Protein AF-0000000074210980 (afdb_homodimer)

Organism: Dermatophagoides pteronyssinus (NCBI:txid6956)

Radius of gyration: 33.31 Å; Cα contacts (8 Å, |Δi|>4): 1062; chains: 2; bounding box: 100×97×108 Å

Sequence (610 aa):
MELNNQKTDAPNNLNNNNNNNNNNSTSTNEFDSGFFLNLCNISKIEENKLQPKQSIQISTKRDDLYYNMENKYNGRCIILNYETFDSEELSRRRGTEQDVKKLSQTFRQLNFNVEMFNDLTHHKTFEIFKRESMMDHTNYNCFVVCILTHGSNGILHTKDKKFDTNKMFEFFTGTHCPTLVGKPKLFFIQACQGEMFDSGVLVHDSPLSSPNYFMVPNYADFLIFYSTFPGHYSWRNVEHGSWFIQTLCDVLDEFSQKFDLMTLLTIVCQKVAINYQSKVPNNYSMDRKKQMPCIMSTLTRLIAFMELNNQKTDAPNNLNNNNNNNNNNSTSTNEFDSGFFLNLCNISKIEENKLQPKQSIQISTKRDDLYYNMENKYNGRCIILNYETFDSEELSRRRGTEQDVKKLSQTFRQLNFNVEMFNDLTHHKTFEIFKRESMMDHTNYNCFVVCILTHGSNGILHTKDKKFDTNKMFEFFTGTHCPTLVGKPKLFFIQACQGEMFDSGVLVHDSPLSSPNYFMVPNYADFLIFYSTFPGHYSWRNVEHGSWFIQTLCDVLDEFSQKFDLMTLLTIVCQKVAINYQSKVPNNYSMDRKKQMPCIMSTLTRLIAF

Foldseek 3Di:
DDPDDDPDDPDDDPPPPVVPPPPPPPPPPPPPPPPPPDPPCPDPPDPPPPPPDPPPPLVDDPQDQEADCPFPAQAEEEEEEEQAAPDPQFHGDFLQVLLVVLVVVLRVVNRYDYDYDYQDDPVVVVVVLLVVLPDQGLRHQEYEYEYHAADFQQWGDGRYGIDGVVVSVVCNACVNRVNCVSGAYEYEYEHEHTPSPDDPDCPDDDLCPPDTHHDADPGARYKYWYWYAYDDPCVDDSNNHHLLSVLLSVLSVPPLQPDWPVVSVVVSQVVLLVVQCPPPPPDPVVNSRRTGTDMHHNYPHTYHD/DCPDDDDDDPDDPDDDPPVPPPDPPVPPPPPPPPPPPDPPCPDPPPPPPPPPDPPPPLVDDPQDQEADCPFPAQAEEEEEEEQAAPDPQFHGDFLQVLLVVLVVVLRVVNRYDYDYDYQDDPVVVVVVLLVVLPDQGLRHQEYEYEYHAADFQQWGDGRYGIDGVVVSVVCNACVNRVNCVSHAYEYEYEHEHTPSPDDPDCPDDDLPPPDTHHDADPGARYKYWYWYAYDDPCVDDSNNGHLLSVLLSVLSVPPLQPDWPVVSSVVSQVVLLVVQCPVPPPPPVVNSRRTGTDMHHNYPHTYHD

Nearest PDB structures (foldseek):
  2nn3-assembly1_C  TM=8.996E-01  e=1.936E-26  Spodoptera frugiperda
  7xn5-assembly1_A  TM=9.364E-01  e=7.771E-25  Homo sapiens
  4nbk-assembly1_A  TM=8.613E-01  e=1.096E-23  Homo sapiens
  4nbn-assembly1_A  TM=8.592E-01  e=2.293E-23  Homo sapiens
  4iyr-assembly1_A  TM=8.468E-01  e=1.976E-22  Homo sapiens

pLDDT: mean 71.86, std 30.06, range [16.08, 98.94]

InterPro domains:
  IPR001309 Peptidase C14, p20 domain [PS50208] (73-196)
  IPR002138 Peptidase C14, caspase non-catalytic subunit p10 [PS50207] (212-305)
  IPR011600 Peptidase C14, caspase domain [PF00656] (75-301)
  IPR015917 Peptidase C14A, caspase catalytic domain [PR00376] (73-86)
  IPR015917 Peptidase C14A, caspase catalytic domain [PR00376] (93-111)
  IPR015917 Peptidase C14A, caspase catalytic domain [PR00376] (111-129)
  IPR015917 Peptidase C14A, caspase catalytic domain [PR00376] (143-151)
  IPR015917 Peptidase C14A, caspase catalytic domain [PR00376] (177-195)
  IPR015917 Peptidase C14A, caspase catalytic domain [PR00376] (234-245)
  IPR015917 Peptidase C14A, caspase catalytic domain [PR00376] (297-305)
  IPR015917 Peptidase C14A, caspase catalytic domain [SM00115] (66-305)
  IPR015917 Peptidase C14A, caspase catalytic domain [cd00032] (66-301)
  IPR016129 Peptidase family C14A, His active site [PS01121] (137-151)
  IPR029030 Caspase-like domain superfamily [SSF52129] (62-305)
  IPR033139 Peptidase family C14A, cysteine active site [PS01122] (183-194)

Secondary structure (DSSP, 8-state):
---------------------------------GGGGGGG-------------------S-TT-SB----SSEEEEEEEEE----SSTTS---TTHHHHHHHHHHHHHHTTEEEEEEES--HHHHHHHHHHHHHS--TTEEEEEEEEEEEEETTEEE-SS-EEEHHHHHHTTSTTT-GGGTTS-EEEEEEEE-------S-----S-----EEEEEP-STTEEEEEEEE-SS---EETTTEEHHHHHHHHHHHHHTTTS-HHHHHHHHHHHHHHHHHHH-SS-HHHHTT----EEEE--SSB---/---------------------------------GGGGGGG-------------------S-TT-SB----SSEEEEEEEEE----SSTTS---TTHHHHHHHHHHHHHHTTEEEEEEES--HHHHHHHHHHHHHS--TTEEEEEEEEEEEEETTEEE-SS-EEEHHHHHHTTSTTT-GGGTTS-EEEEEEEE-------S-------S---EEEEEP-STTEEEEEEEE-SS---EETTTEEHHHHHHHHHHHHHTTTS-HHHHHHHHHHHHHHHHHHH-SS-HHHHTT----EEEE--SSB---

Structure (mmCIF, N/CA/C/O backbone):
data_AF-0000000074210980-model_v1
#
loop_
_entity.id
_entity.type
_entity.pdbx_description
1 polymer 'Caspase-1-like isoform X2'
#
loop_
_atom_site.group_PDB
_atom_site.id
_atom_site.type_symbol
_atom_site.label_atom_id
_atom_site.label_alt_id
_atom_site.label_comp_id
_atom_site.label_asym_id
_atom_site.label_entity_id
_atom_site.label_seq_id
_atom_site.pdbx_PDB_ins_code
_atom_site.Cartn_x
_atom_site.Cartn_y
_atom_site.Cartn_z
_atom_site.occupancy
_atom_site.B_iso_or_equiv
_atom_site.auth_seq_id
_atom_site.auth_comp_id
_atom_site.auth_asym_id
_atom_site.auth_atom_id
_atom_site.pdbx_PDB_model_num
ATOM 1 N N . MET A 1 1 ? -58.531 64.625 -38.219 1 20.84 1 MET A N 1
ATOM 2 C CA . MET A 1 1 ? -58.312 65.25 -39.5 1 20.84 1 MET A CA 1
ATOM 3 C C . MET A 1 1 ? -56.812 65.375 -39.812 1 20.84 1 MET A C 1
ATOM 5 O O . MET A 1 1 ? -55.969 65.125 -38.938 1 20.84 1 MET A O 1
ATOM 9 N N . GLU A 1 2 ? -56.281 66.375 -40.688 1 20.14 2 GLU A N 1
ATOM 10 C CA . GLU A 1 2 ? -55.469 66.562 -41.875 1 20.14 2 GLU A CA 1
ATOM 11 C C . GLU A 1 2 ? -54.031 66.875 -41.531 1 20.14 2 GLU A C 1
ATOM 13 O O . GLU A 1 2 ? -53.281 67.375 -42.375 1 20.14 2 GLU A O 1
ATOM 18 N N . LEU A 1 3 ? -53.562 66.75 -40.188 1 22.61 3 LEU A N 1
ATOM 19 C CA . LEU A 1 3 ? -52.562 67.688 -39.719 1 22.61 3 LEU A CA 1
ATOM 20 C C . LEU A 1 3 ? -51.25 67.562 -40.5 1 22.61 3 LEU A C 1
ATOM 22 O O . LEU A 1 3 ? -50.688 66.438 -40.531 1 22.61 3 LEU A O 1
ATOM 26 N N . ASN A 1 4 ? -50.875 68.312 -41.375 1 19.06 4 ASN A N 1
ATOM 27 C CA . ASN A 1 4 ? -50.156 68.562 -42.625 1 19.06 4 ASN A CA 1
ATOM 28 C C . ASN A 1 4 ? -48.656 68.375 -42.438 1 19.06 4 ASN A C 1
ATOM 30 O O . ASN A 1 4 ? -48 67.688 -43.188 1 19.06 4 ASN A O 1
ATOM 34 N N . ASN A 1 5 ? -47.906 69.375 -41.719 1 21.2 5 ASN A N 1
ATOM 35 C CA . ASN A 1 5 ? -46.906 70.062 -42.5 1 21.2 5 ASN A CA 1
ATOM 36 C C . ASN A 1 5 ? -45.594 69.312 -42.562 1 21.2 5 ASN A C 1
ATOM 38 O O . ASN A 1 5 ? -45.344 68.438 -41.75 1 21.2 5 ASN A O 1
ATOM 42 N N . GLN A 1 6 ? -44.375 69.875 -43.25 1 20.91 6 GLN A N 1
ATOM 43 C CA . GLN A 1 6 ? -43.375 69.688 -44.312 1 20.91 6 GLN A CA 1
ATOM 44 C C . GLN A 1 6 ? -42.031 69.312 -43.688 1 20.91 6 GLN A C 1
ATOM 46 O O . GLN A 1 6 ? -41.406 70.125 -43 1 20.91 6 GLN A O 1
ATOM 51 N N . LYS A 1 7 ? -41.562 68.062 -43.219 1 21.36 7 LYS A N 1
ATOM 52 C CA . LYS A 1 7 ? -40.625 67.375 -42.281 1 21.36 7 LYS A CA 1
ATOM 53 C C . LYS A 1 7 ? -39.188 67.438 -42.812 1 21.36 7 LYS A C 1
ATOM 55 O O . LYS A 1 7 ? -38.781 66.562 -43.594 1 21.36 7 LYS A O 1
ATOM 60 N N . THR A 1 8 ? -38.656 68.688 -43.125 1 19.94 8 THR A N 1
ATOM 61 C CA . THR A 1 8 ? -37.656 68.938 -44.188 1 19.94 8 THR A CA 1
ATOM 62 C C . THR A 1 8 ? -36.375 68.188 -43.906 1 19.94 8 THR A C 1
ATOM 64 O O . THR A 1 8 ? -36.188 67.688 -42.781 1 19.94 8 THR A O 1
ATOM 67 N N . ASP A 1 9 ? -34.969 68.75 -44.219 1 19.83 9 ASP A N 1
ATOM 68 C CA . ASP A 1 9 ? -33.875 68.562 -45.156 1 19.83 9 ASP A CA 1
ATOM 69 C C . ASP A 1 9 ? -32.625 68.062 -44.438 1 19.83 9 ASP A C 1
ATOM 71 O O . ASP A 1 9 ? -32.031 68.75 -43.594 1 19.83 9 ASP A O 1
ATOM 75 N N . ALA A 1 10 ? -32.344 66.812 -43.938 1 20.97 10 ALA A N 1
ATOM 76 C CA . ALA A 1 10 ? -31.547 6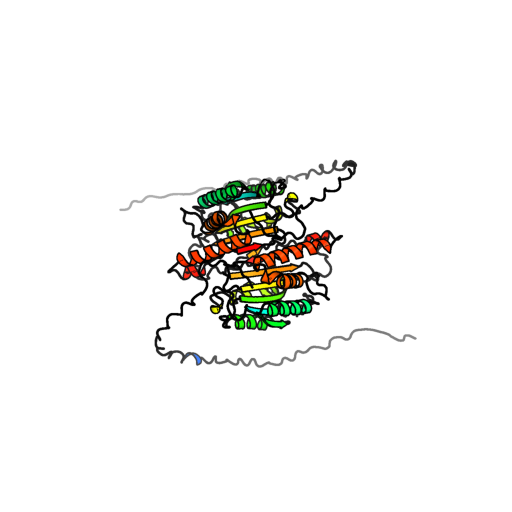6.125 -42.938 1 20.97 10 ALA A CA 1
ATOM 77 C C . ALA A 1 10 ? -30.078 66.062 -43.344 1 20.97 10 ALA A C 1
ATOM 79 O O . ALA A 1 10 ? -29.297 65.312 -42.812 1 20.97 10 ALA A O 1
ATOM 80 N N . PRO A 1 11 ? -29.469 67.25 -43.938 1 18.91 11 PRO A N 1
ATOM 81 C CA . PRO A 1 11 ? -28.469 66.938 -44.969 1 18.91 11 PRO A CA 1
ATOM 82 C C . PRO A 1 11 ? -27.25 66.188 -44.438 1 18.91 11 PRO A C 1
ATOM 84 O O . PRO A 1 11 ? -26.828 65.188 -45 1 18.91 11 PRO A O 1
ATOM 87 N N . ASN A 1 12 ? -26.188 66.938 -43.781 1 18.28 12 ASN A N 1
ATOM 88 C CA . ASN A 1 12 ? -24.922 67.375 -44.406 1 18.28 12 ASN A CA 1
ATOM 89 C C . ASN A 1 12 ? -23.797 66.438 -44.062 1 18.28 12 ASN A C 1
ATOM 91 O O . ASN A 1 12 ? -23.938 65.625 -43.125 1 18.28 12 ASN A O 1
ATOM 95 N N . ASN A 1 13 ? -22.266 66.875 -44.031 1 19.91 13 ASN A N 1
ATOM 96 C CA . ASN A 1 13 ? -21 66.75 -44.75 1 19.91 13 ASN A CA 1
ATOM 97 C C . ASN A 1 13 ? -19.953 66.062 -43.875 1 19.91 13 ASN A C 1
ATOM 99 O O . ASN A 1 13 ? -19.406 66.625 -42.938 1 19.91 13 ASN A O 1
ATOM 103 N N . LEU A 1 14 ? -19.969 64.812 -43.344 1 19.03 14 LEU A N 1
ATOM 104 C CA . LEU A 1 14 ? -19.453 64.125 -42.188 1 19.03 14 LEU A CA 1
ATOM 105 C C . LEU A 1 14 ? -17.953 63.844 -42.312 1 19.03 14 LEU A C 1
ATOM 107 O O . LEU A 1 14 ? -17.328 63.312 -41.406 1 19.03 14 LEU A O 1
ATOM 111 N N . ASN A 1 15 ? -17.344 63.844 -43.594 1 20.22 15 ASN A N 1
ATOM 112 C CA . ASN A 1 15 ? -16.422 62.75 -43.875 1 20.22 15 ASN A CA 1
ATOM 113 C C . ASN A 1 15 ? -15.062 63 -43.219 1 20.22 15 ASN A C 1
ATOM 115 O O . ASN A 1 15 ? -14.219 63.719 -43.781 1 20.22 15 ASN A O 1
ATOM 119 N N . ASN A 1 16 ? -14.953 63.438 -41.906 1 19.84 16 ASN A N 1
ATOM 120 C CA . ASN A 1 16 ? -13.711 64.062 -41.438 1 19.84 16 ASN A CA 1
ATOM 121 C C . ASN A 1 16 ? -12.539 63.094 -41.531 1 19.84 16 ASN A C 1
ATOM 123 O O . ASN A 1 16 ? -12.57 62 -40.938 1 19.84 16 ASN A O 1
ATOM 127 N N . ASN A 1 17 ? -11.719 63.031 -42.656 1 20.06 17 ASN A N 1
ATOM 128 C CA . ASN A 1 17 ? -10.648 62.219 -43.25 1 20.06 17 ASN A CA 1
ATOM 129 C C . ASN A 1 17 ? -9.422 62.188 -42.344 1 20.06 17 ASN A C 1
ATOM 131 O O . ASN A 1 17 ? -8.312 62.5 -42.781 1 20.06 17 ASN A O 1
ATOM 135 N N . ASN A 1 18 ? -9.641 62.25 -40.938 1 19.73 18 ASN A N 1
ATOM 136 C CA . ASN A 1 18 ? -8.445 62.719 -40.219 1 19.73 18 ASN A CA 1
ATOM 137 C C . ASN A 1 18 ? -7.289 61.719 -40.406 1 19.73 18 ASN A C 1
ATOM 139 O O . ASN A 1 18 ? -7.438 60.531 -40.188 1 19.73 18 ASN A O 1
ATOM 143 N N . ASN A 1 19 ? -6.312 62 -41.25 1 20.45 19 ASN A N 1
ATOM 144 C CA . ASN A 1 19 ? -5.137 61.406 -41.875 1 20.45 19 ASN A CA 1
ATOM 145 C C . ASN A 1 19 ? -4.098 61 -40.844 1 20.45 19 ASN A C 1
ATOM 147 O O . ASN A 1 19 ? -3.062 61.656 -40.688 1 20.45 19 ASN A O 1
ATOM 151 N N . ASN A 1 20 ? -4.562 60.531 -39.594 1 19.95 20 ASN A N 1
ATOM 152 C CA . ASN A 1 20 ? -3.566 60.594 -38.531 1 19.95 20 ASN A CA 1
ATOM 153 C C . ASN A 1 20 ? -2.35 59.75 -38.844 1 19.95 20 ASN A C 1
ATOM 155 O O . ASN A 1 20 ? -2.49 58.562 -39.219 1 19.95 20 ASN A O 1
ATOM 159 N N . ASN A 1 21 ? -1.22 60.375 -39.156 1 21.16 21 ASN A N 1
ATOM 160 C CA . ASN A 1 21 ? 0.123 60.062 -39.656 1 21.16 21 ASN A CA 1
ATOM 161 C C . ASN A 1 21 ? 0.843 59.094 -38.719 1 21.16 21 ASN A C 1
ATOM 163 O O . ASN A 1 21 ? 1.08 59.375 -37.562 1 21.16 21 ASN A O 1
ATOM 167 N N . ASN A 1 22 ? 0.494 57.75 -38.812 1 20.38 22 ASN A N 1
ATOM 168 C CA . ASN A 1 22 ? 0.897 56.656 -37.938 1 20.38 22 ASN A CA 1
ATOM 169 C C . ASN A 1 22 ? 2.408 56.438 -37.969 1 20.38 22 ASN A C 1
ATOM 171 O O . ASN A 1 22 ? 2.969 56 -38.969 1 20.38 22 ASN A O 1
ATOM 175 N N . ASN A 1 23 ? 3.154 57.531 -37.438 1 20.66 23 ASN A N 1
ATOM 176 C CA . ASN A 1 23 ? 4.609 57.531 -37.5 1 20.66 23 ASN A CA 1
ATOM 177 C C . ASN A 1 23 ? 5.23 56.281 -36.938 1 20.66 23 ASN A C 1
ATOM 179 O O . ASN A 1 23 ? 4.945 55.906 -35.781 1 20.66 23 ASN A O 1
ATOM 183 N N . ASN A 1 24 ? 5.523 55.312 -37.75 1 21 24 ASN A N 1
ATOM 184 C CA . ASN A 1 24 ? 6.016 53.938 -37.562 1 21 24 ASN A CA 1
ATOM 185 C C . ASN A 1 24 ? 7.383 53.938 -36.906 1 21 24 ASN A C 1
ATOM 187 O O . ASN A 1 24 ? 8.406 53.75 -37.562 1 21 24 ASN A O 1
ATOM 191 N N . SER A 1 25 ? 7.555 54.781 -35.781 1 21.47 25 SER A N 1
ATOM 192 C CA . SER A 1 25 ? 8.93 54.938 -35.312 1 21.47 25 SER A CA 1
ATOM 193 C C . SER A 1 25 ? 9.578 53.625 -34.969 1 21.47 25 SER A C 1
ATOM 195 O O . SER A 1 25 ? 9.039 52.844 -34.156 1 21.47 25 SER A O 1
ATOM 197 N N . THR A 1 26 ? 10.25 53.062 -35.906 1 22.86 26 THR A N 1
ATOM 198 C CA . THR A 1 26 ? 10.961 51.781 -35.938 1 22.86 26 THR A CA 1
ATOM 199 C C . THR A 1 26 ? 12.031 51.719 -34.844 1 22.86 26 THR A C 1
ATOM 201 O O . THR A 1 26 ? 13.07 52.375 -34.969 1 22.86 26 THR A O 1
ATOM 204 N N . SER A 1 27 ? 11.68 52.125 -33.562 1 21.31 27 SER A N 1
ATOM 205 C CA . SER A 1 27 ? 12.742 52.312 -32.594 1 21.31 27 SER A CA 1
ATOM 206 C C . SER A 1 27 ? 13.633 51.094 -32.5 1 21.31 27 SER A C 1
ATOM 208 O O . SER A 1 27 ? 13.141 49.969 -32.312 1 21.31 27 SER A O 1
ATOM 210 N N . THR A 1 28 ? 14.75 51.094 -33.219 1 22.78 28 THR A N 1
ATOM 211 C CA . THR A 1 28 ? 15.859 50.156 -33.344 1 22.78 28 THR A CA 1
ATOM 212 C C . THR A 1 28 ? 16.422 49.812 -31.984 1 22.78 28 THR A C 1
ATOM 214 O O . THR A 1 28 ? 16.938 50.656 -31.281 1 22.78 28 THR A O 1
ATOM 217 N N . ASN A 1 29 ? 15.664 49.094 -31.156 1 21.25 29 ASN A N 1
ATOM 218 C CA . ASN A 1 29 ? 16.094 48.812 -29.781 1 21.25 29 ASN A CA 1
ATOM 219 C C . ASN A 1 29 ? 17.5 48.219 -29.75 1 21.25 29 ASN A C 1
ATOM 221 O O . ASN A 1 29 ? 17.766 47.188 -30.359 1 21.25 29 ASN A O 1
ATOM 225 N N . GLU A 1 30 ? 18.516 49.094 -29.766 1 21.44 30 GLU A N 1
ATOM 226 C CA . GLU A 1 30 ? 19.938 48.875 -29.641 1 21.44 30 GLU A CA 1
ATOM 227 C C . GLU A 1 30 ? 20.234 47.875 -28.531 1 21.44 30 GLU A C 1
ATOM 229 O O . GLU A 1 30 ? 19.859 48.062 -27.375 1 21.44 30 GLU A O 1
ATOM 234 N N . PHE A 1 31 ? 20.203 46.594 -28.828 1 22.47 31 PHE A N 1
ATOM 235 C CA . PHE A 1 31 ? 20.484 45.438 -27.969 1 22.47 31 PHE A CA 1
ATOM 236 C C . PHE A 1 31 ? 21.828 45.625 -27.266 1 22.47 31 PHE A C 1
ATOM 238 O O . PHE A 1 31 ? 22.875 45.719 -27.922 1 22.47 31 PHE A O 1
ATOM 245 N N . ASP A 1 32 ? 21.953 46.469 -26.188 1 20.78 32 ASP A N 1
ATOM 246 C CA . ASP A 1 32 ? 23.188 46.812 -25.516 1 20.78 32 ASP A CA 1
ATOM 247 C C . ASP A 1 32 ? 24.031 45.562 -25.219 1 20.78 32 ASP A C 1
ATOM 249 O O . ASP A 1 32 ? 23.531 44.625 -24.609 1 20.78 32 ASP A O 1
ATOM 253 N N . SER A 1 33 ? 25.047 45.25 -25.953 1 22.19 33 SER A N 1
ATOM 254 C CA . SER A 1 33 ? 26.094 44.219 -26.047 1 22.19 33 SER A CA 1
ATOM 255 C C . SER A 1 33 ? 26.875 44.094 -24.75 1 22.19 33 SER A C 1
ATOM 257 O O . SER A 1 33 ? 27.781 43.281 -24.625 1 22.19 33 SER A O 1
ATOM 259 N N . GLY A 1 34 ? 26.844 45.062 -23.828 1 21.14 34 GLY A N 1
ATOM 260 C CA . GLY A 1 34 ? 27.953 45.281 -22.922 1 21.14 34 GLY A CA 1
ATOM 261 C C . GLY A 1 34 ? 28.172 44.156 -21.938 1 21.14 34 GLY A C 1
ATOM 262 O O . GLY A 1 34 ? 29.203 44.094 -21.25 1 21.14 34 GLY A O 1
ATOM 263 N N . PHE A 1 35 ? 27.156 43.562 -21.484 1 22.67 35 PHE A N 1
ATOM 264 C CA . PHE A 1 35 ? 27.281 43 -20.141 1 22.67 35 PHE A CA 1
ATOM 265 C C . PHE A 1 35 ? 28.188 41.781 -20.141 1 22.67 35 PHE A C 1
ATOM 267 O O . PHE A 1 35 ? 28.266 41.062 -19.141 1 22.67 35 PHE A O 1
ATOM 274 N N . PHE A 1 36 ? 28.938 41.469 -21.234 1 22.67 36 PHE A N 1
ATOM 275 C CA . PHE A 1 36 ? 29.641 40.219 -21.359 1 22.67 36 PHE A CA 1
ATOM 276 C C . PHE A 1 36 ? 30.844 40.156 -20.422 1 22.67 36 PHE A C 1
ATOM 278 O O . PHE A 1 36 ? 31.516 39.125 -20.312 1 22.67 36 PHE A O 1
ATOM 285 N N . LEU A 1 37 ? 31.391 41.312 -20.188 1 22.45 37 LEU A N 1
ATOM 286 C CA . LEU A 1 37 ? 32.844 41.344 -19.984 1 22.45 37 LEU A CA 1
ATOM 287 C C . LEU A 1 37 ? 33.219 40.531 -18.75 1 22.45 37 LEU A C 1
ATOM 289 O O . LEU A 1 37 ? 34.188 39.75 -18.797 1 22.45 37 LEU A O 1
ATOM 293 N N . ASN A 1 38 ? 32.906 41.094 -17.594 1 22.52 38 ASN A N 1
ATOM 294 C CA . ASN A 1 38 ? 33.875 41 -16.516 1 22.52 38 ASN A CA 1
ATOM 295 C C . ASN A 1 38 ? 33.906 39.625 -15.867 1 22.52 38 ASN A C 1
ATOM 297 O O . ASN A 1 38 ? 34.094 39.5 -14.656 1 22.52 38 ASN A O 1
ATOM 301 N N . LEU A 1 39 ? 33.25 38.656 -16.438 1 21.94 39 LEU A N 1
ATOM 302 C CA . LEU A 1 39 ? 32.875 37.5 -15.648 1 21.94 39 LEU A CA 1
ATOM 303 C C . LEU A 1 39 ? 34.062 36.625 -15.305 1 21.94 39 LEU A C 1
ATOM 305 O O . LEU A 1 39 ? 33.906 35.531 -14.742 1 21.94 39 LEU A O 1
ATOM 309 N N . CYS A 1 40 ? 35.25 36.906 -15.805 1 22.67 40 CYS A N 1
ATOM 310 C CA . CYS A 1 40 ? 36.312 35.906 -15.953 1 22.67 40 CYS A CA 1
ATOM 311 C C . CYS A 1 40 ? 37 35.625 -14.617 1 22.67 40 CYS A C 1
ATOM 313 O O . CYS A 1 40 ? 37.75 34.688 -14.492 1 22.67 40 CYS A O 1
ATOM 315 N N . ASN A 1 41 ? 37.188 36.656 -13.883 1 23.89 41 ASN A N 1
ATOM 316 C CA . ASN A 1 41 ? 38.281 36.531 -12.945 1 23.89 41 ASN A CA 1
ATOM 317 C C . ASN A 1 41 ? 37.969 35.469 -11.875 1 23.89 41 ASN A C 1
ATOM 319 O O . ASN A 1 41 ? 37.562 35.812 -10.766 1 23.89 41 ASN A O 1
ATOM 323 N N . ILE A 1 42 ? 37.219 34.5 -12.062 1 23.81 42 ILE A N 1
ATOM 324 C CA . ILE A 1 42 ? 36.781 33.688 -10.922 1 23.81 42 ILE A CA 1
ATOM 325 C C . ILE A 1 42 ? 38 32.969 -10.328 1 23.81 42 ILE A C 1
ATOM 327 O O . ILE A 1 42 ? 38.656 32.188 -11 1 23.81 42 ILE A O 1
ATOM 331 N N . SER A 1 43 ? 38.719 33.594 -9.469 1 24.27 43 SER A N 1
ATOM 332 C CA . SER A 1 43 ? 39.938 33.188 -8.789 1 24.27 43 SER A CA 1
ATOM 333 C C . SER A 1 43 ? 39.844 31.734 -8.336 1 24.27 43 SER A C 1
ATOM 335 O O . SER A 1 43 ? 38.75 31.203 -8.164 1 24.27 43 SER A O 1
ATOM 337 N N . LYS A 1 44 ? 41.125 31.047 -8.031 1 26.67 44 LYS A N 1
ATOM 338 C CA . LYS A 1 44 ? 41.562 29.719 -7.613 1 26.67 44 LYS A CA 1
ATOM 339 C C . LYS A 1 44 ? 40.906 29.328 -6.285 1 26.67 44 LYS A C 1
ATOM 341 O O . LYS A 1 44 ? 41.375 29.75 -5.219 1 26.67 44 LYS A O 1
ATOM 346 N N . ILE A 1 45 ? 39.656 29.406 -6.094 1 26.61 45 ILE A N 1
ATOM 347 C CA . ILE A 1 45 ? 39.156 29.078 -4.762 1 26.61 45 ILE A CA 1
ATOM 348 C C . ILE A 1 45 ? 39.812 27.781 -4.27 1 26.61 45 ILE A C 1
ATOM 350 O O . ILE A 1 45 ? 39.781 26.766 -4.98 1 26.61 45 ILE A O 1
ATOM 354 N N . GLU A 1 46 ? 40.719 27.797 -3.385 1 29.73 46 GLU A N 1
ATOM 355 C CA . GLU A 1 46 ? 41.469 26.781 -2.678 1 29.73 46 GLU A CA 1
ATOM 356 C C . GLU A 1 46 ? 40.625 25.547 -2.396 1 29.73 46 GLU A C 1
ATOM 358 O O . GLU A 1 46 ? 39.438 25.672 -2.055 1 29.73 46 GLU A O 1
ATOM 363 N N . GLU A 1 47 ? 40.906 24.344 -2.914 1 29.23 47 GLU A N 1
ATOM 364 C CA . GLU A 1 47 ? 40.438 22.953 -2.793 1 29.23 47 GLU A CA 1
ATOM 365 C C . GLU A 1 47 ? 40.281 22.562 -1.33 1 29.23 47 GLU A C 1
ATOM 367 O O . GLU A 1 47 ? 41.219 22.188 -0.659 1 29.23 47 GLU A O 1
ATOM 372 N N . ASN A 1 48 ? 39.75 23.422 -0.484 1 26.52 48 ASN A N 1
ATOM 373 C CA . ASN A 1 48 ? 39.656 22.922 0.883 1 26.52 48 ASN A CA 1
ATOM 374 C C . ASN A 1 48 ? 39.156 21.469 0.92 1 26.52 48 ASN A C 1
ATOM 376 O O . ASN A 1 48 ? 38.188 21.125 0.234 1 26.52 48 ASN A O 1
ATOM 380 N N . LYS A 1 49 ? 39.969 20.469 1.363 1 28.8 49 LYS A N 1
ATOM 381 C CA . LYS A 1 49 ? 39.812 19.047 1.662 1 28.8 49 LYS A CA 1
ATOM 382 C C . LYS A 1 49 ? 38.469 18.766 2.342 1 28.8 49 LYS A C 1
ATOM 384 O O . LYS A 1 49 ? 38.25 19.172 3.486 1 28.8 49 LYS A O 1
ATOM 389 N N . LEU A 1 50 ? 37.375 18.891 1.674 1 28.55 50 LEU A N 1
ATOM 390 C CA . LEU A 1 50 ? 36.062 18.531 2.168 1 28.55 50 LEU A CA 1
ATOM 391 C C . LEU A 1 50 ? 36.125 17.359 3.148 1 28.55 50 LEU A C 1
ATOM 393 O O . LEU A 1 50 ? 36.719 16.328 2.836 1 28.55 50 LEU A O 1
ATOM 397 N N . GLN A 1 51 ? 36.188 17.609 4.457 1 30.33 51 GLN A N 1
ATOM 398 C CA . GLN A 1 51 ? 36.156 16.609 5.52 1 30.33 51 GLN A CA 1
ATOM 399 C C . GLN A 1 51 ? 35.25 15.438 5.133 1 30.33 51 GLN A C 1
ATOM 401 O O . GLN A 1 51 ? 34.25 15.617 4.469 1 30.33 51 GLN A O 1
ATOM 406 N N . PRO A 1 52 ? 35.75 14.211 5.121 1 29.19 52 PRO A N 1
ATOM 407 C CA . PRO A 1 52 ? 34.938 13.031 4.777 1 29.19 52 PRO A CA 1
ATOM 408 C C . PRO A 1 52 ? 33.531 13.07 5.375 1 29.19 52 PRO A C 1
ATOM 410 O O . PRO A 1 52 ? 33.375 13.523 6.504 1 29.19 52 PRO A O 1
ATOM 413 N N . LYS A 1 53 ? 32.531 13.336 4.664 1 33.44 53 LYS A N 1
ATOM 414 C CA . LYS A 1 53 ? 31.125 13.273 5.102 1 33.44 53 LYS A CA 1
ATOM 415 C C . LYS A 1 53 ? 30.938 12.227 6.195 1 33.44 53 LYS A C 1
ATOM 417 O O . LYS A 1 53 ? 31.375 11.086 6.051 1 33.44 53 LYS A O 1
ATOM 422 N N . GLN A 1 54 ? 30.875 12.586 7.484 1 32.19 54 GLN A N 1
ATOM 423 C CA . GLN A 1 54 ? 30.562 11.781 8.664 1 32.19 54 GLN A CA 1
ATOM 424 C C . GLN A 1 54 ? 29.547 10.688 8.328 1 32.19 54 GLN A C 1
ATOM 426 O O . GLN A 1 54 ? 28.5 10.969 7.75 1 32.19 54 GLN A O 1
ATOM 431 N N . SER A 1 55 ? 29.906 9.469 8.078 1 33.72 55 SER A N 1
ATOM 432 C CA . SER A 1 55 ? 29.062 8.281 7.906 1 33.72 55 SER A CA 1
ATOM 433 C C . SER A 1 55 ? 27.906 8.281 8.883 1 33.72 55 SER A C 1
ATOM 435 O O . SER A 1 55 ? 28.094 8.438 10.094 1 33.72 55 SER A O 1
ATOM 437 N N . ILE A 1 56 ? 26.844 8.977 8.641 1 35.53 56 ILE A N 1
ATOM 438 C CA . ILE A 1 56 ? 25.688 8.945 9.516 1 35.53 56 ILE A CA 1
ATOM 439 C C . ILE A 1 56 ? 25.5 7.543 10.086 1 35.53 56 ILE A C 1
ATOM 441 O O . ILE A 1 56 ? 25.422 6.562 9.344 1 35.53 56 ILE A O 1
ATOM 445 N N . GLN A 1 57 ? 26.031 7.199 11.281 1 38.59 57 GLN A N 1
ATOM 446 C CA . GLN A 1 57 ? 25.875 5.98 12.07 1 38.59 57 GLN A CA 1
ATOM 447 C C . GLN A 1 57 ? 24.406 5.617 12.242 1 38.59 57 GLN A C 1
ATOM 449 O O . GLN A 1 57 ? 23.609 6.418 12.75 1 38.59 57 GLN A O 1
ATOM 454 N N . ILE A 1 58 ? 23.75 4.969 11.359 1 44.31 58 ILE A N 1
ATOM 455 C CA . ILE A 1 58 ? 22.406 4.426 11.562 1 44.31 58 ILE A CA 1
ATOM 456 C C . ILE A 1 58 ? 22.422 3.479 12.758 1 44.31 58 ILE A C 1
ATOM 458 O O . ILE A 1 58 ? 23.156 2.494 12.781 1 44.31 58 ILE A O 1
ATOM 462 N N . SER A 1 59 ? 22.078 3.846 13.992 1 46.66 59 SER A N 1
ATOM 463 C CA . SER A 1 59 ? 22.047 3.096 15.242 1 46.66 59 SER A CA 1
ATOM 464 C C . SER A 1 59 ? 21.297 1.778 15.086 1 46.66 59 SER A C 1
ATOM 466 O O . SER A 1 59 ? 21.297 0.941 15.992 1 46.66 59 SER A O 1
ATOM 468 N N . THR A 1 60 ? 20.359 1.6 14.219 1 52.84 60 THR A N 1
ATOM 469 C CA . THR A 1 60 ? 19.594 0.358 14.141 1 52.84 60 THR A CA 1
ATOM 470 C C . THR A 1 60 ? 20.391 -0.719 13.414 1 52.84 60 THR A C 1
ATOM 472 O O . THR A 1 60 ? 21.047 -0.439 12.406 1 52.84 60 THR A O 1
ATOM 475 N N . LYS A 1 61 ? 20.516 -1.83 14.133 1 65.62 61 LYS A N 1
ATOM 476 C CA . LYS A 1 61 ? 21.109 -2.953 13.406 1 65.62 61 LYS A CA 1
ATOM 477 C C . LYS A 1 61 ? 20.391 -3.176 12.078 1 65.62 61 LYS A C 1
ATOM 479 O O . LYS A 1 61 ? 19.203 -2.908 11.953 1 65.62 61 LYS A O 1
ATOM 484 N N . ARG A 1 62 ? 21.125 -3.582 11.172 1 73.19 62 ARG A N 1
ATOM 485 C CA . ARG A 1 62 ? 20.703 -3.709 9.773 1 73.19 62 ARG A CA 1
ATOM 486 C C . ARG A 1 62 ? 19.469 -4.574 9.648 1 73.19 62 ARG A C 1
ATOM 488 O O . ARG A 1 62 ? 18.609 -4.32 8.797 1 73.19 62 ARG A O 1
ATOM 495 N N . ASP A 1 63 ? 19.234 -5.441 10.68 1 80.19 63 ASP A N 1
ATOM 496 C CA . ASP A 1 63 ? 18.141 -6.387 10.484 1 80.19 63 ASP A CA 1
ATOM 497 C C . ASP A 1 63 ? 17.094 -6.262 11.594 1 80.19 63 ASP A C 1
ATOM 499 O O . ASP A 1 63 ? 16.312 -7.188 11.828 1 80.19 63 ASP A O 1
ATOM 503 N N . ASP A 1 64 ? 17.062 -5.078 12.211 1 90.81 64 ASP A N 1
ATOM 504 C CA . ASP A 1 64 ? 16.062 -4.895 13.258 1 90.81 64 ASP A CA 1
ATOM 505 C C . ASP A 1 64 ? 14.656 -4.938 12.672 1 90.81 64 ASP A C 1
ATOM 507 O O . ASP A 1 64 ? 14.398 -4.375 11.609 1 90.81 64 ASP A O 1
ATOM 511 N N . LEU A 1 65 ? 13.789 -5.539 13.453 1 94.75 65 LEU A N 1
ATOM 512 C CA . LEU A 1 65 ? 12.406 -5.676 13.016 1 94.75 65 LEU A CA 1
ATOM 513 C C . LEU A 1 65 ? 11.648 -4.359 13.164 1 94.75 65 LEU A C 1
ATOM 515 O O . LEU A 1 65 ? 10.758 -4.051 12.375 1 94.75 65 LEU A O 1
ATOM 519 N N . TYR A 1 66 ? 12.094 -3.551 14.188 1 96.44 66 TYR A N 1
ATOM 520 C CA . TYR A 1 66 ? 11.406 -2.297 14.484 1 96.44 66 TYR A CA 1
ATOM 521 C C . TYR A 1 66 ? 12.32 -1.104 14.211 1 96.44 66 TYR A C 1
ATOM 523 O O . TYR A 1 66 ? 13.539 -1.195 14.375 1 96.44 66 TYR A O 1
ATOM 531 N N . TYR A 1 67 ? 11.703 0 13.766 1 96.31 67 TYR A N 1
ATOM 532 C CA . TYR A 1 67 ? 12.43 1.266 13.719 1 96.31 67 TYR A CA 1
ATOM 533 C C . TYR A 1 67 ? 12.867 1.695 15.117 1 96.31 67 TYR A C 1
ATOM 535 O O . TYR A 1 67 ? 12.203 1.377 16.109 1 96.31 67 TYR A O 1
ATOM 543 N N . ASN A 1 68 ? 13.992 2.43 15.141 1 92 68 ASN A N 1
ATOM 544 C CA . ASN A 1 68 ? 14.406 3.057 16.391 1 92 68 ASN A CA 1
ATOM 545 C C . ASN A 1 68 ? 13.523 4.246 16.75 1 92 68 ASN A C 1
ATOM 547 O O . ASN A 1 68 ? 13.484 5.238 16.016 1 92 68 ASN A O 1
ATOM 551 N N . MET A 1 69 ? 12.805 4.141 17.875 1 93.19 69 MET A N 1
ATOM 552 C CA . MET A 1 69 ? 11.914 5.211 18.312 1 93.19 69 MET A CA 1
ATOM 553 C C . MET A 1 69 ? 12.375 5.789 19.641 1 93.19 69 MET A C 1
ATOM 555 O O . MET A 1 69 ? 11.555 6.141 20.484 1 93.19 69 MET A O 1
ATOM 559 N N . GLU A 1 70 ? 13.656 5.949 19.781 1 91.19 70 GLU A N 1
ATOM 560 C CA . GLU A 1 70 ? 14.18 6.266 21.109 1 91.19 70 GLU A CA 1
ATOM 561 C C . GLU A 1 70 ? 14.539 7.742 21.219 1 91.19 70 GLU A C 1
ATOM 563 O O . GLU A 1 70 ? 14.906 8.219 22.297 1 91.19 70 GLU A O 1
ATOM 568 N N . ASN A 1 71 ? 14.438 8.461 20.203 1 91.38 71 ASN A N 1
ATOM 569 C CA . ASN A 1 71 ? 14.727 9.891 20.297 1 91.38 71 ASN A CA 1
ATOM 570 C C . ASN A 1 71 ? 13.695 10.617 21.141 1 91.38 71 ASN A C 1
ATOM 572 O O . ASN A 1 71 ? 12.695 10.023 21.562 1 91.38 71 ASN A O 1
ATOM 576 N N . LYS A 1 72 ? 14.031 11.852 21.406 1 89.62 72 LYS A N 1
ATOM 577 C CA . LYS A 1 72 ? 13.219 12.68 22.297 1 89.62 72 LYS A CA 1
ATOM 578 C C . LYS A 1 72 ? 11.773 12.742 21.812 1 89.62 72 LYS A C 1
ATOM 580 O O . LYS A 1 72 ? 10.844 12.609 22.609 1 89.62 72 LYS A O 1
ATOM 585 N N . TYR A 1 73 ? 11.609 13.016 20.578 1 95.38 73 TYR A N 1
ATOM 586 C CA . TYR A 1 73 ? 10.281 13.117 19.984 1 95.38 73 TYR A CA 1
ATOM 587 C C . TYR A 1 73 ? 10.008 11.938 19.062 1 95.38 73 TYR A C 1
ATOM 589 O O . TYR A 1 73 ? 10.898 11.5 18.328 1 95.38 73 TYR A O 1
ATOM 597 N N . ASN A 1 74 ? 8.734 11.453 19.125 1 96.62 74 ASN A N 1
ATOM 598 C CA . ASN A 1 74 ? 8.367 10.43 18.141 1 96.62 74 ASN A CA 1
ATOM 599 C C . ASN A 1 74 ? 8.492 10.945 16.719 1 96.62 74 ASN A C 1
ATOM 601 O O . ASN A 1 74 ? 8.844 10.195 15.805 1 96.62 74 ASN A O 1
ATOM 605 N N . GLY A 1 75 ? 8.125 12.258 16.578 1 97.56 75 GLY A N 1
ATOM 606 C CA . GLY A 1 75 ? 8.352 12.742 15.227 1 97.56 75 GLY A CA 1
ATOM 607 C C . GLY A 1 75 ? 7.867 14.164 15.016 1 97.56 75 GLY A C 1
ATOM 608 O O . GLY A 1 75 ? 7.492 14.852 15.969 1 97.56 75 GLY A O 1
ATOM 609 N N . ARG A 1 76 ? 8.141 14.688 13.891 1 98.31 76 ARG A N 1
ATOM 610 C CA . ARG A 1 76 ? 7.66 15.953 13.344 1 98.31 76 ARG A CA 1
ATOM 611 C C . ARG A 1 76 ? 6.422 15.742 12.477 1 98.31 76 ARG A C 1
ATOM 613 O O . ARG A 1 76 ? 6.402 14.859 11.617 1 98.31 76 ARG A O 1
ATOM 620 N N . CYS A 1 77 ? 5.273 16.516 12.836 1 98.75 77 CYS A N 1
ATOM 621 C CA . CYS A 1 77 ? 4.02 16.328 12.117 1 98.75 77 CYS A CA 1
ATOM 622 C C . CYS A 1 77 ? 3.525 17.656 11.531 1 98.75 77 CYS A C 1
ATOM 624 O O . CYS A 1 77 ? 3.32 18.625 12.258 1 98.75 77 CYS A O 1
ATOM 626 N N . ILE A 1 78 ? 3.355 17.688 10.219 1 98.88 78 ILE A N 1
ATOM 627 C CA . ILE A 1 78 ? 2.795 18.828 9.508 1 98.88 78 ILE A CA 1
ATOM 628 C C . ILE A 1 78 ? 1.38 18.5 9.039 1 98.88 78 ILE A C 1
ATOM 630 O O . ILE A 1 78 ? 1.162 17.5 8.352 1 98.88 78 ILE A O 1
ATOM 634 N N . ILE A 1 79 ? 0.391 19.312 9.438 1 98.88 79 ILE A N 1
ATOM 635 C CA . ILE A 1 79 ? -0.99 19.156 9 1 98.88 79 ILE A CA 1
ATOM 636 C C . ILE A 1 79 ? -1.36 20.281 8.039 1 98.88 79 ILE A C 1
ATOM 638 O O . ILE A 1 79 ? -1.346 21.453 8.414 1 98.88 79 ILE A O 1
ATOM 642 N N . LEU A 1 80 ? -1.649 19.922 6.816 1 98.88 80 LEU A N 1
ATOM 643 C CA . LEU A 1 80 ? -2.1 20.859 5.793 1 98.88 80 LEU A CA 1
ATOM 644 C C . LEU A 1 80 ? -3.588 20.688 5.516 1 98.88 80 LEU A C 1
ATOM 646 O O . LEU A 1 80 ? -4.012 19.656 5.004 1 98.88 80 LEU A O 1
ATOM 650 N N . ASN A 1 81 ? -4.352 21.703 5.844 1 98.19 81 ASN A N 1
ATOM 651 C CA . ASN A 1 81 ? -5.801 21.656 5.664 1 98.19 81 ASN A CA 1
ATOM 652 C C . ASN A 1 81 ? -6.262 22.672 4.625 1 98.19 81 ASN A C 1
ATOM 654 O O . ASN A 1 81 ? -5.992 23.875 4.762 1 98.19 81 ASN A O 1
ATOM 658 N N . TYR A 1 82 ? -6.91 22.172 3.613 1 97.25 82 TYR A N 1
ATOM 659 C CA . TYR A 1 82 ? -7.5 23.047 2.605 1 97.25 82 TYR A CA 1
ATOM 660 C C . TYR A 1 82 ? -9.023 22.984 2.648 1 97.25 82 TYR A C 1
ATOM 662 O O . TYR A 1 82 ? -9.617 21.969 2.303 1 97.25 82 TYR A O 1
ATOM 670 N N . GLU A 1 83 ? -9.648 24.016 3.039 1 94.88 83 GLU A N 1
ATOM 671 C CA . GLU A 1 83 ? -11.102 24.094 3.17 1 94.88 83 GLU A CA 1
ATOM 672 C C . GLU A 1 83 ? -11.719 24.891 2.027 1 94.88 83 GLU A C 1
ATOM 674 O O . GLU A 1 83 ? -12.789 24.547 1.526 1 94.88 83 GLU A O 1
ATOM 679 N N . THR A 1 84 ? -11.047 25.984 1.694 1 95.56 84 THR A N 1
ATOM 680 C CA . THR A 1 84 ? -11.555 26.859 0.637 1 95.56 84 THR A CA 1
ATOM 681 C C . THR A 1 84 ? -10.609 26.875 -0.556 1 95.56 84 THR A C 1
ATOM 683 O O . THR A 1 84 ? -9.391 26.75 -0.39 1 95.56 84 THR A O 1
ATOM 686 N N . PHE A 1 85 ? -11.203 27.094 -1.768 1 95.5 85 PHE A N 1
ATOM 687 C CA . PHE A 1 85 ? -10.445 27.031 -3.012 1 95.5 85 PHE A CA 1
ATOM 688 C C . PHE A 1 85 ? -10.805 28.188 -3.928 1 95.5 85 PHE A C 1
ATOM 690 O O . PHE A 1 85 ? -11.93 28.703 -3.887 1 95.5 85 PHE A O 1
ATOM 697 N N . ASP A 1 86 ? -9.891 28.578 -4.723 1 96.12 86 ASP A N 1
ATOM 698 C CA . ASP A 1 86 ? -10.125 29.672 -5.664 1 96.12 86 ASP A CA 1
ATOM 699 C C . ASP A 1 86 ? -10.961 29.203 -6.848 1 96.12 86 ASP A C 1
ATOM 701 O O . ASP A 1 86 ? -11.711 29.984 -7.434 1 96.12 86 ASP A O 1
ATOM 705 N N . SER A 1 87 ? -10.75 27.984 -7.152 1 89.94 87 SER A N 1
ATOM 706 C CA . SER A 1 87 ? -11.539 27.422 -8.25 1 89.94 87 SER A CA 1
ATOM 707 C C . SER A 1 87 ? -13.008 27.297 -7.863 1 89.94 87 SER A C 1
ATOM 709 O O . SER A 1 87 ? -13.344 26.719 -6.832 1 89.94 87 SER A O 1
ATOM 711 N N . GLU A 1 88 ? -13.898 27.703 -8.719 1 85.31 88 GLU A N 1
ATOM 712 C CA . GLU A 1 88 ? -15.336 27.609 -8.484 1 85.31 88 GLU A CA 1
ATOM 713 C C . GLU A 1 88 ? -15.828 26.172 -8.648 1 85.31 88 GLU A C 1
ATOM 715 O O . GLU A 1 88 ? -16.922 25.828 -8.219 1 85.31 88 GLU A O 1
ATOM 720 N N . GLU A 1 89 ? -15 25.422 -9.219 1 84.31 89 GLU A N 1
ATOM 721 C CA . GLU A 1 89 ? -15.375 24.031 -9.477 1 84.31 89 GLU A CA 1
ATOM 722 C C . GLU A 1 89 ? -15.227 23.188 -8.227 1 84.31 89 GLU A C 1
ATOM 724 O O . GLU A 1 89 ? -15.758 22.062 -8.164 1 84.31 89 GLU A O 1
ATOM 729 N N . LEU A 1 90 ? -14.523 23.734 -7.297 1 87.44 90 LEU A N 1
ATOM 730 C CA . LEU A 1 90 ? -14.281 22.969 -6.074 1 87.44 90 LEU A CA 1
ATOM 731 C C . LEU A 1 90 ? -15.141 23.5 -4.93 1 87.44 90 LEU A C 1
ATOM 733 O O . LEU A 1 90 ? -15.117 24.688 -4.629 1 87.44 90 LEU A O 1
ATOM 737 N N . SER A 1 91 ? -15.859 22.609 -4.348 1 85.88 91 SER A N 1
ATOM 738 C CA . SER A 1 91 ? -16.703 22.984 -3.221 1 85.88 91 SER A CA 1
ATOM 739 C C . SER A 1 91 ? -15.891 23.172 -1.949 1 85.88 91 SER A C 1
ATOM 741 O O . SER A 1 91 ? -14.805 22.594 -1.81 1 85.88 91 SER A O 1
ATOM 743 N N . ARG A 1 92 ? -16.484 23.969 -1.095 1 90.19 92 ARG A N 1
ATOM 744 C CA . ARG A 1 92 ? -15.891 24.141 0.226 1 90.19 92 ARG A CA 1
ATOM 745 C C . ARG A 1 92 ? -15.969 22.844 1.027 1 90.19 92 ARG A C 1
ATOM 747 O O . ARG A 1 92 ? -17 22.156 1.005 1 90.19 92 ARG A O 1
ATOM 754 N N . ARG A 1 93 ? -14.914 22.516 1.735 1 90.25 93 ARG A N 1
ATOM 755 C CA . ARG A 1 93 ? -14.875 21.312 2.555 1 90.25 93 ARG A CA 1
ATOM 756 C C . ARG A 1 93 ? -15.266 21.609 3.998 1 90.25 93 ARG A C 1
ATOM 758 O O . ARG A 1 93 ? -14.43 21.547 4.898 1 90.25 93 ARG A O 1
ATOM 765 N N . ARG A 1 94 ? -16.484 21.781 4.219 1 86.31 94 ARG A N 1
ATOM 766 C CA . ARG A 1 94 ? -17 22.141 5.535 1 86.31 94 ARG A CA 1
ATOM 767 C C . ARG A 1 94 ? -16.766 21.016 6.539 1 86.31 94 ARG A C 1
ATOM 769 O O . ARG A 1 94 ? -16.922 19.844 6.207 1 86.31 94 ARG A O 1
ATOM 776 N N . GLY A 1 95 ? -16.406 21.328 7.773 1 87.69 95 GLY A N 1
ATOM 777 C CA . GLY A 1 95 ? -16.266 20.344 8.844 1 87.69 95 GLY A CA 1
ATOM 778 C C . GLY A 1 95 ? -14.844 19.828 8.977 1 87.69 95 GLY A C 1
ATOM 779 O O . GLY A 1 95 ? -14.531 19.109 9.938 1 87.69 95 GLY A O 1
ATOM 780 N N . THR A 1 96 ? -13.961 20.234 8.039 1 92.5 96 THR A N 1
ATOM 781 C CA . THR A 1 96 ? -12.594 19.734 8.031 1 92.5 96 THR A CA 1
ATOM 782 C C . THR A 1 96 ? -11.836 20.234 9.273 1 92.5 96 THR A C 1
ATOM 784 O O . THR A 1 96 ? -10.836 19.625 9.672 1 92.5 96 THR A O 1
ATOM 787 N N . GLU A 1 97 ? -12.375 21.266 9.883 1 93.56 97 GLU A N 1
ATOM 788 C CA . GLU A 1 97 ? -11.742 21.797 11.086 1 93.56 97 GLU A CA 1
ATOM 789 C C . GLU A 1 97 ? -11.758 20.766 12.219 1 93.56 97 GLU A C 1
ATOM 791 O O . GLU A 1 97 ? -10.836 20.719 13.031 1 93.56 97 GLU A O 1
ATOM 796 N N . GLN A 1 98 ? -12.812 20 12.234 1 94.38 98 GLN A N 1
ATOM 797 C CA . GLN A 1 98 ? -12.898 18.953 13.25 1 94.38 98 GLN A CA 1
ATOM 798 C C . GLN A 1 98 ? -11.812 17.891 13.039 1 94.38 98 GLN A C 1
ATOM 800 O O . GLN A 1 98 ? -11.258 17.375 14 1 94.38 98 GLN A O 1
ATOM 805 N N . ASP A 1 99 ? -11.539 17.609 11.805 1 95.44 99 ASP A N 1
ATOM 806 C CA . ASP A 1 99 ? -10.477 16.656 11.477 1 95.44 99 ASP A CA 1
ATOM 807 C C . ASP A 1 99 ? -9.109 17.203 11.883 1 95.44 99 ASP A C 1
ATOM 809 O O . ASP A 1 99 ? -8.297 16.469 12.453 1 95.44 99 ASP A O 1
ATOM 813 N N . VAL A 1 100 ? -8.914 18.453 11.633 1 97.75 100 VAL A N 1
ATOM 814 C CA . VAL A 1 100 ? -7.648 19.094 11.969 1 97.75 100 VAL A CA 1
ATOM 815 C C . VAL A 1 100 ? -7.441 19.062 13.484 1 97.75 100 VAL A C 1
ATOM 817 O O . VAL A 1 100 ? -6.355 18.703 13.961 1 97.75 100 VAL A O 1
ATOM 820 N N . LYS A 1 101 ? -8.43 19.406 14.156 1 97.44 101 LYS A N 1
ATOM 821 C CA . LYS A 1 101 ? -8.359 19.422 15.609 1 97.44 101 LYS A CA 1
ATOM 822 C C . LYS A 1 101 ? -8.031 18.016 16.156 1 97.44 101 LYS A C 1
ATOM 824 O O . LYS A 1 101 ? -7.152 17.875 17 1 97.44 101 LYS A O 1
ATOM 829 N N . LYS A 1 102 ? -8.695 17.078 15.648 1 97.62 102 LYS A N 1
ATOM 830 C CA . LYS A 1 102 ? -8.5 15.719 16.125 1 97.62 102 LYS A CA 1
ATOM 831 C C . LYS A 1 102 ? -7.113 15.195 15.781 1 97.62 102 LYS A C 1
ATOM 833 O O . LYS A 1 102 ? -6.441 14.594 16.625 1 97.62 102 LYS A O 1
ATOM 838 N N . LEU A 1 103 ? -6.688 15.461 14.562 1 98.56 103 LEU A N 1
ATOM 839 C CA . LEU A 1 103 ? -5.344 15.07 14.156 1 98.56 103 LEU A CA 1
ATOM 840 C C . LEU A 1 103 ? -4.293 15.695 15.07 1 98.56 103 LEU A C 1
ATOM 842 O O . LEU A 1 103 ? -3.375 15.008 15.523 1 98.56 103 LEU A O 1
ATOM 846 N N . SER A 1 104 ? -4.465 16.969 15.297 1 98.69 104 SER A N 1
ATOM 847 C CA . SER A 1 104 ? -3.52 17.703 16.141 1 98.69 104 SER A CA 1
ATOM 848 C C . SER A 1 104 ? -3.453 17.094 17.531 1 98.69 104 SER A C 1
ATOM 850 O O . SER A 1 104 ? -2.363 16.859 18.062 1 98.69 104 SER A O 1
ATOM 852 N N . GLN A 1 105 ? -4.547 16.797 18.062 1 98.62 105 GLN A N 1
ATOM 853 C CA . GLN A 1 105 ? -4.613 16.219 19.406 1 98.62 105 GLN A CA 1
ATOM 854 C C . GLN A 1 105 ? -3.969 14.844 19.438 1 98.62 105 GLN A C 1
ATOM 856 O O . GLN A 1 105 ? -3.154 14.555 20.312 1 98.62 105 GLN A O 1
ATOM 861 N N . THR A 1 106 ? -4.32 14.023 18.531 1 98.75 106 THR A N 1
ATOM 862 C CA . THR A 1 106 ? -3.84 12.641 18.469 1 98.75 106 THR A CA 1
ATOM 863 C C . THR A 1 106 ? -2.32 12.609 18.344 1 98.75 106 THR A C 1
ATOM 865 O O . THR A 1 106 ? -1.641 11.922 19.109 1 98.75 106 THR A O 1
ATOM 868 N N . PHE A 1 107 ? -1.718 13.398 17.453 1 98.75 107 PHE A N 1
ATOM 869 C CA . PHE A 1 107 ? -0.282 13.336 17.203 1 98.75 107 PHE A CA 1
ATOM 870 C C . PHE A 1 107 ? 0.491 14.008 18.344 1 98.75 107 PHE A C 1
ATOM 872 O O . PHE A 1 107 ? 1.604 13.594 18.672 1 98.75 107 PHE A O 1
ATOM 879 N N . ARG A 1 108 ? -0.1 15.016 18.984 1 98.62 108 ARG A N 1
ATOM 880 C CA . ARG A 1 108 ? 0.539 15.578 20.172 1 98.62 108 ARG A CA 1
ATOM 881 C C . ARG A 1 108 ? 0.578 14.562 21.297 1 98.62 108 ARG A C 1
ATOM 883 O O . ARG A 1 108 ? 1.587 14.445 22 1 98.62 108 ARG A O 1
ATOM 890 N N . GLN A 1 109 ? -0.495 13.836 21.406 1 98 109 GLN A N 1
ATOM 891 C CA . GLN A 1 109 ? -0.544 12.797 22.438 1 98 109 GLN A CA 1
ATOM 892 C C . GLN A 1 109 ? 0.486 11.703 22.156 1 98 109 GLN A C 1
ATOM 894 O O . GLN A 1 109 ? 1.008 11.086 23.094 1 98 109 GLN A O 1
ATOM 899 N N . LEU A 1 110 ? 0.789 11.5 20.938 1 97.94 110 LEU A N 1
ATOM 900 C CA . LEU A 1 110 ? 1.798 10.523 20.531 1 97.94 110 LEU A CA 1
ATOM 901 C C . LEU A 1 110 ? 3.195 11.125 20.609 1 97.94 110 LEU A C 1
ATOM 903 O O . LEU A 1 110 ? 4.152 10.555 20.078 1 97.94 110 LEU A O 1
ATOM 907 N N . ASN A 1 111 ? 3.332 12.328 21.109 1 97.94 111 ASN A N 1
ATOM 908 C CA . ASN A 1 111 ? 4.594 13.023 21.344 1 97.94 111 ASN A CA 1
ATOM 909 C C . ASN A 1 111 ? 5.227 13.508 20.047 1 97.94 111 ASN A C 1
ATOM 911 O O . ASN A 1 111 ? 6.438 13.398 19.859 1 97.94 111 ASN A O 1
ATOM 915 N N . PHE A 1 112 ? 4.422 13.977 19.141 1 98.56 112 PHE A N 1
ATOM 916 C CA . PHE A 1 112 ? 4.891 14.641 17.938 1 98.56 112 PHE A CA 1
ATOM 917 C C . PHE A 1 112 ? 4.898 16.156 18.125 1 98.56 112 PHE A C 1
ATOM 919 O O . PHE A 1 112 ? 4.066 16.703 18.844 1 98.56 112 PHE A O 1
ATOM 926 N N . ASN A 1 113 ? 5.902 16.766 17.531 1 98.44 113 ASN A N 1
ATOM 927 C CA . ASN A 1 113 ? 5.848 18.219 17.328 1 98.44 113 ASN A CA 1
ATOM 928 C C . ASN A 1 113 ? 4.977 18.578 16.141 1 98.44 113 ASN A C 1
ATOM 930 O O . ASN A 1 113 ? 5.371 18.375 14.992 1 98.44 113 ASN A O 1
ATOM 934 N N . VAL A 1 114 ? 3.775 19.219 16.469 1 98.75 114 VAL A N 1
ATOM 935 C CA . VAL A 1 114 ? 2.744 19.375 15.438 1 98.75 114 VAL A CA 1
ATOM 936 C C . VAL A 1 114 ? 2.656 20.844 15.008 1 98.75 114 VAL A C 1
ATOM 938 O O . VAL A 1 114 ? 2.629 21.734 15.852 1 98.75 114 VAL A O 1
ATOM 941 N N . GLU A 1 115 ? 2.654 21.094 13.719 1 98.75 115 GLU A N 1
ATOM 942 C CA . GLU A 1 115 ? 2.346 22.391 13.133 1 98.75 115 GLU A CA 1
ATOM 943 C C . GLU A 1 115 ? 1.225 22.281 12.102 1 98.75 115 GLU A C 1
ATOM 945 O O . GLU A 1 115 ? 1.198 21.328 11.305 1 98.75 115 GLU A O 1
ATOM 950 N N . MET A 1 116 ? 0.296 23.203 12.156 1 98.5 116 MET A N 1
ATOM 951 C CA . MET A 1 116 ? -0.867 23.172 11.273 1 98.5 116 MET A CA 1
ATOM 952 C C . MET A 1 116 ? -0.914 24.406 10.383 1 98.5 116 MET A C 1
ATOM 954 O O . MET A 1 116 ? -0.61 25.516 10.836 1 98.5 116 MET A O 1
ATOM 958 N N . PHE A 1 117 ? -1.331 24.219 9.125 1 98.69 117 PHE A N 1
ATOM 959 C CA . PHE A 1 117 ? -1.519 25.297 8.164 1 98.69 117 PHE A CA 1
ATOM 960 C C . PHE A 1 117 ? -2.855 25.156 7.441 1 98.69 117 PHE A C 1
ATOM 962 O O . PHE A 1 117 ? -3.268 24.047 7.098 1 98.69 117 PHE A O 1
ATOM 969 N N . ASN A 1 118 ? -3.527 26.297 7.223 1 98.31 118 ASN A N 1
ATOM 970 C CA . ASN A 1 118 ? -4.82 26.281 6.547 1 98.31 118 ASN A CA 1
ATOM 971 C C . ASN A 1 118 ? -4.781 27.094 5.254 1 98.31 118 ASN A C 1
ATOM 973 O O . ASN A 1 118 ? -4.273 28.219 5.23 1 98.31 118 ASN A O 1
ATOM 977 N N . ASP A 1 119 ? -5.23 26.469 4.203 1 98.19 119 ASP A N 1
ATOM 978 C CA . ASP A 1 119 ? -5.562 27.141 2.943 1 98.19 119 ASP A CA 1
ATOM 979 C C . ASP A 1 119 ? -4.352 27.859 2.371 1 98.19 119 ASP A C 1
ATOM 981 O O . ASP A 1 119 ? -4.445 29.047 2.006 1 98.19 119 ASP A O 1
ATOM 985 N N . LEU A 1 120 ? -3.244 27.156 2.387 1 98.69 120 LEU A N 1
ATOM 986 C CA . LEU A 1 120 ? -2.033 27.703 1.78 1 98.69 120 LEU A CA 1
ATOM 987 C C . LEU A 1 120 ? -2.127 27.656 0.259 1 98.69 120 LEU A C 1
ATOM 989 O O . LEU A 1 120 ? -2.744 26.766 -0.31 1 98.69 120 LEU A O 1
ATOM 993 N N . THR A 1 121 ? -1.541 28.703 -0.366 1 98.62 121 THR A N 1
ATOM 994 C CA . THR A 1 121 ? -1.36 28.641 -1.812 1 98.62 121 THR A CA 1
ATOM 995 C C . THR A 1 121 ? -0.353 27.562 -2.191 1 98.62 121 THR A C 1
ATOM 997 O O . THR A 1 121 ? 0.349 27.031 -1.328 1 98.62 121 THR A O 1
ATOM 1000 N N . HIS A 1 122 ? -0.35 27.297 -3.479 1 98.62 122 HIS A N 1
ATOM 1001 C CA . HIS A 1 122 ? 0.615 26.344 -4.016 1 98.62 122 HIS A CA 1
ATOM 1002 C C . HIS A 1 122 ? 2.041 26.719 -3.631 1 98.62 122 HIS A C 1
ATOM 1004 O O . HIS A 1 122 ? 2.793 25.891 -3.115 1 98.62 122 HIS A O 1
ATOM 1010 N N . HIS A 1 123 ? 2.336 27.938 -3.82 1 98.56 123 HIS A N 1
ATOM 1011 C CA . HIS A 1 123 ? 3.68 28.438 -3.539 1 98.56 123 HIS A CA 1
ATOM 1012 C C . HIS A 1 123 ? 4.031 28.266 -2.064 1 98.56 123 HIS A C 1
ATOM 1014 O O . HIS A 1 123 ? 5.102 27.75 -1.732 1 98.56 123 HIS A O 1
ATOM 1020 N N . LYS A 1 124 ? 3.188 28.609 -1.197 1 98.81 124 LYS A N 1
ATOM 1021 C CA . LYS A 1 124 ? 3.434 28.531 0.239 1 98.81 124 LYS A CA 1
ATOM 1022 C C . LYS A 1 124 ? 3.506 27.078 0.698 1 98.81 124 LYS A C 1
ATOM 1024 O O . LYS A 1 124 ? 4.281 26.734 1.597 1 98.81 124 LYS A O 1
ATOM 1029 N N . THR A 1 125 ? 2.684 26.234 0.08 1 98.81 125 THR A N 1
ATOM 1030 C CA . THR A 1 125 ? 2.723 24.812 0.387 1 98.81 125 THR A CA 1
ATOM 1031 C C . THR A 1 125 ? 4.102 24.219 0.081 1 98.81 125 THR A C 1
ATOM 1033 O O . THR A 1 125 ? 4.684 23.531 0.914 1 98.81 125 THR A O 1
ATOM 1036 N N . PHE A 1 126 ? 4.633 24.562 -1.042 1 98.56 126 PHE A N 1
ATOM 1037 C CA . PHE A 1 126 ? 5.914 24.016 -1.458 1 98.56 126 PHE A CA 1
ATOM 1038 C C . PHE A 1 126 ? 7.055 24.641 -0.671 1 98.56 126 PHE A C 1
ATOM 1040 O O . PHE A 1 126 ? 8.102 24.016 -0.469 1 98.56 126 PHE A O 1
ATOM 1047 N N . GLU A 1 127 ? 6.828 25.859 -0.146 1 98.69 127 GLU A N 1
ATOM 1048 C CA . GLU A 1 127 ? 7.797 26.438 0.775 1 98.69 127 GLU A CA 1
ATOM 1049 C C . GLU A 1 127 ? 7.887 25.641 2.068 1 98.69 127 GLU A C 1
ATOM 1051 O O . GLU A 1 127 ? 8.969 25.469 2.631 1 98.69 127 GLU A O 1
ATOM 1056 N N . ILE A 1 128 ? 6.746 25.172 2.521 1 98.69 128 ILE A N 1
ATOM 1057 C CA . ILE A 1 128 ? 6.723 24.344 3.723 1 98.69 128 ILE A CA 1
ATOM 1058 C C . ILE A 1 128 ? 7.473 23.047 3.465 1 98.69 128 ILE A C 1
ATOM 1060 O O . ILE A 1 128 ? 8.281 22.609 4.289 1 98.69 128 ILE A O 1
ATOM 1064 N N . PHE A 1 129 ? 7.203 22.375 2.293 1 98.38 129 PHE A N 1
ATOM 1065 C CA . PHE A 1 129 ? 7.91 21.156 1.956 1 98.38 129 PHE A CA 1
ATOM 1066 C C . PHE A 1 129 ? 9.414 21.391 1.92 1 98.38 129 PHE A C 1
ATOM 1068 O O . PHE A 1 129 ? 10.188 20.594 2.479 1 98.38 129 PHE A O 1
ATOM 1075 N N . LYS A 1 130 ? 9.812 22.469 1.32 1 98.06 130 LYS A N 1
ATOM 1076 C CA . LYS A 1 130 ? 11.227 22.812 1.215 1 98.06 130 LYS A CA 1
ATOM 1077 C C . LYS A 1 130 ? 11.844 23.047 2.592 1 98.06 130 LYS A C 1
ATOM 1079 O O . LYS A 1 130 ? 12.914 22.531 2.902 1 98.06 130 LYS A O 1
ATOM 1084 N N . ARG A 1 131 ? 11.164 23.828 3.355 1 98.25 131 ARG A N 1
ATOM 1085 C CA . ARG A 1 131 ? 11.625 24.109 4.707 1 98.25 131 ARG A CA 1
ATOM 1086 C C . ARG A 1 131 ? 11.836 22.828 5.504 1 98.25 131 ARG A C 1
ATOM 1088 O O . ARG A 1 131 ? 12.891 22.641 6.113 1 98.25 131 ARG A O 1
ATOM 1095 N N . GLU A 1 132 ? 10.859 21.922 5.465 1 98.19 132 GLU A N 1
ATOM 1096 C CA . GLU A 1 132 ? 10.938 20.688 6.219 1 98.19 132 GLU A CA 1
ATOM 1097 C C . GLU A 1 132 ? 12.039 19.781 5.672 1 98.19 132 GLU A C 1
ATOM 1099 O O . GLU A 1 132 ? 12.68 19.047 6.43 1 98.19 132 GLU A O 1
ATOM 1104 N N . SER A 1 133 ? 12.211 19.781 4.359 1 97.38 133 SER A N 1
ATOM 1105 C CA . SER A 1 133 ? 13.258 18.953 3.756 1 97.38 133 SER A CA 1
ATOM 1106 C C . SER A 1 133 ? 14.641 19.438 4.164 1 97.38 133 SER A C 1
ATOM 1108 O O . SER A 1 133 ? 15.594 18.656 4.184 1 97.38 133 SER A O 1
ATOM 1110 N N . MET A 1 134 ? 14.805 20.688 4.539 1 97.12 134 MET A N 1
ATOM 1111 C CA . MET A 1 134 ? 16.094 21.281 4.891 1 97.12 134 MET A CA 1
ATOM 1112 C C . MET A 1 134 ? 16.312 21.25 6.398 1 97.12 134 MET A C 1
ATOM 1114 O O . MET A 1 134 ? 17.422 21.484 6.875 1 97.12 134 MET A O 1
ATOM 1118 N N . MET A 1 135 ? 15.273 20.969 7.07 1 96.69 135 MET A N 1
ATOM 1119 C CA . MET A 1 135 ? 15.344 20.922 8.531 1 96.69 135 MET A CA 1
ATOM 1120 C C . MET A 1 135 ? 16.156 19.719 9 1 96.69 135 MET A C 1
ATOM 1122 O O . MET A 1 135 ? 16.203 18.688 8.312 1 96.69 135 MET A O 1
ATOM 1126 N N . ASP A 1 136 ? 16.828 19.844 10.148 1 96.62 136 ASP A N 1
ATOM 1127 C CA . ASP A 1 136 ? 17.516 18.719 10.781 1 96.62 136 ASP A CA 1
ATOM 1128 C C . ASP A 1 136 ? 16.531 17.859 11.586 1 96.62 136 ASP A C 1
ATOM 1130 O O . ASP A 1 136 ? 16.062 18.281 12.641 1 96.62 136 ASP A O 1
ATOM 1134 N N . HIS A 1 137 ? 16.297 16.641 11.133 1 96.94 137 HIS A N 1
ATOM 1135 C CA . HIS A 1 137 ? 15.336 15.75 11.773 1 96.94 137 HIS A CA 1
ATOM 1136 C C . HIS A 1 137 ? 16.031 14.758 12.695 1 96.94 137 HIS A C 1
ATOM 1138 O O . HIS A 1 137 ? 15.453 13.742 13.078 1 96.94 137 HIS A O 1
ATOM 1144 N N . THR A 1 138 ? 17.203 14.984 13.078 1 94.81 138 THR A N 1
ATOM 1145 C CA . THR A 1 138 ? 18.016 14.062 13.867 1 94.81 138 THR A CA 1
ATOM 1146 C C . THR A 1 138 ? 17.297 13.688 15.156 1 94.81 138 THR A C 1
ATOM 1148 O O . THR A 1 138 ? 17.328 12.531 15.586 1 94.81 138 THR A O 1
ATOM 1151 N N . ASN A 1 139 ? 16.625 14.617 15.742 1 95.75 139 ASN A N 1
ATOM 1152 C CA . ASN A 1 139 ? 16 14.391 17.047 1 95.75 139 ASN A CA 1
ATOM 1153 C C . ASN A 1 139 ? 14.586 13.844 16.891 1 95.75 139 ASN A C 1
ATOM 1155 O O . ASN A 1 139 ? 13.883 13.648 17.891 1 95.75 139 ASN A O 1
ATOM 1159 N N . TYR A 1 140 ? 14.148 13.625 15.719 1 97.31 140 TYR A N 1
ATOM 1160 C CA . TYR A 1 140 ? 12.844 13.039 15.438 1 97.31 140 TYR A CA 1
ATOM 1161 C C . TYR A 1 140 ? 12.992 11.609 14.93 1 97.31 140 TYR A C 1
ATOM 1163 O O . TYR A 1 140 ? 13.867 11.32 14.117 1 97.31 140 TYR A O 1
ATOM 1171 N N . ASN A 1 141 ? 12.094 10.75 15.445 1 97 141 ASN A N 1
ATOM 1172 C CA . ASN A 1 141 ? 12.117 9.367 14.992 1 97 141 ASN A CA 1
ATOM 1173 C C . ASN A 1 141 ? 11.422 9.203 13.641 1 97 141 ASN A C 1
ATOM 1175 O O . ASN A 1 141 ? 11.758 8.312 12.867 1 97 141 ASN A O 1
ATOM 1179 N N . CYS A 1 142 ? 10.391 10.023 13.383 1 96.94 142 CYS A N 1
ATOM 1180 C CA . CYS A 1 142 ? 9.539 9.922 12.203 1 96.94 142 CYS A CA 1
ATOM 1181 C C . CYS A 1 142 ? 9.148 11.305 11.688 1 96.94 142 CYS A C 1
ATOM 1183 O O . CYS A 1 142 ? 9.273 12.297 12.406 1 96.94 142 CYS A O 1
ATOM 1185 N N . PHE A 1 143 ? 8.828 11.32 10.453 1 98.25 143 PHE A N 1
ATOM 1186 C CA . PHE A 1 143 ? 8.258 12.516 9.836 1 98.25 143 PHE A CA 1
ATOM 1187 C C . PHE A 1 143 ? 6.867 12.227 9.281 1 98.25 143 PHE A C 1
ATOM 1189 O O . PHE A 1 143 ? 6.66 11.219 8.602 1 98.25 143 PHE A O 1
ATOM 1196 N N . VAL A 1 144 ? 5.844 13.125 9.594 1 98.69 144 VAL A N 1
ATOM 1197 C CA . VAL A 1 144 ? 4.457 12.898 9.203 1 98.69 144 VAL A CA 1
ATOM 1198 C C . VAL A 1 144 ? 3.914 14.133 8.484 1 98.69 144 VAL A C 1
ATOM 1200 O O . VAL A 1 144 ? 4.113 15.258 8.938 1 98.69 144 VAL A O 1
ATOM 1203 N N . VAL A 1 145 ? 3.291 13.906 7.363 1 98.69 145 VAL A N 1
ATOM 1204 C CA . VAL A 1 145 ? 2.5 14.938 6.707 1 98.69 145 VAL A CA 1
ATOM 1205 C C . VAL A 1 145 ? 1.052 14.477 6.57 1 98.69 145 VAL A C 1
ATOM 1207 O O . VAL A 1 145 ? 0.788 13.398 6.031 1 98.69 145 VAL A O 1
ATOM 1210 N N . CYS A 1 146 ? 0.107 15.25 7.117 1 98.56 146 CYS A N 1
ATOM 1211 C CA . CYS A 1 146 ? -1.32 15.055 6.883 1 98.56 146 CYS A CA 1
ATOM 1212 C C . CYS A 1 146 ? -1.862 16.109 5.926 1 98.56 146 CYS A C 1
ATOM 1214 O O . CYS A 1 146 ? -1.637 17.312 6.117 1 98.56 146 CYS A O 1
ATOM 1216 N N . ILE A 1 147 ? -2.547 15.633 4.906 1 97.81 147 ILE A N 1
ATOM 1217 C CA . ILE A 1 147 ? -3.125 16.578 3.951 1 97.81 147 ILE A CA 1
ATOM 1218 C C . ILE A 1 147 ? -4.621 16.297 3.807 1 97.81 147 ILE A C 1
ATOM 1220 O O . ILE A 1 147 ? -5.027 15.188 3.469 1 97.81 147 ILE A O 1
ATOM 1224 N N . LEU A 1 148 ? -5.426 17.281 4.086 1 96.5 148 LEU A N 1
ATOM 1225 C CA . LEU A 1 148 ? -6.875 17.266 3.91 1 96.5 148 LEU A CA 1
ATOM 1226 C C . LEU A 1 148 ? -7.301 18.219 2.805 1 96.5 148 LEU A C 1
ATOM 1228 O O . LEU A 1 148 ? -7.215 19.438 2.969 1 96.5 148 LEU A O 1
ATOM 1232 N N . THR A 1 149 ? -7.73 17.703 1.629 1 95.25 149 THR A N 1
ATOM 1233 C CA . THR A 1 149 ? -8.008 18.547 0.481 1 95.25 149 THR A CA 1
ATOM 1234 C C . THR A 1 149 ? -8.914 17.828 -0.519 1 95.25 149 THR A C 1
ATOM 1236 O O . THR A 1 149 ? -9.586 16.859 -0.169 1 95.25 149 THR A O 1
ATOM 1239 N N . HIS A 1 150 ? -9.125 18.438 -1.677 1 90.75 150 HIS A N 1
ATOM 1240 C CA . HIS A 1 150 ? -9.68 17.781 -2.85 1 90.75 150 HIS A CA 1
ATOM 1241 C C . HIS A 1 150 ? -8.578 17.156 -3.705 1 90.75 150 HIS A C 1
ATOM 1243 O O . HIS A 1 150 ? -7.434 17.609 -3.68 1 90.75 150 HIS A O 1
ATOM 1249 N N . GLY A 1 151 ? -8.969 16.125 -4.336 1 86.94 151 GLY A N 1
ATOM 1250 C CA . GLY A 1 151 ? -7.988 15.484 -5.188 1 86.94 151 GLY A CA 1
ATOM 1251 C C . GLY A 1 151 ? -8.414 14.102 -5.656 1 86.94 151 GLY A C 1
ATOM 1252 O O . GLY A 1 151 ? -9.414 13.562 -5.176 1 86.94 151 GLY A O 1
ATOM 1253 N N . SER A 1 152 ? -7.695 13.633 -6.691 1 78.19 152 SER A N 1
ATOM 1254 C CA . SER A 1 152 ? -7.883 12.289 -7.219 1 78.19 152 SER A CA 1
ATOM 1255 C C . SER A 1 152 ? -6.672 11.836 -8.023 1 78.19 152 SER A C 1
ATOM 1257 O O . SER A 1 152 ? -5.922 12.664 -8.547 1 78.19 152 SER A O 1
ATOM 1259 N N . ASN A 1 153 ? -6.449 10.562 -7.992 1 76.88 153 ASN A N 1
ATOM 1260 C CA . ASN A 1 153 ? -5.461 9.953 -8.875 1 76.88 153 ASN A CA 1
ATOM 1261 C C . ASN A 1 153 ? -4.078 10.562 -8.672 1 76.88 153 ASN A C 1
ATOM 1263 O O . ASN A 1 153 ? -3.418 10.953 -9.641 1 76.88 153 ASN A O 1
ATOM 1267 N N . GLY A 1 154 ? -3.727 10.844 -7.418 1 81.38 154 GLY A N 1
ATOM 1268 C CA . GLY A 1 154 ? -2.383 11.312 -7.109 1 81.38 154 GLY A CA 1
ATOM 1269 C C . GLY A 1 154 ? -2.217 12.812 -7.262 1 81.38 154 GLY A C 1
ATOM 1270 O O . GLY A 1 154 ? -1.115 13.336 -7.105 1 81.38 154 GLY A O 1
ATOM 1271 N N . ILE A 1 155 ? -3.299 13.422 -7.633 1 89.06 155 ILE A N 1
ATOM 1272 C CA . ILE A 1 155 ? -3.293 14.875 -7.762 1 89.06 155 ILE A CA 1
ATOM 1273 C C . ILE A 1 155 ? -4.078 15.5 -6.609 1 89.06 155 ILE A C 1
ATOM 1275 O O . ILE A 1 155 ? -5.215 15.109 -6.34 1 89.06 155 ILE A O 1
ATOM 1279 N N . LEU A 1 156 ? -3.453 16.469 -5.957 1 93.12 156 LEU A N 1
ATOM 1280 C CA . LEU A 1 156 ? -4.082 17.156 -4.836 1 93.12 156 LEU A CA 1
ATOM 1281 C C . LEU A 1 156 ? -4.219 18.656 -5.113 1 93.12 156 LEU A C 1
ATOM 1283 O O . LEU A 1 156 ? -3.451 19.219 -5.898 1 93.12 156 LEU A O 1
ATOM 1287 N N . HIS A 1 157 ? -5.188 19.219 -4.5 1 94.94 157 HIS A N 1
ATOM 1288 C CA . HIS A 1 157 ? -5.434 20.641 -4.699 1 94.94 157 HIS A CA 1
ATOM 1289 C C . HIS A 1 157 ? -4.902 21.469 -3.525 1 94.94 157 HIS A C 1
ATOM 1291 O O . HIS A 1 157 ? -5.066 21.078 -2.367 1 94.94 157 HIS A O 1
ATOM 1297 N N . THR A 1 158 ? -4.234 22.5 -3.873 1 97.94 158 THR A N 1
ATOM 1298 C CA . THR A 1 158 ? -4.039 23.594 -2.926 1 97.94 158 THR A CA 1
ATOM 1299 C C . THR A 1 158 ? -5.109 24.672 -3.109 1 97.94 158 THR A C 1
ATOM 1301 O O . THR A 1 158 ? -6.07 24.469 -3.854 1 97.94 158 THR A O 1
ATOM 1304 N N . LYS A 1 159 ? -4.941 25.734 -2.418 1 97.81 159 LYS A N 1
ATOM 1305 C CA . LYS A 1 159 ? -5.949 26.781 -2.484 1 97.81 159 LYS A CA 1
ATOM 1306 C C . LYS A 1 159 ? -6.156 27.25 -3.922 1 97.81 159 LYS A C 1
ATOM 1308 O O . LYS A 1 159 ? -7.293 27.469 -4.352 1 97.81 159 LYS A O 1
ATOM 1313 N N . ASP A 1 160 ? -5.062 27.328 -4.699 1 97.75 160 ASP A N 1
ATOM 1314 C CA . ASP A 1 160 ? -5.129 28.031 -5.977 1 97.75 160 ASP A CA 1
ATOM 1315 C C . ASP A 1 160 ? -4.746 27.109 -7.133 1 97.75 160 ASP A C 1
ATOM 1317 O O . ASP A 1 160 ? -5.035 27.406 -8.297 1 97.75 160 ASP A O 1
ATOM 1321 N N . LYS A 1 161 ? -3.996 26.047 -6.902 1 97.38 161 LYS A N 1
ATOM 1322 C CA . LYS A 1 161 ? -3.527 25.156 -7.961 1 97.38 161 LYS A CA 1
ATOM 1323 C C . LYS A 1 161 ? -3.564 23.703 -7.512 1 97.38 161 LYS A C 1
ATOM 1325 O O . LYS A 1 161 ? -3.949 23.406 -6.379 1 97.38 161 LYS A O 1
ATOM 1330 N N . LYS A 1 162 ? -3.328 22.891 -8.453 1 95.31 162 LYS A N 1
ATOM 1331 C CA . LYS A 1 162 ? -3.164 21.469 -8.164 1 95.31 162 LYS A CA 1
ATOM 1332 C C . LYS A 1 162 ? -1.701 21.047 -8.281 1 95.31 162 LYS A C 1
ATOM 1334 O O . LYS A 1 162 ? -0.885 21.781 -8.852 1 95.31 162 LYS A O 1
ATOM 1339 N N . PHE A 1 163 ? -1.333 19.938 -7.656 1 93.44 163 PHE A N 1
ATOM 1340 C CA . PHE A 1 163 ? 0.017 19.406 -7.789 1 93.44 163 PHE A CA 1
ATOM 1341 C C . PHE A 1 163 ? 0.008 17.891 -7.715 1 93.44 163 PHE A C 1
ATOM 1343 O O . PHE A 1 163 ? -0.911 17.297 -7.145 1 93.44 163 PHE A O 1
ATOM 1350 N N . ASP A 1 164 ? 1.042 17.297 -8.289 1 90.31 164 ASP A N 1
ATOM 1351 C CA . ASP A 1 164 ? 1.287 15.852 -8.203 1 90.31 164 ASP A CA 1
ATOM 1352 C C . ASP A 1 164 ? 1.9 15.484 -6.855 1 90.31 164 ASP A C 1
ATOM 1354 O O . ASP A 1 164 ? 2.898 16.078 -6.438 1 90.31 164 ASP A O 1
ATOM 1358 N N . THR A 1 165 ? 1.359 14.469 -6.242 1 90.75 165 THR A N 1
ATOM 1359 C CA . THR A 1 165 ? 1.82 14.062 -4.918 1 90.75 165 THR A CA 1
ATOM 1360 C C . THR A 1 165 ? 3.285 13.641 -4.957 1 90.75 165 THR A C 1
ATOM 1362 O O . THR A 1 165 ? 4 13.758 -3.961 1 90.75 165 THR A O 1
ATOM 1365 N N . ASN A 1 166 ? 3.725 13.141 -6.066 1 87.38 166 ASN A N 1
ATOM 1366 C CA . ASN A 1 166 ? 5.121 12.734 -6.195 1 87.38 166 ASN A CA 1
ATOM 1367 C C . ASN A 1 166 ? 6.066 13.906 -5.941 1 87.38 166 ASN A C 1
ATOM 1369 O O . ASN A 1 166 ? 7.168 13.711 -5.418 1 87.38 166 ASN A O 1
ATOM 1373 N N . LYS A 1 167 ? 5.633 15.062 -6.336 1 91.38 167 LYS A N 1
ATOM 1374 C CA . LYS A 1 167 ? 6.465 16.234 -6.105 1 91.38 167 LYS A CA 1
ATOM 1375 C C . LYS A 1 167 ? 6.672 16.484 -4.617 1 91.38 167 LYS A C 1
ATOM 1377 O O . LYS A 1 167 ? 7.738 16.938 -4.199 1 91.38 167 LYS A O 1
ATOM 1382 N N . MET A 1 168 ? 5.668 16.172 -3.863 1 94.56 168 MET A N 1
ATOM 1383 C CA . MET A 1 168 ? 5.777 16.281 -2.412 1 94.56 168 MET A CA 1
ATOM 1384 C C . MET A 1 168 ? 6.738 15.234 -1.859 1 94.56 168 MET A C 1
ATOM 1386 O O . MET A 1 168 ? 7.629 15.555 -1.073 1 94.56 168 MET A O 1
ATOM 1390 N N . PHE A 1 169 ? 6.645 14.008 -2.303 1 92.12 169 PHE A N 1
ATOM 1391 C CA . PHE A 1 169 ? 7.445 12.914 -1.771 1 92.12 169 PHE A CA 1
ATOM 1392 C C . PHE A 1 169 ? 8.93 13.133 -2.057 1 92.12 169 PHE A C 1
ATOM 1394 O O . PHE A 1 169 ? 9.781 12.781 -1.24 1 92.12 169 PHE A O 1
ATOM 1401 N N . GLU A 1 170 ? 9.195 13.727 -3.139 1 90.25 170 GLU A N 1
ATOM 1402 C CA . GLU A 1 170 ? 10.57 13.93 -3.582 1 90.25 170 GLU A CA 1
ATOM 1403 C C . GLU A 1 170 ? 11.352 14.781 -2.586 1 90.25 170 GLU A C 1
ATOM 1405 O O . GLU A 1 170 ? 12.562 14.602 -2.426 1 90.25 170 GLU A O 1
ATOM 1410 N N . PHE A 1 171 ? 10.703 15.617 -1.891 1 94.94 171 PHE A N 1
ATOM 1411 C CA . PHE A 1 171 ? 11.367 16.5 -0.936 1 94.94 171 PHE A CA 1
ATOM 1412 C C . PHE A 1 171 ? 11.945 15.695 0.226 1 94.94 171 PHE A C 1
ATOM 1414 O O . PHE A 1 171 ? 12.844 16.172 0.92 1 94.94 171 PHE A O 1
ATOM 1421 N N . PHE A 1 172 ? 11.477 14.453 0.383 1 94.94 172 PHE A N 1
ATOM 1422 C CA . PHE A 1 172 ? 11.812 13.781 1.633 1 94.94 172 PHE A CA 1
ATOM 1423 C C . PHE A 1 172 ? 12.547 12.477 1.363 1 94.94 172 PHE A C 1
ATOM 1425 O O . PHE A 1 172 ? 12.539 11.57 2.199 1 94.94 172 PHE A O 1
ATOM 1432 N N . THR A 1 173 ? 13.062 12.398 0.18 1 89 173 THR A N 1
ATOM 1433 C CA . THR A 1 173 ? 13.984 11.305 -0.131 1 89 173 THR A CA 1
ATOM 1434 C C . THR A 1 173 ? 15.32 11.508 0.573 1 89 173 THR A C 1
ATOM 1436 O O . THR A 1 173 ? 15.602 12.602 1.077 1 89 173 THR A O 1
ATOM 1439 N N . GLY A 1 174 ? 16.156 10.469 0.627 1 85.19 174 GLY A N 1
ATOM 1440 C CA . GLY A 1 174 ? 17.453 10.555 1.267 1 85.19 174 GLY A CA 1
ATOM 1441 C C . GLY A 1 174 ? 18.359 11.609 0.656 1 85.19 174 GLY A C 1
ATOM 1442 O O . GLY A 1 174 ? 19.172 12.211 1.352 1 85.19 174 GLY A O 1
ATOM 1443 N N . THR A 1 175 ? 18.109 11.867 -0.582 1 83.81 175 THR A N 1
ATOM 1444 C CA . THR A 1 175 ? 18.922 12.852 -1.292 1 83.81 175 THR A CA 1
ATOM 1445 C C . THR A 1 175 ? 18.562 14.266 -0.852 1 83.81 175 THR A C 1
ATOM 1447 O O . THR A 1 175 ? 19.438 15.086 -0.599 1 83.81 175 THR A O 1
ATOM 1450 N N . HIS A 1 176 ? 17.312 14.523 -0.684 1 90.81 176 HIS A N 1
ATOM 1451 C CA . HIS A 1 176 ? 16.859 15.875 -0.396 1 90.81 176 HIS A CA 1
ATOM 1452 C C . HIS A 1 176 ? 16.75 16.109 1.106 1 90.81 176 HIS A C 1
ATOM 1454 O O . HIS A 1 176 ? 16.734 17.266 1.558 1 90.81 176 HIS A O 1
ATOM 1460 N N . CYS A 1 177 ? 16.609 15.062 1.872 1 93.31 177 CYS A N 1
ATOM 1461 C CA . CYS A 1 177 ? 16.516 15.164 3.324 1 93.31 177 CYS A CA 1
ATOM 1462 C C . CYS A 1 177 ? 17.344 14.078 4.004 1 93.31 177 CYS A C 1
ATOM 1464 O O . CYS A 1 177 ? 16.797 13.117 4.547 1 93.31 177 CYS A O 1
ATOM 1466 N N . PRO A 1 178 ? 18.625 14.258 4.137 1 91.5 178 PRO A N 1
ATOM 1467 C CA . PRO A 1 178 ? 19.547 13.219 4.602 1 91.5 178 PRO A CA 1
ATOM 1468 C C . PRO A 1 178 ? 19.281 12.781 6.039 1 91.5 178 PRO A C 1
ATOM 1470 O O . PRO A 1 178 ? 19.484 11.617 6.383 1 91.5 178 PRO A O 1
ATOM 1473 N N . THR A 1 179 ? 18.812 13.711 6.828 1 95.12 179 THR A N 1
ATOM 1474 C CA . THR A 1 179 ? 18.625 13.391 8.242 1 95.12 179 THR A CA 1
ATOM 1475 C C . THR A 1 179 ? 17.391 12.508 8.438 1 95.12 179 THR A C 1
ATOM 1477 O O . THR A 1 179 ? 17.156 12.016 9.547 1 95.12 179 THR A O 1
ATOM 1480 N N . LEU A 1 180 ? 16.656 12.188 7.328 1 94.56 180 LEU A N 1
ATOM 1481 C CA . LEU A 1 180 ? 15.516 11.281 7.402 1 94.56 180 LEU A CA 1
ATOM 1482 C C . LEU A 1 180 ? 15.875 9.906 6.859 1 94.56 180 LEU A C 1
ATOM 1484 O O . LEU A 1 180 ? 15.047 8.992 6.875 1 94.56 180 LEU A O 1
ATOM 1488 N N . VAL A 1 181 ? 17.094 9.766 6.422 1 90.38 181 VAL A N 1
ATOM 1489 C CA . VAL A 1 181 ? 17.516 8.453 5.941 1 90.38 181 VAL A CA 1
ATOM 1490 C C . VAL A 1 181 ? 17.359 7.426 7.059 1 90.38 181 VAL A C 1
ATOM 1492 O O . VAL A 1 181 ? 17.797 7.66 8.195 1 90.38 181 VAL A O 1
ATOM 1495 N N . GLY A 1 182 ? 16.703 6.34 6.727 1 90.69 182 GLY A N 1
ATOM 1496 C CA . GLY A 1 182 ? 16.516 5.258 7.684 1 90.69 182 GLY A CA 1
ATOM 1497 C C . GLY A 1 182 ? 15.367 5.496 8.641 1 90.69 182 GLY A C 1
ATOM 1498 O O . GLY A 1 182 ? 15.109 4.676 9.523 1 90.69 182 GLY A O 1
ATOM 1499 N N . LYS A 1 183 ? 14.703 6.633 8.461 1 94.94 183 LYS A N 1
ATOM 1500 C CA . LYS A 1 183 ? 13.555 6.969 9.297 1 94.94 183 LYS A CA 1
ATOM 1501 C C . LYS A 1 183 ? 12.258 6.914 8.492 1 94.94 183 LYS A C 1
ATOM 1503 O O . LYS A 1 183 ? 12.242 7.254 7.312 1 94.94 183 LYS A O 1
ATOM 1508 N N . PRO A 1 184 ? 11.133 6.469 9.156 1 97.06 184 PRO A N 1
ATOM 1509 C CA . PRO A 1 184 ? 9.875 6.375 8.406 1 97.06 184 PRO A CA 1
ATOM 1510 C C . PRO A 1 184 ? 9.273 7.746 8.094 1 97.06 184 PRO A C 1
ATOM 1512 O O . PRO A 1 184 ? 9.273 8.633 8.953 1 97.06 184 PRO A O 1
ATOM 1515 N N . LYS A 1 185 ? 8.906 7.914 6.867 1 97.44 185 LYS A N 1
ATOM 1516 C CA . LYS A 1 185 ? 8.125 9.055 6.383 1 97.44 185 LYS A CA 1
ATOM 1517 C C . LYS A 1 185 ? 6.68 8.656 6.117 1 97.44 185 LYS A C 1
ATOM 1519 O O . LYS A 1 185 ? 6.406 7.824 5.254 1 97.44 185 LYS A O 1
ATOM 1524 N N . LEU A 1 186 ? 5.758 9.273 6.852 1 98 186 LEU A N 1
ATOM 1525 C CA . LEU A 1 186 ? 4.352 8.875 6.84 1 98 186 LEU A CA 1
ATOM 1526 C C . LEU A 1 186 ? 3.482 9.977 6.242 1 98 186 LEU A C 1
ATOM 1528 O O . LEU A 1 186 ? 3.576 11.133 6.652 1 98 186 LEU A O 1
ATOM 1532 N N . PHE A 1 187 ? 2.666 9.555 5.305 1 96.88 187 PHE A N 1
ATOM 1533 C CA . PHE A 1 187 ? 1.75 10.5 4.668 1 96.88 187 PHE A CA 1
ATOM 1534 C C . PHE A 1 187 ? 0.307 10.031 4.816 1 96.88 187 PHE A C 1
ATOM 1536 O O . PHE A 1 187 ? -0.048 8.938 4.363 1 96.88 187 PHE A O 1
ATOM 1543 N N . PHE A 1 188 ? -0.5 10.805 5.484 1 97.06 188 PHE A N 1
ATOM 1544 C CA . PHE A 1 188 ? -1.936 10.57 5.602 1 97.06 188 PHE A CA 1
ATOM 1545 C C . PHE A 1 188 ? -2.715 11.562 4.746 1 97.06 188 PHE A C 1
ATOM 1547 O O . PHE A 1 188 ? -2.744 12.758 5.035 1 97.06 188 PHE A O 1
ATOM 1554 N N . ILE A 1 189 ? -3.32 11.031 3.707 1 94.38 189 ILE A N 1
ATOM 1555 C CA . ILE A 1 189 ? -3.922 11.898 2.707 1 94.38 189 ILE A CA 1
ATOM 1556 C C . ILE A 1 189 ? -5.418 11.602 2.594 1 94.38 189 ILE A C 1
ATOM 1558 O O . ILE A 1 189 ? -5.809 10.469 2.305 1 94.38 189 ILE A O 1
ATOM 1562 N N . GLN A 1 190 ? -6.18 12.57 2.871 1 91.38 190 GLN A N 1
ATOM 1563 C CA . GLN A 1 190 ? -7.609 12.531 2.596 1 91.38 190 GLN A CA 1
ATOM 1564 C C . GLN A 1 190 ? -7.984 13.5 1.477 1 91.38 190 GLN A C 1
ATOM 1566 O O . GLN A 1 190 ? -7.879 14.711 1.639 1 91.38 190 GLN A O 1
ATOM 1571 N N . ALA A 1 191 ? -8.352 12.922 0.331 1 87.75 191 ALA A N 1
ATOM 1572 C CA . ALA A 1 191 ? -8.727 13.75 -0.812 1 87.75 191 ALA A CA 1
ATOM 1573 C C . ALA A 1 191 ? -10.156 13.461 -1.251 1 87.75 191 ALA A C 1
ATOM 1575 O O . ALA A 1 191 ? -10.492 12.328 -1.595 1 87.75 191 ALA A O 1
ATOM 1576 N N . CYS A 1 192 ? -11.039 14.383 -1.216 1 74.12 192 CYS A N 1
ATOM 1577 C CA . CYS A 1 192 ? -12.414 14.25 -1.69 1 74.12 192 CYS A CA 1
ATOM 1578 C C . CYS A 1 192 ? -12.508 14.547 -3.182 1 74.12 192 CYS A C 1
ATOM 1580 O O . CYS A 1 192 ? -11.922 15.516 -3.664 1 74.12 192 CYS A O 1
ATOM 1582 N N . GLN A 1 193 ? -13.078 13.656 -3.971 1 67.25 193 GLN A N 1
ATOM 1583 C CA . GLN A 1 193 ? -13.195 13.859 -5.41 1 67.25 193 GLN A CA 1
ATOM 1584 C C . GLN A 1 193 ? -14.227 14.93 -5.734 1 67.25 193 GLN A C 1
ATOM 1586 O O . GLN A 1 193 ? -15.258 15.031 -5.062 1 67.25 193 GLN A O 1
ATOM 1591 N N . GLY A 1 194 ? -13.883 16.203 -5.797 1 53.59 194 GLY A N 1
ATOM 1592 C CA . GLY A 1 194 ? -14.773 17.312 -6.102 1 53.59 194 GLY A CA 1
ATOM 1593 C C . GLY A 1 194 ? -16.016 16.891 -6.855 1 53.59 194 GLY A C 1
ATOM 1594 O O . GLY A 1 194 ? -16.062 15.797 -7.422 1 53.59 194 GLY A O 1
ATOM 1595 N N . GLU A 1 195 ? -17.156 17.594 -6.605 1 46.34 195 GLU A N 1
ATOM 1596 C CA . GLU A 1 195 ? -18.359 17.531 -7.434 1 46.34 195 GLU A CA 1
ATOM 1597 C C . GLU A 1 195 ? -18.062 17.984 -8.867 1 46.34 195 GLU A C 1
ATOM 1599 O O . GLU A 1 195 ? -17.516 19.047 -9.086 1 46.34 195 GLU A O 1
ATOM 1604 N N . MET A 1 196 ? -17.594 17.297 -9.781 1 40.22 196 MET A N 1
ATOM 1605 C CA . MET A 1 196 ? -17.922 17.969 -11.031 1 40.22 196 MET A CA 1
ATOM 1606 C C . MET A 1 196 ? -19.344 18.531 -10.984 1 40.22 196 MET A C 1
ATOM 1608 O O . MET A 1 196 ? -20.297 17.797 -10.773 1 40.22 196 MET A O 1
ATOM 1612 N N . PHE A 1 197 ? -19.5 19.75 -10.508 1 34.56 197 PHE A N 1
ATOM 1613 C CA . PHE A 1 197 ? -20.734 20.422 -10.914 1 34.56 197 PHE A CA 1
ATOM 1614 C C . PHE A 1 197 ? -21 20.219 -12.398 1 34.56 197 PHE A C 1
ATOM 1616 O O . PHE A 1 197 ? -20.359 20.828 -13.25 1 34.56 197 PHE A O 1
ATOM 1623 N N . ASP A 1 198 ? -21.031 19.203 -13.125 1 32.44 198 ASP A N 1
ATOM 1624 C CA . ASP A 1 198 ? -21.734 19.281 -14.398 1 32.44 198 ASP A CA 1
ATOM 1625 C C . ASP A 1 198 ? -23.062 20.031 -14.266 1 32.44 198 ASP A C 1
ATOM 1627 O O . ASP A 1 198 ? -23.812 19.797 -13.328 1 32.44 198 ASP A O 1
ATOM 1631 N N . SER A 1 199 ? -23.406 21.297 -14.844 1 31.67 199 SER A N 1
ATOM 1632 C CA . SER A 1 199 ? -24.703 21.594 -15.43 1 31.67 199 SER A CA 1
ATOM 1633 C C . SER A 1 199 ? -25.484 20.312 -15.727 1 31.67 199 SER A C 1
ATOM 1635 O O . SER A 1 199 ? -24.969 19.203 -15.57 1 31.67 199 SER A O 1
ATOM 1637 N N . GLY A 1 200 ? -26.375 20.359 -17.047 1 28.44 200 GLY A N 1
ATOM 1638 C CA . GLY A 1 200 ? -27.422 19.5 -17.562 1 28.44 200 GLY A CA 1
ATOM 1639 C C . GLY A 1 200 ? -27.078 18.016 -17.5 1 28.44 200 GLY A C 1
ATOM 1640 O O . GLY A 1 200 ? -27.969 17.172 -17.469 1 28.44 200 GLY A O 1
ATOM 1641 N N . VAL A 1 201 ? -26.188 17.547 -18.422 1 28.83 201 VAL A N 1
ATOM 1642 C CA . VAL A 1 201 ? -26.281 16.109 -18.656 1 28.83 201 VAL A CA 1
ATOM 1643 C C . VAL A 1 201 ? -25.828 15.367 -17.406 1 28.83 201 VAL A C 1
ATOM 1645 O O . VAL A 1 201 ? -24.734 15.594 -16.891 1 28.83 201 VAL A O 1
ATOM 1648 N N . LEU A 1 202 ? -26.719 15.031 -16.422 1 28.41 202 LEU A N 1
ATOM 1649 C CA . LEU A 1 202 ? -26.734 13.875 -15.523 1 28.41 202 LEU A CA 1
ATOM 1650 C C . LEU A 1 202 ? -25.75 12.812 -15.992 1 28.41 202 LEU A C 1
ATOM 1652 O O . LEU A 1 202 ? -26.062 12.016 -16.875 1 28.41 202 LEU A O 1
ATOM 1656 N N . VAL A 1 203 ? -24.688 13.164 -16.594 1 29.84 203 VAL A N 1
ATOM 1657 C CA . VAL A 1 203 ? -24.031 11.906 -16.938 1 29.84 203 VAL A CA 1
ATOM 1658 C C . VAL A 1 203 ? -24.031 10.977 -15.727 1 29.84 203 VAL A C 1
ATOM 1660 O O . VAL A 1 203 ? -23.453 11.297 -14.688 1 29.84 203 VAL A O 1
ATOM 1663 N N . HIS A 1 204 ? -25.25 10.328 -15.422 1 28.58 204 HIS A N 1
ATOM 1664 C CA . HIS A 1 204 ? -25.672 9.219 -14.578 1 28.58 204 HIS A CA 1
ATOM 1665 C C . HIS A 1 204 ? -24.484 8.383 -14.125 1 28.58 204 HIS A C 1
ATOM 1667 O O . HIS A 1 204 ? -24.297 8.148 -12.93 1 28.58 204 HIS A O 1
ATOM 1673 N N . ASP A 1 205 ? -24.5 7.242 -14.828 1 29.8 205 ASP A N 1
ATOM 1674 C CA . ASP A 1 205 ? -24.438 5.816 -14.523 1 29.8 205 ASP A CA 1
ATOM 1675 C C . ASP A 1 205 ? -23.016 5.406 -14.133 1 29.8 205 ASP A C 1
ATOM 1677 O O . ASP A 1 205 ? -22.766 4.234 -13.844 1 29.8 205 ASP A O 1
ATOM 1681 N N . SER A 1 206 ? -21.984 5.891 -14.984 1 31.86 206 SER A N 1
ATOM 1682 C CA . SER A 1 206 ? -20.922 4.906 -14.805 1 31.86 206 SER A CA 1
ATOM 1683 C C . SER A 1 206 ? -20.312 4.996 -13.406 1 31.86 206 SER A C 1
ATOM 1685 O O . SER A 1 206 ? -19.969 6.082 -12.945 1 31.86 206 SER A O 1
ATOM 1687 N N . PRO A 1 207 ? -20.797 4.246 -12.398 1 36.12 207 PRO A N 1
ATOM 1688 C CA . PRO A 1 207 ? -20.047 4.148 -11.148 1 36.12 207 PRO A CA 1
ATOM 1689 C C . PRO A 1 207 ? -18.609 4.645 -11.281 1 36.12 207 PRO A C 1
ATOM 1691 O O . PRO A 1 207 ? -17.938 4.336 -12.266 1 36.12 207 PRO A O 1
ATOM 1694 N N . LEU A 1 208 ? -18.266 5.883 -11.086 1 39.28 208 LEU A N 1
ATOM 1695 C CA . LEU A 1 208 ? -16.922 6.465 -11.062 1 39.28 208 LEU A CA 1
ATOM 1696 C C . LEU A 1 208 ? -15.883 5.418 -10.703 1 39.28 208 LEU A C 1
ATOM 1698 O O . LEU A 1 208 ? -15.492 5.301 -9.531 1 39.28 208 LEU A O 1
ATOM 1702 N N . SER A 1 209 ? -16.109 4.199 -10.992 1 42.78 209 SER A N 1
ATOM 1703 C CA . SER A 1 209 ? -15.195 3.066 -10.906 1 42.78 209 SER A CA 1
ATOM 1704 C C . SER A 1 209 ? -13.82 3.422 -11.453 1 42.78 209 SER A C 1
ATOM 1706 O O . SER A 1 209 ? -13.141 2.572 -12.031 1 42.78 209 SER A O 1
ATOM 1708 N N . SER A 1 210 ? -13.68 4.73 -11.789 1 45.78 210 SER A N 1
ATOM 1709 C CA . SER A 1 210 ? -12.344 4.875 -12.359 1 45.78 210 SER A CA 1
ATOM 1710 C C . SER A 1 210 ? -11.266 4.48 -11.359 1 45.78 210 SER A C 1
ATOM 1712 O O . SER A 1 210 ? -11.336 4.852 -10.188 1 45.78 210 SER A O 1
ATOM 1714 N N . PRO A 1 211 ? -10.547 3.572 -11.805 1 50.59 211 PRO A N 1
ATOM 1715 C CA . PRO A 1 211 ? -9.391 3.166 -11 1 50.59 211 PRO A CA 1
ATOM 1716 C C . PRO A 1 211 ? -8.555 4.355 -10.523 1 50.59 211 PRO A C 1
ATOM 1718 O O . PRO A 1 211 ? -8.445 5.355 -11.234 1 50.59 211 PRO A O 1
ATOM 1721 N N . ASN A 1 212 ? -8.492 4.562 -9.25 1 60.59 212 ASN A N 1
ATOM 1722 C CA . ASN A 1 212 ? -7.602 5.555 -8.656 1 60.59 212 ASN A CA 1
ATOM 1723 C C . ASN A 1 212 ? -6.137 5.152 -8.812 1 60.59 212 ASN A C 1
ATOM 1725 O O . ASN A 1 212 ? -5.77 4.008 -8.539 1 60.59 212 ASN A O 1
ATOM 1729 N N . TYR A 1 213 ? -5.465 5.945 -9.68 1 61.41 213 TYR A N 1
ATOM 1730 C CA . TYR A 1 213 ? -4.031 5.727 -9.852 1 61.41 213 TYR A CA 1
ATOM 1731 C C . TYR A 1 213 ? -3.23 6.543 -8.844 1 61.41 213 TYR A C 1
ATOM 1733 O O . TYR A 1 213 ? -3.586 7.68 -8.531 1 61.41 213 TYR A O 1
ATOM 1741 N N . PHE A 1 214 ? -2.496 5.805 -8.148 1 63.16 214 PHE A N 1
ATOM 1742 C CA . PHE A 1 214 ? -1.577 6.5 -7.254 1 63.16 214 PHE A CA 1
ATOM 1743 C C . PHE A 1 214 ? -0.132 6.129 -7.566 1 63.16 214 PHE A C 1
ATOM 1745 O O . PHE A 1 214 ? 0.155 4.988 -7.941 1 63.16 214 PHE A O 1
ATOM 1752 N N . MET A 1 215 ? 0.642 7.098 -7.621 1 61.59 215 MET A N 1
ATOM 1753 C CA . MET A 1 215 ? 2.07 6.848 -7.785 1 61.59 215 MET A CA 1
ATOM 1754 C C . MET A 1 215 ? 2.635 6.109 -6.574 1 61.59 215 MET A C 1
ATOM 1756 O O . MET A 1 215 ? 2.354 6.473 -5.434 1 61.59 215 MET A O 1
ATOM 1760 N N . VAL A 1 216 ? 3.305 5.043 -6.844 1 64.56 216 VAL A N 1
ATOM 1761 C CA . VAL A 1 216 ? 3.971 4.254 -5.812 1 64.56 216 VAL A CA 1
ATOM 1762 C C . VAL A 1 216 ? 5.352 4.836 -5.527 1 64.56 216 VAL A C 1
ATOM 1764 O O . VAL A 1 216 ? 6.105 5.148 -6.453 1 64.56 216 VAL A O 1
ATOM 1767 N N . PRO A 1 217 ? 5.543 5.105 -4.293 1 64.38 217 PRO A N 1
ATOM 1768 C CA . PRO A 1 217 ? 6.902 5.539 -3.967 1 64.38 217 PRO A CA 1
ATOM 1769 C C . PRO A 1 217 ? 7.957 4.488 -4.309 1 64.38 217 PRO A C 1
ATOM 1771 O O . PRO A 1 217 ? 7.691 3.287 -4.215 1 64.38 217 PRO A O 1
ATOM 1774 N N . ASN A 1 218 ? 9.047 4.906 -4.812 1 72 218 ASN A N 1
ATOM 1775 C CA . ASN A 1 218 ? 10.164 4.016 -5.113 1 72 218 ASN A CA 1
ATOM 1776 C C . ASN A 1 218 ? 11.289 4.16 -4.086 1 72 218 ASN A C 1
ATOM 1778 O O . ASN A 1 218 ? 12.367 3.605 -4.262 1 72 218 ASN A O 1
ATOM 1782 N N . TYR A 1 219 ? 10.914 4.844 -2.965 1 81.56 219 TYR A N 1
ATOM 1783 C CA . TYR A 1 219 ? 11.906 5.121 -1.935 1 81.56 219 TYR A CA 1
ATOM 1784 C C . TYR A 1 219 ? 11.648 4.289 -0.686 1 81.56 219 TYR A C 1
ATOM 1786 O O . TYR A 1 219 ? 10.5 3.943 -0.389 1 81.56 219 TYR A O 1
ATOM 1794 N N . ALA A 1 220 ? 12.75 3.994 -0.076 1 87.88 220 ALA A N 1
ATOM 1795 C CA . ALA A 1 220 ? 12.602 3.221 1.153 1 87.88 220 ALA A CA 1
ATOM 1796 C C . ALA A 1 220 ? 11.961 4.059 2.256 1 87.88 220 ALA A C 1
ATOM 1798 O O . ALA A 1 220 ? 12.109 5.281 2.281 1 87.88 220 ALA A O 1
ATOM 1799 N N . ASP A 1 221 ? 11.219 3.418 3.18 1 94.56 221 ASP A N 1
ATOM 1800 C CA . ASP A 1 221 ? 10.758 3.939 4.465 1 94.56 221 ASP A CA 1
ATOM 1801 C C . ASP A 1 221 ? 9.633 4.957 4.273 1 94.56 221 ASP A C 1
ATOM 1803 O O . ASP A 1 221 ? 9.547 5.941 5.008 1 94.56 221 ASP A O 1
ATOM 1807 N N . PHE A 1 222 ? 8.852 4.754 3.178 1 94.44 222 PHE A N 1
ATOM 1808 C CA . PHE A 1 222 ? 7.66 5.566 2.957 1 94.44 222 PHE A CA 1
ATOM 1809 C C . PHE A 1 222 ? 6.398 4.773 3.27 1 94.44 222 PHE A C 1
ATOM 1811 O O . PHE A 1 222 ? 6.312 3.584 2.953 1 94.44 222 PHE A O 1
ATOM 1818 N N . LEU A 1 223 ? 5.445 5.438 3.9 1 96.69 223 LEU A N 1
ATOM 1819 C CA . LEU A 1 223 ? 4.098 4.91 4.09 1 96.69 223 LEU A CA 1
ATOM 1820 C C . LEU A 1 223 ? 3.049 5.957 3.736 1 96.69 223 LEU A C 1
ATOM 1822 O O . LEU A 1 223 ? 3.051 7.055 4.297 1 96.69 223 LEU A O 1
ATOM 1826 N N . ILE A 1 224 ? 2.268 5.617 2.773 1 94.19 224 ILE A N 1
ATOM 1827 C CA . ILE A 1 224 ? 1.165 6.48 2.357 1 94.19 224 ILE A CA 1
ATOM 1828 C C . ILE A 1 224 ? -0.167 5.809 2.682 1 94.19 224 ILE A C 1
ATOM 1830 O O . ILE A 1 224 ? -0.404 4.664 2.287 1 94.19 224 ILE A O 1
ATOM 1834 N N . PHE A 1 225 ? -0.958 6.465 3.508 1 95.5 225 PHE A N 1
ATOM 1835 C CA . PHE A 1 225 ? -2.328 6.039 3.777 1 95.5 225 PHE A CA 1
ATOM 1836 C C . PHE A 1 225 ? -3.326 7.008 3.154 1 95.5 225 PHE A C 1
ATOM 1838 O O . PHE A 1 225 ? -3.506 8.125 3.646 1 95.5 225 PHE A O 1
ATOM 1845 N N . TYR A 1 226 ? -3.881 6.477 2.082 1 88.31 226 TYR A N 1
ATOM 1846 C CA . TYR A 1 226 ? -4.629 7.359 1.195 1 88.31 226 TYR A CA 1
ATOM 1847 C C . TYR A 1 226 ? -6.094 6.953 1.128 1 88.31 226 TYR A C 1
ATOM 1849 O O . TYR A 1 226 ? -6.41 5.766 1.019 1 88.31 226 TYR A O 1
ATOM 1857 N N . SER A 1 227 ? -6.961 7.953 1.255 1 85.31 227 SER A N 1
ATOM 1858 C CA . SER A 1 227 ? -8.391 7.711 1.092 1 85.31 227 SER A CA 1
ATOM 1859 C C . SER A 1 227 ? -9.031 8.766 0.202 1 85.31 227 SER A C 1
ATOM 1861 O O . SER A 1 227 ? -8.789 9.961 0.376 1 85.31 227 SER A O 1
ATOM 1863 N N . THR A 1 228 ? -9.68 8.18 -0.858 1 73.81 228 THR A N 1
ATOM 1864 C CA . THR A 1 228 ? -10.477 9.078 -1.691 1 73.81 228 THR A CA 1
ATOM 1865 C C . THR A 1 228 ? -11.961 8.742 -1.576 1 73.81 228 THR A C 1
ATOM 1867 O O . THR A 1 228 ? -12.328 7.578 -1.402 1 73.81 228 THR A O 1
ATOM 1870 N N . PHE A 1 229 ? -12.875 9.688 -1.507 1 61.19 229 PHE A N 1
ATOM 1871 C CA . PHE A 1 229 ? -14.312 9.461 -1.456 1 61.19 229 PHE A CA 1
ATOM 1872 C C . PHE A 1 229 ? -15.016 10.164 -2.611 1 61.19 229 PHE A C 1
ATOM 1874 O O . PHE A 1 229 ? -14.672 11.297 -2.955 1 61.19 229 PHE A O 1
ATOM 1881 N N . PRO A 1 230 ? -15.797 9.164 -3.371 1 53.78 230 PRO A N 1
ATOM 1882 C CA . PRO A 1 230 ? -16.547 9.812 -4.449 1 53.78 230 PRO A CA 1
ATOM 1883 C C . PRO A 1 230 ? -17.516 10.867 -3.93 1 53.78 230 PRO A C 1
ATOM 1885 O O . PRO A 1 230 ? -18.141 10.672 -2.885 1 53.78 230 PRO A O 1
ATOM 1888 N N . GLY A 1 231 ? -17.75 11.758 -4.863 1 50.38 231 GLY A N 1
ATOM 1889 C CA . GLY A 1 231 ? -18.812 12.734 -4.715 1 50.38 231 GLY A CA 1
ATOM 1890 C C . GLY A 1 231 ? -18.609 13.664 -3.533 1 50.38 231 GLY A C 1
ATOM 1891 O O . GLY A 1 231 ? -17.547 13.656 -2.904 1 50.38 231 GLY A O 1
ATOM 1892 N N . HIS A 1 232 ? -19.609 14.516 -3.436 1 43.44 232 HIS A N 1
ATOM 1893 C CA . HIS A 1 232 ? -19.656 15.609 -2.473 1 43.44 232 HIS A CA 1
ATOM 1894 C C . HIS A 1 232 ? -19.547 15.094 -1.043 1 43.44 232 HIS A C 1
ATOM 1896 O O . HIS A 1 232 ? -19.234 15.859 -0.126 1 43.44 232 HIS A O 1
ATOM 1902 N N . TYR A 1 233 ? -20 13.82 -0.944 1 37.88 233 TYR A N 1
ATOM 1903 C CA . TYR A 1 233 ? -20.297 13.578 0.463 1 37.88 233 TYR A CA 1
ATOM 1904 C C . TYR A 1 233 ? -19.109 12.93 1.167 1 37.88 233 TYR A C 1
ATOM 1906 O O . TYR A 1 233 ? -18.859 11.734 0.986 1 37.88 233 TYR A O 1
ATOM 1914 N N . SER A 1 234 ? -17.828 13.414 0.955 1 46.91 234 SER A N 1
ATOM 1915 C CA . SER A 1 234 ? -17.047 12.891 2.076 1 46.91 234 SER A CA 1
ATOM 1916 C C . SER A 1 234 ? -17.938 12.641 3.291 1 46.91 234 SER A C 1
ATOM 1918 O O . SER A 1 234 ? -18.641 13.547 3.754 1 46.91 234 SER A O 1
ATOM 1920 N N . TRP A 1 235 ? -18.594 11.523 3.332 1 45.19 235 TRP A N 1
ATOM 1921 C CA . TRP A 1 235 ? -19.578 11.438 4.414 1 45.19 235 TRP A CA 1
ATOM 1922 C C . TRP A 1 235 ? -19.078 12.164 5.66 1 45.19 235 TRP A C 1
ATOM 1924 O O . TRP A 1 235 ? -18.281 11.609 6.43 1 45.19 235 TRP A O 1
ATOM 1934 N N . ARG A 1 236 ? -18.734 13.445 5.379 1 47.66 236 ARG A N 1
ATOM 1935 C CA . ARG A 1 236 ? -18.484 14.328 6.512 1 47.66 236 ARG A CA 1
ATOM 1936 C C . ARG A 1 236 ? -19.781 14.742 7.18 1 47.66 236 ARG A C 1
ATOM 1938 O O . ARG A 1 236 ? -20.781 14.984 6.5 1 47.66 236 ARG A O 1
ATOM 1945 N N . ASN A 1 237 ? -19.781 14.367 8.352 1 53.34 237 ASN A N 1
ATOM 1946 C CA . ASN A 1 237 ? -20.766 15.062 9.164 1 53.34 237 ASN A CA 1
ATOM 1947 C C . ASN A 1 237 ? -20.234 16.406 9.664 1 53.34 237 ASN A C 1
ATOM 1949 O O . ASN A 1 237 ? -19.25 16.453 10.398 1 53.34 237 ASN A O 1
ATOM 1953 N N . VAL A 1 238 ? -20.609 17.469 8.984 1 57.19 238 VAL A N 1
ATOM 1954 C CA . VAL A 1 238 ? -20.156 18.828 9.297 1 57.19 238 VAL A CA 1
ATOM 1955 C C . VAL A 1 238 ? -19.891 18.938 10.797 1 57.19 238 VAL A C 1
ATOM 1957 O O . VAL A 1 238 ? -18.938 19.594 11.211 1 57.19 238 VAL A O 1
ATOM 1960 N N . GLU A 1 239 ? -20.531 18.141 11.461 1 64.06 239 GLU A N 1
ATOM 1961 C CA . GLU A 1 239 ? -20.375 18.266 12.906 1 64.06 239 GLU A CA 1
ATOM 1962 C C . GLU A 1 239 ? -19.266 17.359 13.422 1 64.06 239 GLU A C 1
ATOM 1964 O O . GLU A 1 239 ? -18.625 17.672 14.422 1 64.06 239 GLU A O 1
ATOM 1969 N N . HIS A 1 240 ? -18.922 16.391 12.633 1 76.25 240 HIS A N 1
ATOM 1970 C CA . HIS A 1 240 ? -18.047 15.414 13.273 1 76.25 240 HIS A CA 1
ATOM 1971 C C . HIS A 1 240 ? -16.797 15.164 12.438 1 76.25 240 HIS A C 1
ATOM 1973 O O . HIS A 1 240 ? -15.867 14.484 12.891 1 76.25 240 HIS A O 1
ATOM 1979 N N . GLY A 1 241 ? -16.703 15.844 11.281 1 79.88 241 GLY A N 1
ATOM 1980 C CA . GLY A 1 241 ? -15.531 15.602 10.461 1 79.88 241 GLY A CA 1
ATOM 1981 C C . GLY A 1 241 ? -15.68 14.414 9.539 1 79.88 241 GLY A C 1
ATOM 1982 O O . GLY A 1 241 ? -16.797 13.914 9.336 1 79.88 241 GLY A O 1
ATOM 1983 N N . SER A 1 242 ? -14.617 14.031 8.891 1 84.19 242 SER A N 1
ATOM 1984 C CA . SER A 1 242 ? -14.641 12.906 7.961 1 84.19 242 SER A CA 1
ATOM 1985 C C . SER A 1 242 ? -14.477 11.578 8.695 1 84.19 242 SER A C 1
ATOM 1987 O O . SER A 1 242 ? -13.734 11.492 9.68 1 84.19 242 SER A O 1
ATOM 1989 N N . TRP A 1 243 ? -15.109 10.625 8.219 1 83.38 243 TRP A N 1
ATOM 1990 C CA . TRP A 1 243 ? -15.078 9.297 8.836 1 83.38 243 TRP A CA 1
ATOM 1991 C C . TRP A 1 243 ? -13.664 8.719 8.805 1 83.38 243 TRP A C 1
ATOM 1993 O O . TRP A 1 243 ? -13.227 8.094 9.766 1 83.38 243 TRP A O 1
ATOM 2003 N N . PHE A 1 244 ? -13.008 8.953 7.793 1 88.38 244 PHE A N 1
ATOM 2004 C CA . PHE A 1 244 ? -11.664 8.391 7.629 1 88.38 244 PHE A CA 1
ATOM 2005 C C . PHE A 1 244 ? -10.719 8.938 8.688 1 88.38 244 PHE A C 1
ATOM 2007 O O . PHE A 1 244 ? -10.125 8.172 9.453 1 88.38 244 PHE A O 1
ATOM 2014 N N . ILE A 1 245 ? -10.617 10.234 8.812 1 93.75 245 ILE A N 1
ATOM 2015 C CA . ILE A 1 245 ? -9.688 10.867 9.734 1 93.75 245 ILE A CA 1
ATOM 2016 C C . ILE A 1 245 ? -10.102 10.578 11.172 1 93.75 245 ILE A C 1
ATOM 2018 O O . ILE A 1 245 ? -9.266 10.289 12.023 1 93.75 245 ILE A O 1
ATOM 2022 N N . GLN A 1 246 ? -11.391 10.648 11.43 1 93.5 246 GLN A N 1
ATOM 2023 C CA . GLN A 1 246 ? -11.875 10.383 12.781 1 93.5 246 GLN A CA 1
ATOM 2024 C C . GLN A 1 246 ? -11.578 8.945 13.203 1 93.5 246 GLN A C 1
ATOM 2026 O O . GLN A 1 246 ? -11.125 8.703 14.32 1 93.5 246 GLN A O 1
ATOM 2031 N N . THR A 1 247 ? -11.781 8.039 12.281 1 93.81 247 THR A N 1
ATOM 2032 C CA . THR A 1 247 ? -11.484 6.637 12.57 1 93.81 247 THR A CA 1
ATOM 2033 C C . THR A 1 247 ? -9.992 6.43 12.773 1 93.81 247 THR A C 1
ATOM 2035 O O . THR A 1 247 ? -9.578 5.723 13.695 1 93.81 247 THR A O 1
ATOM 2038 N N . LEU A 1 248 ? -9.188 7.02 11.945 1 97.06 248 LEU A N 1
ATOM 2039 C CA . LEU A 1 248 ? -7.738 6.938 12.078 1 97.06 248 LEU A CA 1
ATOM 2040 C C . LEU A 1 248 ? -7.293 7.387 13.461 1 97.06 248 LEU A C 1
ATOM 2042 O O . LEU A 1 248 ? -6.574 6.66 14.156 1 97.06 248 LEU A O 1
ATOM 2046 N N . CYS A 1 249 ? -7.754 8.531 13.867 1 97.94 249 CYS A N 1
ATOM 2047 C CA . CYS A 1 249 ? -7.355 9.094 15.148 1 97.94 249 CYS A CA 1
ATOM 2048 C C . CYS A 1 249 ? -7.863 8.234 16.312 1 97.94 249 CYS A C 1
ATOM 2050 O O . CYS A 1 249 ? -7.141 8.008 17.281 1 97.94 249 CYS A O 1
ATOM 2052 N N . ASP A 1 250 ? -9.109 7.723 16.188 1 97.19 250 ASP A N 1
ATOM 2053 C CA . ASP A 1 250 ? -9.648 6.863 17.234 1 97.19 250 ASP A CA 1
ATOM 2054 C C . ASP A 1 250 ? -8.789 5.609 17.406 1 97.19 250 ASP A C 1
ATOM 2056 O O . ASP A 1 250 ? -8.5 5.203 18.531 1 97.19 250 ASP A O 1
ATOM 2060 N N . VAL A 1 251 ? -8.422 5.043 16.328 1 98.06 251 VAL A N 1
ATOM 2061 C CA . VAL A 1 251 ? -7.641 3.812 16.359 1 98.06 251 VAL A CA 1
ATOM 2062 C C . VAL A 1 251 ? -6.258 4.098 16.953 1 98.06 251 VAL A C 1
ATOM 2064 O O . VAL A 1 251 ? -5.762 3.332 17.781 1 98.06 251 VAL A O 1
ATOM 2067 N N . LEU A 1 252 ? -5.602 5.18 16.562 1 98.44 252 LEU A N 1
ATOM 2068 C CA . LEU A 1 252 ? -4.305 5.555 17.109 1 98.44 252 LEU A CA 1
ATOM 2069 C C . LEU A 1 252 ? -4.406 5.816 18.609 1 98.44 252 LEU A C 1
ATOM 2071 O O . LEU A 1 252 ? -3.586 5.328 19.391 1 98.44 252 LEU A O 1
ATOM 2075 N N . ASP A 1 253 ? -5.434 6.484 19 1 98.38 253 ASP A N 1
ATOM 2076 C CA . ASP A 1 253 ? -5.621 6.832 20.406 1 98.38 253 ASP A CA 1
ATOM 2077 C C . ASP A 1 253 ? -5.828 5.582 21.266 1 98.38 253 ASP A C 1
ATOM 2079 O O . ASP A 1 253 ? -5.309 5.488 22.375 1 98.38 253 ASP A O 1
ATOM 2083 N N . GLU A 1 254 ? -6.508 4.672 20.688 1 97.56 254 GLU A N 1
ATOM 2084 C CA . GLU A 1 254 ? -6.93 3.506 21.469 1 97.56 254 GLU A CA 1
ATOM 2085 C C . GLU A 1 254 ? -5.855 2.42 21.453 1 97.56 254 GLU A C 1
ATOM 2087 O O . GLU A 1 254 ? -5.645 1.739 22.453 1 97.56 254 GLU A O 1
ATOM 2092 N N . PHE A 1 255 ? -5.141 2.246 20.328 1 97.31 255 PHE A N 1
ATOM 2093 C CA . PHE A 1 255 ? -4.414 0.991 20.156 1 97.31 255 PHE A CA 1
ATOM 2094 C C . PHE A 1 255 ? -2.943 1.249 19.859 1 97.31 255 PHE A C 1
ATOM 2096 O O . PHE A 1 255 ? -2.172 0.31 19.656 1 97.31 255 PHE A O 1
ATOM 2103 N N . SER A 1 256 ? -2.424 2.496 19.875 1 96.56 256 SER A N 1
ATOM 2104 C CA . SER A 1 256 ? -1.065 2.809 19.438 1 96.56 256 SER A CA 1
ATOM 2105 C C . SER A 1 256 ? -0.031 2.158 20.359 1 96.56 256 SER A C 1
ATOM 2107 O O . SER A 1 256 ? 1.102 1.907 19.938 1 96.56 256 SER A O 1
ATOM 2109 N N . GLN A 1 257 ? -0.392 1.816 21.562 1 95.5 257 GLN A N 1
ATOM 2110 C CA . GLN A 1 257 ? 0.54 1.206 22.516 1 95.5 257 GLN A CA 1
ATOM 2111 C C . GLN A 1 257 ? 0.495 -0.317 22.422 1 95.5 257 GLN A C 1
ATOM 2113 O O . GLN A 1 257 ? 1.326 -1.004 23.016 1 95.5 257 GLN A O 1
ATOM 2118 N N . LYS A 1 258 ? -0.405 -0.802 21.641 1 96 258 LYS A N 1
ATOM 2119 C CA . LYS A 1 258 ? -0.616 -2.246 21.609 1 96 258 LYS A CA 1
ATOM 2120 C C . LYS A 1 258 ? -0.094 -2.846 20.297 1 96 258 LYS A C 1
ATOM 2122 O O . LYS A 1 258 ? 0.392 -3.979 20.281 1 96 258 LYS A O 1
ATOM 2127 N N . PHE A 1 259 ? -0.262 -2.129 19.219 1 97.25 259 PHE A N 1
ATOM 2128 C CA . PHE A 1 259 ? 0.026 -2.695 17.906 1 97.25 259 PHE A CA 1
ATOM 2129 C C . PHE A 1 259 ? 0.981 -1.797 17.125 1 97.25 259 PHE A C 1
ATOM 2131 O O . PHE A 1 259 ? 1.1 -0.606 17.422 1 97.25 259 PHE A O 1
ATOM 2138 N N . ASP A 1 260 ? 1.732 -2.395 16.156 1 97.56 260 ASP A N 1
ATOM 2139 C CA . ASP A 1 260 ? 2.514 -1.599 15.219 1 97.56 260 ASP A CA 1
ATOM 2140 C C . ASP A 1 260 ? 1.605 -0.833 14.258 1 97.56 260 ASP A C 1
ATOM 2142 O O . ASP A 1 260 ? 0.43 -1.17 14.102 1 97.56 260 ASP A O 1
ATOM 2146 N N . LEU A 1 261 ? 2.119 0.146 13.586 1 98.19 261 LEU A N 1
ATOM 2147 C CA . LEU A 1 261 ? 1.34 1.084 12.789 1 98.19 261 LEU A CA 1
ATOM 2148 C C . LEU A 1 261 ? 0.621 0.365 11.648 1 98.19 261 LEU A C 1
ATOM 2150 O O . LEU A 1 261 ? -0.532 0.676 11.344 1 98.19 261 LEU A O 1
ATOM 2154 N N . MET A 1 262 ? 1.279 -0.587 10.969 1 97.81 262 MET A N 1
ATOM 2155 C CA . MET A 1 262 ? 0.645 -1.291 9.859 1 97.81 262 MET A CA 1
ATOM 2156 C C . MET A 1 262 ? -0.604 -2.031 10.328 1 97.81 262 MET A C 1
ATOM 2158 O O . MET A 1 262 ? -1.619 -2.045 9.625 1 97.81 262 MET A O 1
ATOM 2162 N N . THR A 1 263 ? -0.529 -2.629 11.461 1 98 263 THR A N 1
ATOM 2163 C CA . THR A 1 263 ? -1.692 -3.273 12.062 1 98 263 THR A CA 1
ATOM 2164 C C . THR A 1 263 ? -2.781 -2.248 12.367 1 98 263 THR A C 1
ATOM 2166 O O . THR A 1 263 ? -3.955 -2.477 12.07 1 98 263 THR A O 1
ATOM 2169 N N . LEU A 1 264 ? -2.387 -1.167 12.938 1 98.44 264 LEU A N 1
ATOM 2170 C CA . LEU A 1 264 ? -3.342 -0.11 13.258 1 98.44 264 LEU A CA 1
ATOM 2171 C C . LEU A 1 264 ? -4.078 0.35 12.008 1 98.44 264 LEU A C 1
ATOM 2173 O O . LEU A 1 264 ? -5.301 0.511 12.023 1 98.44 264 LEU A O 1
ATOM 2177 N N . LEU A 1 265 ? -3.352 0.592 10.914 1 98.25 265 LEU A N 1
ATOM 2178 C CA . LEU A 1 265 ? -3.969 1.069 9.68 1 98.25 265 LEU A CA 1
ATOM 2179 C C . LEU A 1 265 ? -4.879 0.004 9.086 1 98.25 265 LEU A C 1
ATOM 2181 O O . LEU A 1 265 ? -5.906 0.327 8.477 1 98.25 265 LEU A O 1
ATOM 2185 N N . THR A 1 266 ? -4.551 -1.279 9.25 1 97.81 266 THR A N 1
ATOM 2186 C CA . THR A 1 266 ? -5.441 -2.359 8.836 1 97.81 266 THR A CA 1
ATOM 2187 C C . THR A 1 266 ? -6.75 -2.312 9.617 1 97.81 266 THR A C 1
ATOM 2189 O O . THR A 1 266 ? -7.824 -2.516 9.047 1 97.81 266 THR A O 1
ATOM 2192 N N . ILE A 1 267 ? -6.656 -2.02 10.93 1 97.38 267 ILE A N 1
ATOM 2193 C CA . ILE A 1 267 ? -7.848 -1.869 11.758 1 97.38 267 ILE A CA 1
ATOM 2194 C C . ILE A 1 267 ? -8.68 -0.689 11.258 1 97.38 267 ILE A C 1
ATOM 2196 O O . ILE A 1 267 ? -9.914 -0.755 11.234 1 97.38 267 ILE A O 1
ATOM 2200 N N . VAL A 1 268 ? -8.047 0.411 10.891 1 96.38 268 VAL A N 1
ATOM 2201 C CA . VAL A 1 268 ? -8.766 1.548 10.328 1 96.38 268 VAL A CA 1
ATOM 2202 C C . VAL A 1 268 ? -9.531 1.11 9.078 1 96.38 268 VAL A C 1
ATOM 2204 O O . VAL A 1 268 ? -10.711 1.428 8.922 1 96.38 268 VAL A O 1
ATOM 2207 N N . CYS A 1 269 ? -8.859 0.352 8.156 1 93.5 269 CYS A N 1
ATOM 2208 C CA . CYS A 1 269 ? -9.516 -0.163 6.957 1 93.5 269 CYS A CA 1
ATOM 2209 C C . CYS A 1 269 ? -10.734 -1.004 7.316 1 93.5 269 CYS A C 1
ATOM 2211 O O . CYS A 1 269 ? -11.781 -0.887 6.684 1 93.5 269 CYS A O 1
ATOM 2213 N N . GLN A 1 270 ? -10.617 -1.791 8.336 1 94.12 270 GLN A N 1
ATOM 2214 C CA . GLN A 1 270 ? -11.711 -2.637 8.797 1 94.12 270 GLN A CA 1
ATOM 2215 C C . GLN A 1 270 ? -12.898 -1.795 9.258 1 94.12 270 GLN A C 1
ATOM 2217 O O . GLN A 1 270 ? -14.031 -2.031 8.836 1 94.12 270 GLN A O 1
ATOM 2222 N N . LYS A 1 271 ? -12.625 -0.844 10.094 1 92.06 271 LYS A N 1
ATOM 2223 C CA . LYS A 1 271 ? -13.68 -0.012 10.664 1 92.06 271 LYS A CA 1
ATOM 2224 C C . LYS A 1 271 ? -14.359 0.823 9.578 1 92.06 271 LYS A C 1
ATOM 2226 O O . LYS A 1 271 ? -15.578 1.006 9.602 1 92.06 271 LYS A O 1
ATOM 2231 N N . VAL A 1 272 ? -13.578 1.317 8.664 1 86.62 272 VAL A N 1
ATOM 2232 C CA . VAL A 1 272 ? -14.148 2.08 7.555 1 86.62 272 VAL A CA 1
ATOM 2233 C C . VAL A 1 272 ? -15.023 1.174 6.699 1 86.62 272 VAL A C 1
ATOM 2235 O O . VAL A 1 272 ? -16.109 1.57 6.277 1 86.62 272 VAL A O 1
ATOM 2238 N N . ALA A 1 273 ? -14.602 -0.017 6.457 1 84.12 273 ALA A N 1
ATOM 2239 C CA . ALA A 1 273 ? -15.367 -0.973 5.66 1 84.12 273 ALA A CA 1
ATOM 2240 C C . ALA A 1 273 ? -16.688 -1.313 6.336 1 84.12 273 ALA A C 1
ATOM 2242 O O . ALA A 1 273 ? -17.719 -1.434 5.672 1 84.12 273 ALA A O 1
ATOM 2243 N N . ILE A 1 274 ? -16.703 -1.503 7.672 1 81.81 274 ILE A N 1
ATOM 2244 C CA . ILE A 1 274 ? -17.891 -1.862 8.445 1 81.81 274 ILE A CA 1
ATOM 2245 C C . ILE A 1 274 ? -18.859 -0.683 8.477 1 81.81 274 ILE A C 1
ATOM 2247 O O . ILE A 1 274 ? -20.062 -0.859 8.312 1 81.81 274 ILE A O 1
ATOM 2251 N N . ASN A 1 275 ? -18.375 0.447 8.828 1 71.81 275 ASN A N 1
ATOM 2252 C CA . ASN A 1 275 ? -19.219 1.632 8.945 1 71.81 275 ASN A CA 1
ATOM 2253 C C . ASN A 1 275 ? -19.859 1.999 7.609 1 71.81 275 ASN A C 1
ATOM 2255 O O . ASN A 1 275 ? -20.984 2.506 7.574 1 71.81 275 ASN A O 1
ATOM 2259 N N . TYR A 1 276 ? -19.203 1.764 6.633 1 58.38 276 TYR A N 1
ATOM 2260 C CA . TYR A 1 276 ? -19.75 2.025 5.309 1 58.38 276 TYR A CA 1
ATOM 2261 C C . TYR A 1 276 ? -20.969 1.147 5.051 1 58.38 276 TYR A C 1
ATOM 2263 O O . TYR A 1 276 ? -21.953 1.59 4.438 1 58.38 276 TYR A O 1
ATOM 2271 N N . GLN A 1 277 ? -20.953 -0.005 5.523 1 53.75 277 GLN A N 1
ATOM 2272 C CA . GLN A 1 277 ? -22.062 -0.934 5.32 1 53.75 277 GLN A CA 1
ATOM 2273 C C . GLN A 1 277 ? -23.281 -0.53 6.148 1 53.75 277 GLN A C 1
ATOM 2275 O O . GLN A 1 277 ? -24.422 -0.709 5.719 1 53.75 277 GLN A O 1
ATOM 2280 N N . SER A 1 278 ? -23.141 -0.037 7.383 1 45.41 278 SER A N 1
ATOM 2281 C CA . SER A 1 278 ? -24.234 0.262 8.305 1 45.41 278 SER A CA 1
ATOM 2282 C C . SER A 1 278 ? -24.984 1.526 7.887 1 45.41 278 SER A C 1
ATOM 2284 O O . SER A 1 278 ? -26.172 1.667 8.156 1 45.41 278 SER A O 1
ATOM 2286 N N . LYS A 1 279 ? -24.344 2.52 7.426 1 46.81 279 LYS A N 1
ATOM 2287 C CA . LYS A 1 279 ? -25.016 3.812 7.312 1 46.81 279 LYS A CA 1
ATOM 2288 C C . LYS A 1 279 ? -25.703 3.957 5.961 1 46.81 279 LYS A C 1
ATOM 2290 O O . LYS A 1 279 ? -26.469 4.902 5.742 1 46.81 279 LYS A O 1
ATOM 2295 N N . VAL A 1 280 ? -25.406 3.1 4.969 1 44.88 280 VAL A N 1
ATOM 2296 C CA . VAL A 1 280 ? -26.266 3.24 3.795 1 44.88 280 VAL A CA 1
ATOM 2297 C C . VAL A 1 280 ? -27.188 2.027 3.678 1 44.88 280 VAL A C 1
ATOM 2299 O O . VAL A 1 280 ? -26.969 1.151 2.84 1 44.88 280 VAL A O 1
ATOM 2302 N N . PRO A 1 281 ? -28 1.799 4.664 1 41.94 281 PRO A N 1
ATOM 2303 C CA . PRO A 1 281 ? -28.797 0.574 4.617 1 41.94 281 PRO A CA 1
ATOM 2304 C C . PRO A 1 281 ? -29.469 0.359 3.266 1 41.94 281 PRO A C 1
ATOM 2306 O O . PRO A 1 281 ? -29.594 -0.779 2.807 1 41.94 281 PRO A O 1
ATOM 2309 N N . ASN A 1 282 ? -30.188 1.363 2.863 1 40.03 282 ASN A N 1
ATOM 2310 C CA . ASN A 1 282 ? -31.141 1.242 1.77 1 40.03 282 ASN A CA 1
ATOM 2311 C C . ASN A 1 282 ? -30.562 1.766 0.457 1 40.03 282 ASN A C 1
ATOM 2313 O O . ASN A 1 282 ? -31.312 2.004 -0.5 1 40.03 282 ASN A O 1
ATOM 2317 N N . ASN A 1 283 ? -29.438 2.332 0.395 1 38.06 283 ASN A N 1
ATOM 2318 C CA . ASN A 1 283 ? -29.047 2.807 -0.929 1 38.06 283 ASN A CA 1
ATOM 2319 C C . ASN A 1 283 ? -27.953 1.935 -1.537 1 38.06 283 ASN A C 1
ATOM 2321 O O . ASN A 1 283 ? -26.781 2.115 -1.237 1 38.06 283 ASN A O 1
ATOM 2325 N N . TYR A 1 284 ? -28.328 0.881 -1.975 1 39.97 284 TYR A N 1
ATOM 2326 C CA . TYR A 1 284 ? -27.516 -0.071 -2.725 1 39.97 284 TYR A CA 1
ATOM 2327 C C . TYR A 1 284 ? -26.547 0.65 -3.658 1 39.97 284 TYR A C 1
ATOM 2329 O O . TYR A 1 284 ? -25.469 0.138 -3.963 1 39.97 284 TYR A O 1
ATOM 2337 N N . SER A 1 285 ? -27.062 1.746 -4.168 1 40.94 285 SER A N 1
ATOM 2338 C CA . SER A 1 285 ? -26.266 2.484 -5.137 1 40.94 285 SER A CA 1
ATOM 2339 C C . SER A 1 285 ? -25 3.029 -4.5 1 40.94 285 SER A C 1
ATOM 2341 O O . SER A 1 285 ? -23.969 3.172 -5.172 1 40.94 285 SER A O 1
ATOM 2343 N N . MET A 1 286 ? -25.156 3.387 -3.307 1 42.62 286 MET A N 1
ATOM 2344 C CA . MET A 1 286 ? -24 3.961 -2.602 1 42.62 286 MET A CA 1
ATOM 2345 C C . MET A 1 286 ? -23.031 2.871 -2.166 1 42.62 286 MET A C 1
ATOM 2347 O O . MET A 1 286 ? -21.875 3.156 -1.842 1 42.62 286 MET A O 1
ATOM 2351 N N . ASP A 1 287 ? -23.594 1.697 -1.918 1 41.88 287 ASP A N 1
ATOM 2352 C CA . ASP A 1 287 ? -22.719 0.573 -1.599 1 41.88 287 ASP A CA 1
ATOM 2353 C C . ASP A 1 287 ? -21.578 0.45 -2.617 1 41.88 287 ASP A C 1
ATOM 2355 O O . ASP A 1 287 ? -20.484 0.027 -2.275 1 41.88 287 ASP A O 1
ATOM 2359 N N . ARG A 1 288 ? -21.984 0.833 -3.891 1 42.62 288 ARG A N 1
ATOM 2360 C CA . ARG A 1 288 ? -21.078 0.611 -5.016 1 42.62 288 ARG A CA 1
ATOM 2361 C C . ARG A 1 288 ? -19.984 1.674 -5.059 1 42.62 288 ARG A C 1
ATOM 2363 O O . ARG A 1 288 ? -19.047 1.582 -5.863 1 42.62 288 ARG A O 1
ATOM 2370 N N . LYS A 1 289 ? -20.203 2.693 -4.23 1 47.97 289 LYS A N 1
ATOM 2371 C CA . LYS A 1 289 ? -19.234 3.783 -4.359 1 47.97 289 LYS A CA 1
ATOM 2372 C C . LYS A 1 289 ? -18.234 3.764 -3.217 1 47.97 289 LYS A C 1
ATOM 2374 O O . LYS A 1 289 ? -17.641 4.797 -2.879 1 47.97 289 LYS A O 1
ATOM 2379 N N . LYS A 1 290 ? -18.062 2.479 -2.684 1 52.12 290 LYS A N 1
ATOM 2380 C CA . LYS A 1 290 ? -17.25 2.34 -1.471 1 52.12 290 LYS A CA 1
ATOM 2381 C C . LYS A 1 290 ? -15.766 2.412 -1.786 1 52.12 290 LYS A C 1
ATOM 2383 O O . LYS A 1 290 ? -15.25 1.622 -2.582 1 52.12 290 LYS A O 1
ATOM 2388 N N . GLN A 1 291 ? -15.164 3.617 -1.569 1 67.94 291 GLN A N 1
ATOM 2389 C CA . GLN A 1 291 ? -13.719 3.678 -1.759 1 67.94 291 GLN A CA 1
ATOM 2390 C C . GLN A 1 291 ? -12.984 3.354 -0.464 1 67.94 291 GLN A C 1
ATOM 2392 O O . GLN A 1 291 ? -13.18 4.023 0.554 1 67.94 291 GLN A O 1
ATOM 2397 N N . MET A 1 292 ? -12.352 2.191 -0.379 1 82.38 292 MET A N 1
ATOM 2398 C CA . MET A 1 292 ? -11.508 1.771 0.731 1 82.38 292 MET A CA 1
ATOM 2399 C C . MET A 1 292 ? -10.242 2.621 0.802 1 82.38 292 MET A C 1
ATOM 2401 O O . MET A 1 292 ? -9.664 2.975 -0.23 1 82.38 292 MET A O 1
ATOM 2405 N N . PRO A 1 293 ? -9.938 3.047 2.088 1 89.81 293 PRO A N 1
ATOM 2406 C CA . PRO A 1 293 ? -8.57 3.564 2.178 1 89.81 293 PRO A CA 1
ATOM 2407 C C . PRO A 1 293 ? -7.523 2.537 1.757 1 89.81 293 PRO A C 1
ATOM 2409 O O . PRO A 1 293 ? -7.746 1.332 1.893 1 89.81 293 PRO A O 1
ATOM 2412 N N . CYS A 1 294 ? -6.453 3.016 1.262 1 91.31 294 CYS A N 1
ATOM 2413 C CA . CYS A 1 294 ? -5.41 2.127 0.767 1 91.31 294 CYS A CA 1
ATOM 2414 C C . CYS A 1 294 ? -4.07 2.441 1.422 1 91.31 294 CYS A C 1
ATOM 2416 O O . CYS A 1 294 ? -3.652 3.6 1.47 1 91.31 294 CYS A O 1
ATOM 2418 N N . ILE A 1 295 ? -3.402 1.39 1.92 1 94.75 295 ILE A N 1
ATOM 2419 C CA . ILE A 1 295 ? -2.053 1.506 2.461 1 94.75 295 ILE A CA 1
ATOM 2420 C C . ILE A 1 295 ? -1.03 1.259 1.354 1 94.75 295 ILE A C 1
ATOM 2422 O O . ILE A 1 295 ? -1.091 0.242 0.66 1 94.75 295 ILE A O 1
ATOM 2426 N N . MET A 1 296 ? -0.172 2.176 1.174 1 92.81 296 MET A N 1
ATOM 2427 C CA . MET A 1 296 ? 1.009 1.99 0.335 1 92.81 296 MET A CA 1
ATOM 2428 C C . MET A 1 296 ? 2.285 2.098 1.161 1 92.81 296 MET A C 1
ATOM 2430 O O . MET A 1 296 ? 2.533 3.121 1.8 1 92.81 296 MET A O 1
ATOM 2434 N N . SER A 1 297 ? 3.146 1.012 1.082 1 94.94 297 SER A N 1
ATOM 2435 C CA . SER A 1 297 ? 4.258 1.017 2.027 1 94.94 297 SER A CA 1
ATOM 2436 C C . SER A 1 297 ? 5.527 0.464 1.392 1 94.94 297 SER A C 1
ATOM 2438 O O . SER A 1 297 ? 5.488 -0.549 0.69 1 94.94 297 SER A O 1
ATOM 2440 N N . THR A 1 298 ? 6.57 1.175 1.616 1 93.88 298 THR A N 1
ATOM 2441 C CA . THR A 1 298 ? 7.922 0.691 1.361 1 93.88 298 THR A CA 1
ATOM 2442 C C . THR A 1 298 ? 8.742 0.664 2.65 1 93.88 298 THR A C 1
ATOM 2444 O O . THR A 1 298 ? 9.969 0.772 2.617 1 93.88 298 THR A O 1
ATOM 2447 N N . LEU A 1 299 ? 8.023 0.563 3.77 1 96.19 299 LEU A N 1
ATOM 2448 C CA . LEU A 1 299 ? 8.688 0.469 5.062 1 96.19 299 LEU A CA 1
ATOM 2449 C C . LEU A 1 299 ? 9.609 -0.747 5.113 1 96.19 299 LEU A C 1
ATOM 2451 O O . LEU A 1 299 ? 9.258 -1.814 4.602 1 96.19 299 LEU A O 1
ATOM 2455 N N . THR A 1 300 ? 10.711 -0.548 5.797 1 95.5 300 THR A N 1
ATOM 2456 C CA . THR A 1 300 ? 11.656 -1.65 5.926 1 95.5 300 THR A CA 1
ATOM 2457 C C . THR A 1 300 ? 11.648 -2.207 7.348 1 95.5 300 THR A C 1
ATOM 2459 O O . THR A 1 300 ? 12.336 -3.186 7.641 1 95.5 300 THR A O 1
ATOM 2462 N N . ARG A 1 301 ? 10.914 -1.594 8.18 1 97.12 301 ARG A N 1
ATOM 2463 C CA . ARG A 1 301 ? 10.742 -2.023 9.562 1 97.12 301 ARG A CA 1
ATOM 2464 C C . ARG A 1 301 ? 9.352 -1.666 10.078 1 97.12 301 ARG A C 1
ATOM 2466 O O . ARG A 1 301 ? 8.609 -0.926 9.422 1 97.12 301 ARG A O 1
ATOM 2473 N N . LEU A 1 302 ? 8.992 -2.271 11.203 1 97.81 302 LEU A N 1
ATOM 2474 C CA . LEU A 1 302 ? 7.723 -1.954 11.836 1 97.81 302 LEU A CA 1
ATOM 2475 C C . LEU A 1 302 ? 7.844 -0.71 12.711 1 97.81 302 LEU A C 1
ATOM 2477 O O . LEU A 1 302 ? 8.906 -0.454 13.289 1 97.81 302 LEU A O 1
ATOM 2481 N N . ILE A 1 303 ? 6.809 0.076 12.766 1 97.94 303 ILE A N 1
ATOM 2482 C CA . ILE A 1 303 ? 6.762 1.262 13.617 1 97.94 303 ILE A CA 1
ATOM 2483 C C . ILE A 1 303 ? 5.906 0.981 14.852 1 97.94 303 ILE A C 1
ATOM 2485 O O . ILE A 1 303 ? 4.734 0.619 14.734 1 97.94 303 ILE A O 1
ATOM 2489 N N . ALA A 1 304 ? 6.484 1.103 15.961 1 96.31 304 ALA A N 1
ATOM 2490 C CA . ALA A 1 304 ? 5.789 1.054 17.234 1 96.31 304 ALA A CA 1
ATOM 2491 C C . ALA A 1 304 ? 5.988 2.35 18.016 1 96.31 304 ALA A C 1
ATOM 2493 O O . ALA A 1 304 ? 7.117 2.721 18.344 1 96.31 304 ALA A O 1
ATOM 2494 N N . PHE A 1 305 ? 4.863 2.982 18.375 1 94.88 305 PHE A N 1
ATOM 2495 C CA . PHE A 1 305 ? 4.969 4.266 19.062 1 94.88 305 PHE A CA 1
ATOM 2496 C C . PHE A 1 305 ? 5.168 4.059 20.562 1 94.88 305 PHE A C 1
ATOM 2498 O O . PHE A 1 305 ? 4.68 3.082 21.125 1 94.88 305 PHE A O 1
ATOM 2505 N N . MET B 1 1 ? 42.906 -4.148 -85.5 1 18.94 1 MET B N 1
ATOM 2506 C CA . MET B 1 1 ? 42.188 -2.873 -85.438 1 18.94 1 MET B CA 1
ATOM 2507 C C . MET B 1 1 ? 41.125 -2.904 -84.312 1 18.94 1 MET B C 1
ATOM 2509 O O . MET B 1 1 ? 40.75 -3.975 -83.812 1 18.94 1 MET B O 1
ATOM 2513 N N . GLU B 1 2 ? 39.875 -2.172 -84.438 1 19.28 2 GLU B N 1
ATOM 2514 C CA . GLU B 1 2 ? 38.969 -1.208 -83.812 1 19.28 2 GLU B CA 1
ATOM 2515 C C . GLU B 1 2 ? 37.812 -1.908 -83.062 1 19.28 2 GLU B C 1
ATOM 2517 O O . GLU B 1 2 ? 36.781 -2.154 -83.688 1 19.28 2 GLU B O 1
ATOM 2522 N N . LEU B 1 3 ? 37.906 -3.021 -82.25 1 22.36 3 LEU B N 1
ATOM 2523 C CA . LEU B 1 3 ? 36.969 -4.043 -81.812 1 22.36 3 LEU B CA 1
ATOM 2524 C C . LEU B 1 3 ? 36 -3.492 -80.812 1 22.36 3 LEU B C 1
ATOM 2526 O O . LEU B 1 3 ? 36.438 -3.158 -79.688 1 22.36 3 LEU B O 1
ATOM 2530 N N . ASN B 1 4 ? 34.812 -2.924 -81.188 1 19.12 4 ASN B N 1
ATOM 2531 C CA . ASN B 1 4 ? 33.781 -1.954 -80.875 1 19.12 4 ASN B CA 1
ATOM 2532 C C . ASN B 1 4 ? 32.875 -2.477 -79.75 1 19.12 4 ASN B C 1
ATOM 2534 O O . ASN B 1 4 ? 32.219 -3.516 -79.938 1 19.12 4 ASN B O 1
ATOM 2538 N N . ASN B 1 5 ? 32.844 -2.061 -78.562 1 18.86 5 ASN B N 1
ATOM 2539 C CA . ASN B 1 5 ? 32.625 -2.291 -77.125 1 18.86 5 ASN B CA 1
ATOM 2540 C C . ASN B 1 5 ? 31.125 -2.453 -76.812 1 18.86 5 ASN B C 1
ATOM 2542 O O . ASN B 1 5 ? 30.703 -3.496 -76.312 1 18.86 5 ASN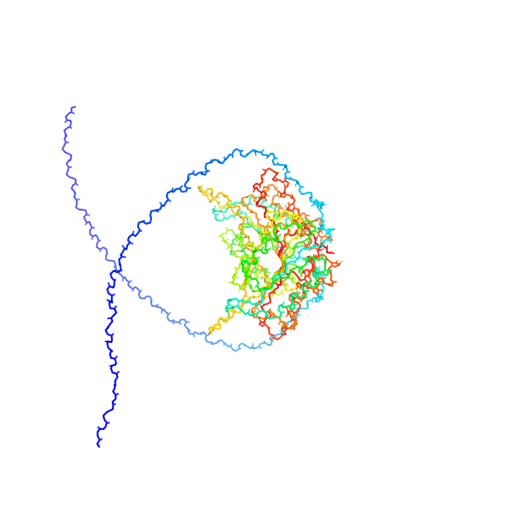 B O 1
ATOM 2546 N N . GLN B 1 6 ? 30.344 -1.535 -76.312 1 16.08 6 GLN B N 1
ATOM 2547 C CA . GLN B 1 6 ? 29.859 -1.396 -75 1 16.08 6 GLN B CA 1
ATOM 2548 C C . GLN B 1 6 ? 28.375 -1.73 -74.875 1 16.08 6 GLN B C 1
ATOM 2550 O O . GLN B 1 6 ? 27.969 -2.535 -74.062 1 16.08 6 GLN B O 1
ATOM 2555 N N . LYS B 1 7 ? 27.391 -0.54 -75 1 18.03 7 LYS B N 1
ATOM 2556 C CA . LYS B 1 7 ? 26.609 0.028 -73.938 1 18.03 7 LYS B CA 1
ATOM 2557 C C . LYS B 1 7 ? 25.281 -0.7 -73.75 1 18.03 7 LYS B C 1
ATOM 2559 O O . LYS B 1 7 ? 24.828 -1.385 -74.688 1 18.03 7 LYS B O 1
ATOM 2564 N N . THR B 1 8 ? 24.047 -0.176 -73.312 1 17.84 8 THR B N 1
ATOM 2565 C CA . THR B 1 8 ? 23.219 0.052 -72.125 1 17.84 8 THR B CA 1
ATOM 2566 C C . THR B 1 8 ? 21.781 -0.355 -72.438 1 17.84 8 THR B C 1
ATOM 2568 O O . THR B 1 8 ? 21.109 -0.922 -71.562 1 17.84 8 THR B O 1
ATOM 2571 N N . ASP B 1 9 ? 21.016 0.028 -73.625 1 18.34 9 ASP B N 1
ATOM 2572 C CA . ASP B 1 9 ? 19.797 0.8 -73.5 1 18.34 9 ASP B CA 1
ATOM 2573 C C . ASP B 1 9 ? 18.562 -0.116 -73.438 1 18.34 9 ASP B C 1
ATOM 2575 O O . ASP B 1 9 ? 18.156 -0.65 -74.438 1 18.34 9 ASP B O 1
ATOM 2579 N N . ALA B 1 10 ? 18.297 -1.083 -72.5 1 21.89 10 ALA B N 1
ATOM 2580 C CA . ALA B 1 10 ? 17.391 -2.219 -72.688 1 21.89 10 ALA B CA 1
ATOM 2581 C C . ALA B 1 10 ? 15.938 -1.776 -72.625 1 21.89 10 ALA B C 1
ATOM 2583 O O . ALA B 1 10 ? 15.414 -1.546 -71.5 1 21.89 10 ALA B O 1
ATOM 2584 N N . PRO B 1 11 ? 15.5 -0.787 -73.562 1 18.52 11 PRO B N 1
ATOM 2585 C CA . PRO B 1 11 ? 14.344 0.046 -73.188 1 18.52 11 PRO B CA 1
ATOM 2586 C C . PRO B 1 11 ? 13.109 -0.776 -72.875 1 18.52 11 PRO B C 1
ATOM 2588 O O . PRO B 1 11 ? 13.109 -1.999 -73 1 18.52 11 PRO B O 1
ATOM 2591 N N . ASN B 1 12 ? 12.023 -0.459 -73.625 1 18.23 12 ASN B N 1
ATOM 2592 C CA . ASN B 1 12 ? 10.703 0.129 -73.438 1 18.23 12 ASN B CA 1
ATOM 2593 C C . ASN B 1 12 ? 9.602 -0.918 -73.562 1 18.23 12 ASN B C 1
ATOM 2595 O O . ASN B 1 12 ? 9.148 -1.223 -74.625 1 18.23 12 ASN B O 1
ATOM 2599 N N . ASN B 1 13 ? 9.773 -2.15 -72.938 1 19.77 13 ASN B N 1
ATOM 2600 C CA . ASN B 1 13 ? 8.82 -3.246 -73.062 1 19.77 13 ASN B CA 1
ATOM 2601 C C . ASN B 1 13 ? 7.402 -2.795 -72.688 1 19.77 13 ASN B C 1
ATOM 2603 O O . ASN B 1 13 ? 7.141 -2.344 -71.625 1 19.77 13 ASN B O 1
ATOM 2607 N N . LEU B 1 14 ? 6.707 -2.162 -73.688 1 19.5 14 LEU B N 1
ATOM 2608 C CA . LEU B 1 14 ? 5.391 -1.562 -73.875 1 19.5 14 LEU B CA 1
ATOM 2609 C C . LEU B 1 14 ? 4.301 -2.453 -73.312 1 19.5 14 LEU B C 1
ATOM 2611 O O . LEU B 1 14 ? 4.242 -3.648 -73.625 1 19.5 14 LEU B O 1
ATOM 2615 N N . ASN B 1 15 ? 3.787 -1.959 -72.188 1 18.48 15 ASN B N 1
ATOM 2616 C CA . ASN B 1 15 ? 2.84 -2.24 -71.125 1 18.48 15 ASN B CA 1
ATOM 2617 C C . ASN B 1 15 ? 1.529 -2.805 -71.625 1 18.48 15 ASN B C 1
ATOM 2619 O O . ASN B 1 15 ? 1.224 -2.65 -72.812 1 18.48 15 ASN B O 1
ATOM 2623 N N . ASN B 1 16 ? 0.642 -3.246 -70.75 1 19.69 16 ASN B N 1
ATOM 2624 C CA . ASN B 1 16 ? -0.222 -4.215 -70.062 1 19.69 16 ASN B CA 1
ATOM 2625 C C . ASN B 1 16 ? -1.695 -3.951 -70.375 1 19.69 16 ASN B C 1
ATOM 2627 O O . ASN B 1 16 ? -2.576 -4.48 -69.688 1 19.69 16 ASN B O 1
ATOM 2631 N N . ASN B 1 17 ? -2.008 -3.086 -71.438 1 19.05 17 ASN B N 1
ATOM 2632 C CA . ASN B 1 17 ? -3.24 -2.377 -71.125 1 19.05 17 ASN B CA 1
ATOM 2633 C C . ASN B 1 17 ? -4.457 -3.293 -71.188 1 19.05 17 ASN B C 1
ATOM 2635 O O . ASN B 1 17 ? -5.238 -3.199 -72.125 1 19.05 17 ASN B O 1
ATOM 2639 N N . ASN B 1 18 ? -4.199 -4.633 -71.062 1 19.7 18 ASN B N 1
ATOM 2640 C CA . ASN B 1 18 ? -5.344 -5.434 -71.438 1 19.7 18 ASN B CA 1
ATOM 2641 C C . ASN B 1 18 ? -6.637 -4.938 -70.812 1 19.7 18 ASN B C 1
ATOM 2643 O O . ASN B 1 18 ? -6.688 -4.707 -69.625 1 19.7 18 ASN B O 1
ATOM 2647 N N . ASN B 1 19 ? -7.43 -4.168 -71.5 1 20.53 19 ASN B N 1
ATOM 2648 C CA . ASN B 1 19 ? -8.68 -3.432 -71.375 1 20.53 19 ASN B CA 1
ATOM 2649 C C . ASN B 1 19 ? -9.766 -4.309 -70.75 1 20.53 19 ASN B C 1
ATOM 2651 O O . ASN B 1 19 ? -10.938 -3.934 -70.75 1 20.53 19 ASN B O 1
ATOM 2655 N N . ASN B 1 20 ? -9.266 -5.469 -70 1 19.23 20 ASN B N 1
ATOM 2656 C CA . ASN B 1 20 ? -10.375 -6.41 -69.938 1 19.23 20 ASN B CA 1
ATOM 2657 C C . ASN B 1 20 ? -11.609 -5.773 -69.312 1 19.23 20 ASN B C 1
ATOM 2659 O O . ASN B 1 20 ? -11.5 -4.977 -68.375 1 19.23 20 ASN B O 1
ATOM 2663 N N . ASN B 1 21 ? -12.641 -5.648 -70 1 20.91 21 ASN B N 1
ATOM 2664 C CA . ASN B 1 21 ? -14 -5.129 -70 1 20.91 21 ASN B CA 1
ATOM 2665 C C . ASN B 1 21 ? -14.773 -5.574 -68.812 1 20.91 21 ASN B C 1
ATOM 2667 O O . ASN B 1 21 ? -15.172 -6.738 -68.688 1 20.91 21 ASN B O 1
ATOM 2671 N N . ASN B 1 22 ? -13.938 -5.531 -67.562 1 18.78 22 ASN B N 1
ATOM 2672 C CA . ASN B 1 22 ? -14.539 -6.289 -66.5 1 18.78 22 ASN B CA 1
ATOM 2673 C C . ASN B 1 22 ? -15.969 -5.84 -66.188 1 18.78 22 ASN B C 1
ATOM 2675 O O . ASN B 1 22 ? -16.219 -4.645 -66.062 1 18.78 22 ASN B O 1
ATOM 2679 N N . ASN B 1 23 ? -16.875 -6.656 -66.688 1 20.77 23 ASN B N 1
ATOM 2680 C CA . ASN B 1 23 ? -18.328 -6.691 -66.625 1 20.77 23 ASN B CA 1
ATOM 2681 C C . ASN B 1 23 ? -18.875 -6.391 -65.25 1 20.77 23 ASN B C 1
ATOM 2683 O O . ASN B 1 23 ? -18.453 -7.016 -64.312 1 20.77 23 ASN B O 1
ATOM 2687 N N . ASN B 1 24 ? -19.156 -5.141 -65 1 20.14 24 ASN B N 1
ATOM 2688 C CA . ASN B 1 24 ? -19.578 -4.438 -63.812 1 20.14 24 ASN B CA 1
ATOM 2689 C C . ASN B 1 24 ? -20.812 -5.078 -63.188 1 20.14 24 ASN B C 1
ATOM 2691 O O . ASN B 1 24 ? -21.938 -4.668 -63.5 1 20.14 24 ASN B O 1
ATOM 2695 N N . SER B 1 25 ? -20.828 -6.5 -63.219 1 21.3 25 SER B N 1
ATOM 2696 C CA . SER B 1 25 ? -22.156 -7.031 -62.906 1 21.3 25 SER B CA 1
ATOM 2697 C C . SER B 1 25 ? -22.641 -6.52 -61.531 1 21.3 25 SER B C 1
ATOM 2699 O O . SER B 1 25 ? -21.922 -6.625 -60.531 1 21.3 25 SER B O 1
ATOM 2701 N N . THR B 1 26 ? -23.406 -5.496 -61.594 1 21.44 26 THR B N 1
ATOM 2702 C CA . THR B 1 26 ? -24.047 -4.723 -60.531 1 21.44 26 THR B CA 1
ATOM 2703 C C . THR B 1 26 ? -24.844 -5.637 -59.594 1 21.44 26 THR B C 1
ATOM 2705 O O . THR B 1 26 ? -25.609 -5.156 -58.75 1 21.44 26 THR B O 1
ATOM 2708 N N . SER B 1 27 ? -24.297 -6.867 -59.281 1 20.58 27 SER B N 1
ATOM 2709 C CA . SER B 1 27 ? -25.266 -7.773 -58.656 1 20.58 27 SER B CA 1
ATOM 2710 C C . SER B 1 27 ? -25.922 -7.137 -57.438 1 20.58 27 SER B C 1
ATOM 2712 O O . SER B 1 27 ? -25.234 -6.609 -56.562 1 20.58 27 SER B O 1
ATOM 2714 N N . THR B 1 28 ? -27.141 -6.621 -57.625 1 22.2 28 THR B N 1
ATOM 2715 C CA . THR B 1 28 ? -28.141 -6.02 -56.75 1 22.2 28 THR B CA 1
ATOM 2716 C C . THR B 1 28 ? -28.359 -6.883 -55.531 1 22.2 28 THR B C 1
ATOM 2718 O O . THR B 1 28 ? -28.844 -8.008 -55.625 1 22.2 28 THR B O 1
ATOM 2721 N N . ASN B 1 29 ? -27.344 -7.129 -54.719 1 20.42 29 ASN B N 1
ATOM 2722 C CA . ASN B 1 29 ? -27.562 -8.07 -53.625 1 20.42 29 ASN B CA 1
ATOM 2723 C C . ASN B 1 29 ? -28.797 -7.727 -52.812 1 20.42 29 ASN B C 1
ATOM 2725 O O . ASN B 1 29 ? -28.922 -6.609 -52.312 1 20.42 29 ASN B O 1
ATOM 2729 N N . GLU B 1 30 ? -29.953 -8.242 -53.219 1 21.47 30 GLU B N 1
ATOM 2730 C CA . GLU B 1 30 ? -31.281 -8.273 -52.594 1 21.47 30 GLU B CA 1
ATOM 2731 C C . GLU B 1 30 ? -31.188 -8.531 -51.094 1 21.47 30 GLU B C 1
ATOM 2733 O O . GLU B 1 30 ? -30.656 -9.562 -50.656 1 21.47 30 GLU B O 1
ATOM 2738 N N . PHE B 1 31 ? -30.922 -7.539 -50.344 1 22.38 31 PHE B N 1
ATOM 2739 C CA . PHE B 1 31 ? -30.812 -7.574 -48.906 1 22.38 31 PHE B CA 1
ATOM 2740 C C . PHE B 1 31 ? -32.031 -8.227 -48.281 1 22.38 31 PHE B C 1
ATOM 2742 O O . PHE B 1 31 ? -33.156 -7.75 -48.469 1 22.38 31 PHE B O 1
ATOM 2749 N N . ASP B 1 32 ? -32.125 -9.594 -48.25 1 20.83 32 ASP B N 1
ATOM 2750 C CA . ASP B 1 32 ? -33.25 -10.367 -47.781 1 20.83 32 ASP B CA 1
ATOM 2751 C C . ASP B 1 32 ? -33.75 -9.836 -46.438 1 20.83 32 ASP B C 1
ATOM 2753 O O . ASP B 1 32 ? -33 -9.688 -45.5 1 20.83 32 ASP B O 1
ATOM 2757 N N . SER B 1 33 ? -34.844 -9.094 -46.375 1 22.38 33 SER B N 1
ATOM 2758 C CA . SER B 1 33 ? -35.719 -8.438 -45.406 1 22.38 33 SER B CA 1
ATOM 2759 C C . SER B 1 33 ? -36.156 -9.414 -44.312 1 22.38 33 SER B C 1
ATOM 2761 O O . SER B 1 33 ? -36.906 -9.047 -43.406 1 22.38 33 SER B O 1
ATOM 2763 N N . GLY B 1 34 ? -36.031 -10.75 -44.531 1 20.78 34 GLY B N 1
ATOM 2764 C CA . GLY B 1 34 ? -36.938 -11.68 -43.844 1 20.78 34 GLY B CA 1
ATOM 2765 C C . GLY B 1 34 ? -36.781 -11.68 -42.344 1 20.78 34 GLY B C 1
ATOM 2766 O O . GLY B 1 34 ? -37.594 -12.25 -41.625 1 20.78 34 GLY B O 1
ATOM 2767 N N . PHE B 1 35 ? -35.562 -11.539 -41.875 1 22.52 35 PHE B N 1
ATOM 2768 C CA . PHE B 1 35 ? -35.344 -12.211 -40.594 1 22.52 35 PHE B CA 1
ATOM 2769 C C . PHE B 1 35 ? -36.062 -11.477 -39.469 1 22.52 35 PHE B C 1
ATOM 2771 O O . PHE B 1 35 ? -35.844 -11.781 -38.281 1 22.52 35 PHE B O 1
ATOM 2778 N N . PHE B 1 36 ? -36.875 -10.422 -39.75 1 22.81 36 PHE B N 1
ATOM 2779 C CA . PHE B 1 36 ? -37.406 -9.562 -38.688 1 22.81 36 PHE B CA 1
ATOM 2780 C C . PHE B 1 36 ? -38.438 -10.305 -37.844 1 22.81 36 PHE B C 1
ATOM 2782 O O . PHE B 1 36 ? -38.906 -9.766 -36.844 1 22.81 36 PHE B O 1
ATOM 2789 N N . LEU B 1 37 ? -39.062 -11.203 -38.5 1 22.55 37 LEU B N 1
ATOM 2790 C CA . LEU B 1 37 ? -40.438 -11.438 -38.062 1 22.55 37 LEU B CA 1
ATOM 2791 C C . LEU B 1 37 ? -40.5 -11.945 -36.625 1 22.55 37 LEU B C 1
ATOM 2793 O O . LEU B 1 37 ? -41.312 -11.492 -35.844 1 22.55 37 LEU B O 1
ATOM 2797 N N . ASN B 1 38 ? -40 -13.172 -36.469 1 22.36 38 ASN B N 1
ATOM 2798 C CA . ASN B 1 38 ? -40.719 -14.055 -35.562 1 22.36 38 ASN B CA 1
ATOM 2799 C C . ASN B 1 38 ? -40.438 -13.719 -34.094 1 22.36 38 ASN B C 1
ATOM 2801 O O . ASN B 1 38 ? -40.625 -14.562 -33.219 1 22.36 38 ASN B O 1
ATOM 2805 N N . LEU B 1 39 ? -39.75 -12.641 -33.844 1 22.08 39 LEU B N 1
ATOM 2806 C CA . LEU B 1 39 ? -39.062 -12.594 -32.562 1 22.08 39 LEU B CA 1
ATOM 2807 C C . LEU B 1 39 ? -40.062 -12.391 -31.422 1 22.08 39 LEU B C 1
ATOM 2809 O O . LEU B 1 39 ? -39.688 -12.195 -30.281 1 22.08 39 LEU B O 1
ATOM 2813 N N . CYS B 1 40 ? -41.312 -12.172 -31.719 1 22.81 40 CYS B N 1
ATOM 2814 C CA . CYS B 1 40 ? -42.25 -11.539 -30.797 1 22.81 40 CYS B CA 1
ATOM 2815 C C . CYS B 1 40 ? -42.625 -12.5 -29.672 1 22.81 40 CYS B C 1
ATOM 2817 O O . CYS B 1 40 ? -43.281 -12.094 -28.703 1 22.81 40 CYS B O 1
ATOM 2819 N N . ASN B 1 41 ? -42.75 -13.711 -30.078 1 23.62 41 ASN B N 1
ATOM 2820 C CA . ASN B 1 41 ? -43.625 -14.469 -29.203 1 23.62 41 ASN B CA 1
ATOM 2821 C C . ASN B 1 41 ? -43.031 -14.648 -27.812 1 23.62 41 ASN B C 1
ATOM 2823 O O . ASN B 1 41 ? -42.406 -15.688 -27.531 1 23.62 41 ASN B O 1
ATOM 2827 N N . ILE B 1 42 ? -42.219 -13.812 -27.312 1 24.08 42 ILE B N 1
ATOM 2828 C CA . ILE B 1 42 ? -41.531 -14.148 -26.078 1 24.08 42 ILE B CA 1
ATOM 2829 C C . ILE B 1 42 ? -42.531 -14.336 -24.953 1 24.08 42 ILE B C 1
ATOM 2831 O O . ILE B 1 42 ? -43.281 -13.406 -24.594 1 24.08 42 ILE B O 1
ATOM 2835 N N . SER B 1 43 ? -43.094 -15.477 -24.859 1 24.66 43 SER B N 1
ATOM 2836 C CA . SER B 1 43 ? -44.125 -15.891 -23.906 1 24.66 43 SER B CA 1
ATOM 2837 C C . SER B 1 43 ? -43.812 -15.375 -22.516 1 24.66 43 SER B C 1
ATOM 2839 O O . SER B 1 43 ? -42.656 -15.07 -22.188 1 24.66 43 SER B O 1
ATOM 2841 N N . LYS B 1 44 ? -44.906 -15.297 -21.578 1 26.78 44 LYS B N 1
ATOM 2842 C CA . LYS B 1 44 ? -45.125 -14.875 -20.188 1 26.78 44 LYS B CA 1
ATOM 2843 C C . LYS B 1 44 ? -44.188 -15.641 -19.234 1 26.78 44 LYS B C 1
ATOM 2845 O O . LYS B 1 44 ? -44.469 -16.797 -18.891 1 26.78 44 LYS B O 1
ATOM 2850 N N . ILE B 1 45 ? -42.906 -15.719 -19.422 1 26.45 45 ILE B N 1
ATOM 2851 C CA . ILE B 1 45 ? -42.125 -16.531 -18.5 1 26.45 45 ILE B CA 1
ATOM 2852 C C . ILE B 1 45 ? -42.531 -16.234 -17.062 1 26.45 45 ILE B C 1
ATOM 2854 O O . ILE B 1 45 ? -42.562 -15.07 -16.656 1 26.45 45 ILE B O 1
ATOM 2858 N N . GLU B 1 46 ? -43.25 -17.047 -16.422 1 29.38 46 GLU B N 1
ATOM 2859 C CA . GLU B 1 46 ? -43.719 -17.094 -15.047 1 29.38 46 GLU B CA 1
ATOM 2860 C C . GLU B 1 46 ? -42.688 -16.547 -14.078 1 29.38 46 GLU B C 1
ATOM 2862 O O . GLU B 1 46 ? -41.5 -16.812 -14.219 1 29.38 46 GLU B O 1
ATOM 2867 N N . GLU B 1 47 ? -42.906 -15.445 -13.352 1 29.3 47 GLU B N 1
ATOM 2868 C CA . GLU B 1 47 ? -42.25 -14.711 -12.266 1 29.3 47 GLU B CA 1
ATOM 2869 C C . GLU B 1 47 ? -41.75 -15.656 -11.18 1 29.3 47 GLU B C 1
ATOM 2871 O O . GLU B 1 47 ? -42.531 -16.062 -10.297 1 29.3 47 GLU B O 1
ATOM 2876 N N . ASN B 1 48 ? -41.156 -16.781 -11.508 1 26.78 48 ASN B N 1
ATOM 2877 C CA . ASN B 1 48 ? -40.75 -17.594 -10.367 1 26.78 48 ASN B CA 1
ATOM 2878 C C . ASN B 1 48 ? -40.062 -16.734 -9.297 1 26.78 48 ASN B C 1
ATOM 2880 O O . ASN B 1 48 ? -39.219 -15.898 -9.602 1 26.78 48 ASN B O 1
ATOM 2884 N N . LYS B 1 49 ? -40.656 -16.578 -8.062 1 28.89 49 LYS B N 1
ATOM 2885 C CA . LYS B 1 49 ? -40.25 -15.984 -6.789 1 28.89 49 LYS B CA 1
ATOM 2886 C C . LYS B 1 49 ? -38.781 -16.266 -6.484 1 28.89 49 LYS B C 1
ATOM 2888 O O . LYS B 1 49 ? -38.406 -17.406 -6.223 1 28.89 49 LYS B O 1
ATOM 2893 N N . LEU B 1 50 ? -37.844 -15.719 -7.195 1 29.11 50 LEU B N 1
ATOM 2894 C CA . LEU B 1 50 ? -36.438 -15.781 -6.941 1 29.11 50 LEU B CA 1
ATOM 2895 C C . LEU B 1 50 ? -36.125 -15.883 -5.445 1 29.11 50 LEU B C 1
ATOM 2897 O O . LEU B 1 50 ? -36.625 -15.062 -4.66 1 29.11 50 LEU B O 1
ATOM 2901 N N . GLN B 1 51 ? -35.969 -17.078 -4.898 1 30.33 51 GLN B N 1
ATOM 2902 C CA . GLN B 1 51 ? -35.562 -17.359 -3.521 1 30.33 51 GLN B CA 1
ATOM 2903 C C . GLN B 1 51 ? -34.594 -16.297 -3.002 1 30.33 51 GLN B C 1
ATOM 2905 O O . GLN B 1 51 ? -33.75 -15.789 -3.754 1 30.33 51 GLN B O 1
ATOM 2910 N N . PRO B 1 52 ? -34.906 -15.617 -1.909 1 29.62 52 PRO B N 1
ATOM 2911 C CA . PRO B 1 52 ? -34.031 -14.594 -1.344 1 29.62 52 PRO B CA 1
ATOM 2912 C C . PRO B 1 52 ? -32.562 -15 -1.363 1 29.62 52 PRO B C 1
ATOM 2914 O O . PRO B 1 52 ? -32.219 -16.172 -1.166 1 29.62 52 PRO B O 1
ATOM 2917 N N . LYS B 1 53 ? -31.703 -14.477 -2.174 1 33.88 53 LYS B N 1
ATOM 2918 C CA . LYS B 1 53 ? -30.25 -14.695 -2.197 1 33.88 53 LYS B CA 1
ATOM 2919 C C . LYS B 1 53 ? -29.719 -14.992 -0.8 1 33.88 53 LYS B C 1
ATOM 2921 O O . LYS B 1 53 ? -30.016 -14.258 0.151 1 33.88 53 LYS B O 1
ATOM 2926 N N . GLN B 1 54 ? -29.438 -16.25 -0.434 1 32.5 54 GLN B N 1
ATOM 2927 C CA . GLN B 1 54 ? -28.812 -16.75 0.782 1 32.5 54 GLN B CA 1
ATOM 2928 C C . GLN B 1 54 ? -27.75 -15.781 1.289 1 32.5 54 GLN B C 1
ATOM 2930 O O . GLN B 1 54 ? -26.859 -15.367 0.535 1 32.5 54 GLN B O 1
ATOM 2935 N N . SER B 1 55 ? -27.984 -14.914 2.207 1 33.25 55 SER B N 1
ATOM 2936 C CA . SER B 1 55 ? -27.047 -14.047 2.918 1 33.25 55 SER B CA 1
ATOM 2937 C C . SER B 1 55 ? -25.734 -14.773 3.217 1 33.25 55 SER B C 1
ATOM 2939 O O . SER B 1 55 ? -25.734 -15.867 3.781 1 33.25 55 SER B O 1
ATOM 2941 N N . ILE B 1 56 ? -24.828 -14.883 2.33 1 36.06 56 ILE B N 1
ATOM 2942 C CA . ILE B 1 56 ? -23.531 -15.5 2.59 1 36.06 56 ILE B CA 1
ATOM 2943 C C . ILE B 1 56 ? -23.078 -15.18 4.012 1 36.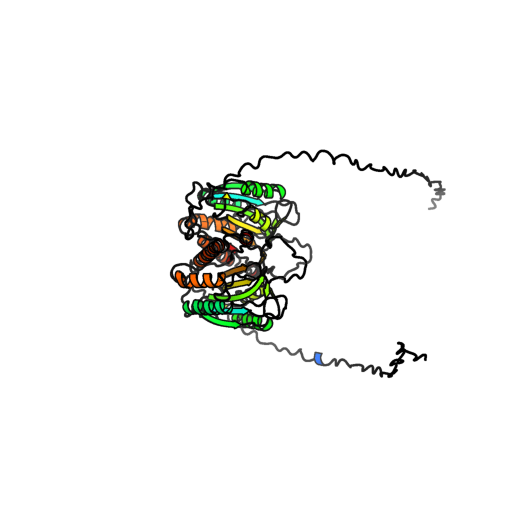06 56 ILE B C 1
ATOM 2945 O O . ILE B 1 56 ? -23.016 -14.008 4.398 1 36.06 56 ILE B O 1
ATOM 2949 N N . GLN B 1 57 ? -23.344 -16.031 5.035 1 39.03 57 GLN B N 1
ATOM 2950 C CA . GLN B 1 57 ? -22.891 -15.977 6.426 1 39.03 57 GLN B CA 1
ATOM 2951 C C . GLN B 1 57 ? -21.391 -15.781 6.516 1 39.03 57 GLN B C 1
ATOM 2953 O O . GLN B 1 57 ? -20.625 -16.562 5.957 1 39.03 57 GLN B O 1
ATOM 2958 N N . ILE B 1 58 ? -20.844 -14.641 6.504 1 44.16 58 ILE B N 1
ATOM 2959 C CA . ILE B 1 58 ? -19.438 -14.375 6.797 1 44.16 58 ILE B CA 1
ATOM 2960 C C . ILE B 1 58 ? -19.094 -14.867 8.203 1 44.16 58 ILE B C 1
ATOM 2962 O O . ILE B 1 58 ? -19.719 -14.453 9.18 1 44.16 58 ILE B O 1
ATOM 2966 N N . SER B 1 59 ? -18.531 -16.062 8.445 1 47.06 59 SER B N 1
ATOM 2967 C CA . SER B 1 59 ? -18.188 -16.703 9.703 1 47.06 59 SER B CA 1
ATOM 2968 C C . SER B 1 59 ? -17.359 -15.773 10.594 1 47.06 59 SER B C 1
ATOM 2970 O O . SER B 1 59 ? -17.125 -16.078 11.766 1 47.06 59 SER B O 1
ATOM 2972 N N . THR B 1 60 ? -16.609 -14.836 10.133 1 53.06 60 THR B N 1
ATOM 2973 C CA . THR B 1 60 ? -15.766 -14.008 10.992 1 53.06 60 THR B CA 1
ATOM 2974 C C . THR B 1 60 ? -16.594 -12.883 11.625 1 53.06 60 THR B C 1
ATOM 2976 O O . THR B 1 60 ? -17.453 -12.297 10.977 1 53.06 60 THR B O 1
ATOM 2979 N N . LYS B 1 61 ? -16.469 -12.875 12.961 1 65.75 61 LYS B N 1
ATOM 2980 C CA . LYS B 1 61 ? -17.078 -11.711 13.602 1 65.75 61 LYS B CA 1
ATOM 2981 C C . LYS B 1 61 ? -16.625 -10.422 12.93 1 65.75 61 LYS B C 1
ATOM 2983 O O . LYS B 1 61 ? -15.516 -10.336 12.414 1 65.75 61 LYS B O 1
ATOM 2988 N N . ARG B 1 62 ? -17.484 -9.516 12.914 1 73.12 62 ARG B N 1
ATOM 2989 C CA . ARG B 1 62 ? -17.344 -8.258 12.188 1 73.12 62 ARG B CA 1
ATOM 2990 C C . ARG B 1 62 ? -16.062 -7.523 12.586 1 73.12 62 ARG B C 1
ATOM 2992 O O . ARG B 1 62 ? -15.43 -6.883 11.75 1 73.12 62 ARG B O 1
ATOM 2999 N N . ASP B 1 63 ? -15.562 -7.844 13.797 1 80.31 63 ASP B N 1
ATOM 3000 C CA . ASP B 1 63 ? -14.445 -7.027 14.25 1 80.31 63 ASP B CA 1
ATOM 3001 C C . ASP B 1 63 ? -13.219 -7.891 14.555 1 80.31 63 ASP B C 1
ATOM 3003 O O . ASP B 1 63 ? -12.32 -7.469 15.281 1 80.31 63 ASP B O 1
ATOM 3007 N N . ASP B 1 64 ? -13.188 -9.07 13.93 1 90.88 64 ASP B N 1
ATOM 3008 C CA . ASP B 1 64 ? -12.023 -9.922 14.156 1 90.88 64 ASP B CA 1
ATOM 3009 C C . ASP B 1 64 ? -10.75 -9.281 13.602 1 90.88 64 ASP B C 1
ATOM 3011 O O . ASP B 1 64 ? -10.766 -8.711 12.508 1 90.88 64 ASP B O 1
ATOM 3015 N N . LEU B 1 65 ? -9.695 -9.469 14.336 1 94.75 65 LEU B N 1
ATOM 3016 C CA . LEU B 1 65 ? -8.414 -8.898 13.938 1 94.75 65 LEU B CA 1
ATOM 3017 C C . LEU B 1 65 ? -7.785 -9.703 12.805 1 94.75 65 LEU B C 1
ATOM 3019 O O . LEU B 1 65 ? -7.098 -9.141 11.945 1 94.75 65 LEU B O 1
ATOM 3023 N N . TYR B 1 66 ? -8.109 -11.039 12.789 1 96.5 66 TYR B N 1
ATOM 3024 C CA . TYR B 1 66 ? -7.508 -11.93 11.805 1 96.5 66 TYR B CA 1
ATOM 3025 C C . TYR B 1 66 ? -8.57 -12.484 10.859 1 96.5 66 TYR B C 1
ATOM 3027 O O . TYR B 1 66 ? -9.719 -12.695 11.258 1 96.5 66 TYR B O 1
ATOM 3035 N N . TYR B 1 67 ? -8.164 -12.695 9.602 1 96.38 67 TYR B N 1
ATOM 3036 C CA . TYR B 1 67 ? -9.008 -13.453 8.688 1 96.38 67 TYR B CA 1
ATOM 3037 C C . TYR B 1 67 ? -9.203 -14.883 9.188 1 96.38 67 TYR B C 1
ATOM 3039 O O . TYR B 1 67 ? -8.336 -15.438 9.867 1 96.38 67 TYR B O 1
ATOM 3047 N N . ASN B 1 68 ? -10.375 -15.445 8.82 1 92.12 68 ASN B N 1
ATOM 3048 C CA . ASN B 1 68 ? -10.602 -16.859 9.078 1 92.12 68 ASN B CA 1
ATOM 3049 C C . ASN B 1 68 ? -9.789 -17.734 8.141 1 92.12 68 ASN B C 1
ATOM 3051 O O . ASN B 1 68 ? -9.984 -17.703 6.922 1 92.12 68 ASN B O 1
ATOM 3055 N N . MET B 1 69 ? -8.859 -18.516 8.703 1 93.31 69 MET B N 1
ATOM 3056 C CA . MET B 1 69 ? -8.016 -19.391 7.906 1 93.31 69 MET B CA 1
ATOM 3057 C C . MET B 1 69 ? -8.258 -20.859 8.266 1 93.31 69 MET B C 1
ATOM 3059 O O . MET B 1 69 ? -7.324 -21.656 8.289 1 93.31 69 MET B O 1
ATOM 3063 N N . GLU B 1 70 ? -9.492 -21.203 8.461 1 91.25 70 GLU B N 1
ATOM 3064 C CA . GLU B 1 70 ? -9.773 -22.516 9.031 1 91.25 70 GLU B CA 1
ATOM 3065 C C . GLU 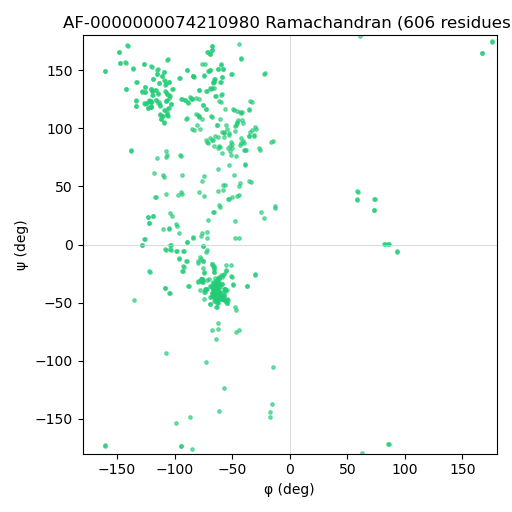B 1 70 ? -10.266 -23.484 7.969 1 91.25 70 GLU B C 1
ATOM 3067 O O . GLU B 1 70 ? -10.469 -24.672 8.242 1 91.25 70 GLU B O 1
ATOM 3072 N N . ASN B 1 71 ? -10.445 -23.047 6.801 1 91.5 71 ASN B N 1
ATOM 3073 C CA . ASN B 1 71 ? -10.859 -23.969 5.746 1 91.5 71 ASN B CA 1
ATOM 3074 C C . ASN B 1 71 ? -9.766 -24.969 5.414 1 91.5 71 ASN B C 1
ATOM 3076 O O . ASN B 1 71 ? -8.648 -24.875 5.934 1 91.5 71 ASN B O 1
ATOM 3080 N N . LYS B 1 72 ? -10.172 -25.922 4.605 1 89.75 72 LYS B N 1
ATOM 3081 C CA . LYS B 1 72 ? -9.297 -27.047 4.262 1 89.75 72 LYS B CA 1
ATOM 3082 C C . LYS B 1 72 ? -7.98 -26.547 3.664 1 89.75 72 LYS B C 1
ATOM 3084 O O . LYS B 1 72 ? -6.906 -27.031 4.027 1 89.75 72 LYS B O 1
ATOM 3089 N N . TYR B 1 73 ? -8.086 -25.688 2.738 1 95.44 73 TYR B N 1
ATOM 3090 C CA . TYR B 1 73 ? -6.906 -25.125 2.078 1 95.44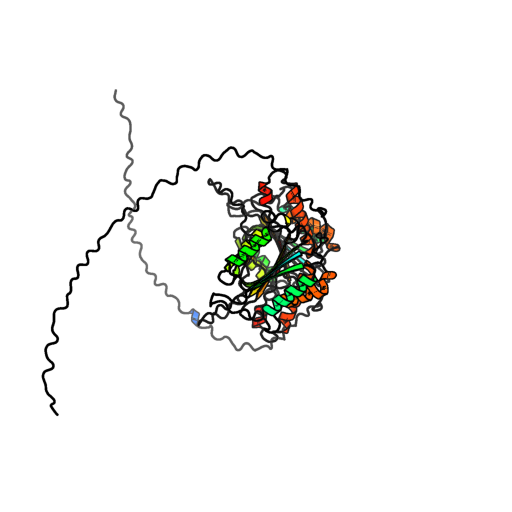 73 TYR B CA 1
ATOM 3091 C C . TYR B 1 73 ? -6.703 -23.672 2.471 1 95.44 73 TYR B C 1
ATOM 3093 O O . TYR B 1 73 ? -7.668 -22.906 2.607 1 95.44 73 TYR B O 1
ATOM 3101 N N . ASN B 1 74 ? -5.398 -23.312 2.637 1 96.69 74 ASN B N 1
ATOM 3102 C CA . ASN B 1 74 ? -5.125 -21.891 2.863 1 96.69 74 ASN B CA 1
ATOM 3103 C C . ASN B 1 74 ? -5.574 -21.031 1.683 1 96.69 74 ASN B C 1
ATOM 3105 O O . ASN B 1 74 ? -6.02 -19.906 1.865 1 96.69 74 ASN B O 1
ATOM 3109 N N . GLY B 1 75 ? -5.375 -21.641 0.476 1 97.62 75 GLY B N 1
ATOM 3110 C CA . GLY B 1 75 ? -5.918 -20.844 -0.613 1 97.62 75 GLY B CA 1
ATOM 3111 C C . GLY B 1 75 ? -5.633 -21.438 -1.982 1 97.62 75 GLY B C 1
ATOM 3112 O O . GLY B 1 75 ? -5.152 -22.562 -2.09 1 97.62 75 GLY B O 1
ATOM 3113 N N . ARG B 1 76 ? -6.168 -20.844 -2.961 1 98.38 76 ARG B N 1
ATOM 3114 C CA . ARG B 1 76 ? -5.945 -21.078 -4.387 1 98.38 76 ARG B CA 1
ATOM 3115 C C . ARG B 1 76 ? -4.883 -20.125 -4.93 1 98.38 76 ARG B C 1
ATOM 3117 O O . ARG B 1 76 ? -4.938 -18.922 -4.695 1 98.38 76 ARG B O 1
ATOM 3124 N N . CYS B 1 77 ? -3.771 -20.734 -5.602 1 98.75 77 CYS B N 1
ATOM 3125 C CA . CYS B 1 77 ? -2.666 -19.922 -6.09 1 98.75 77 CYS B CA 1
ATOM 3126 C C . CYS B 1 77 ? -2.436 -20.156 -7.578 1 98.75 77 CYS B C 1
ATOM 3128 O O . CYS B 1 77 ? -2.199 -21.281 -8.008 1 98.75 77 CYS B O 1
ATOM 3130 N N . ILE B 1 78 ? -2.525 -19.094 -8.352 1 98.94 78 ILE B N 1
ATOM 3131 C CA . ILE B 1 78 ? -2.234 -19.109 -9.781 1 98.94 78 ILE B CA 1
ATOM 3132 C C . ILE B 1 78 ? -0.909 -18.391 -10.047 1 98.94 78 ILE B C 1
ATOM 3134 O O . ILE B 1 78 ? -0.728 -17.234 -9.648 1 98.94 78 ILE B O 1
ATOM 3138 N N . ILE B 1 79 ? 0.051 -19.094 -10.688 1 98.88 79 ILE B N 1
ATOM 3139 C CA . ILE B 1 79 ? 1.328 -18.5 -11.062 1 98.88 79 ILE B CA 1
ATOM 3140 C C . ILE B 1 79 ? 1.388 -18.328 -12.578 1 98.88 79 ILE B C 1
ATOM 3142 O O . ILE B 1 79 ? 1.325 -19.297 -13.328 1 98.88 79 ILE B O 1
ATOM 3146 N N . LEU B 1 80 ? 1.463 -17.094 -13.016 1 98.88 80 LEU B N 1
ATOM 3147 C CA . LEU B 1 80 ? 1.606 -16.75 -14.422 1 98.88 80 LEU B CA 1
ATOM 3148 C C . LEU B 1 80 ? 3.021 -16.266 -14.727 1 98.88 80 LEU B C 1
ATOM 3150 O O . LEU B 1 80 ? 3.441 -15.219 -14.242 1 98.88 80 LEU B O 1
ATOM 3154 N N . ASN B 1 81 ? 3.73 -17.062 -15.5 1 98.25 81 ASN B N 1
ATOM 3155 C CA . ASN B 1 81 ? 5.109 -16.734 -15.852 1 98.25 81 ASN B CA 1
ATOM 3156 C C . ASN B 1 81 ? 5.254 -16.438 -17.344 1 98.25 81 ASN B C 1
ATOM 3158 O O . ASN B 1 81 ? 4.891 -17.266 -18.188 1 98.25 81 ASN B O 1
ATOM 3162 N N . TYR B 1 82 ? 5.742 -15.25 -17.625 1 97.25 82 TYR B N 1
ATOM 3163 C CA . TYR B 1 82 ? 6.027 -14.875 -19 1 97.25 82 TYR B CA 1
ATOM 3164 C C . TYR B 1 82 ? 7.527 -14.719 -19.219 1 97.25 82 TYR B C 1
ATOM 3166 O O . TYR B 1 82 ? 8.148 -13.797 -18.688 1 97.25 82 TYR B O 1
ATOM 3174 N N . GLU B 1 83 ? 8.109 -15.57 -19.969 1 94.75 83 GLU B N 1
ATOM 3175 C CA . GLU B 1 83 ? 9.547 -15.578 -20.234 1 94.75 83 GLU B CA 1
ATOM 3176 C C . GLU B 1 83 ? 9.836 -15.047 -21.641 1 94.75 83 GLU B C 1
ATOM 3178 O O . GLU B 1 83 ? 10.82 -14.336 -21.844 1 94.75 83 GLU B O 1
ATOM 3183 N N . THR B 1 84 ? 9.008 -15.477 -22.578 1 95.5 84 THR B N 1
ATOM 3184 C CA . THR B 1 84 ? 9.203 -15.062 -23.969 1 95.5 84 THR B CA 1
ATOM 3185 C C . THR B 1 84 ? 8.047 -14.195 -24.438 1 95.5 84 THR B C 1
ATOM 3187 O O . THR B 1 84 ? 6.906 -14.383 -24.016 1 95.5 84 THR B O 1
ATOM 3190 N N . PHE B 1 85 ? 8.375 -13.289 -25.391 1 95.56 85 PHE B N 1
ATOM 3191 C CA . PHE B 1 85 ? 7.402 -12.312 -25.875 1 95.56 85 PHE B CA 1
ATOM 3192 C C . PHE B 1 85 ? 7.453 -12.203 -27.391 1 95.56 85 PHE B C 1
ATOM 3194 O O . PHE B 1 85 ? 8.508 -12.406 -28 1 95.56 85 PHE B O 1
ATOM 3201 N N . ASP B 1 86 ? 6.367 -11.859 -27.984 1 96.12 86 ASP B N 1
ATOM 3202 C CA . ASP B 1 86 ? 6.297 -11.703 -29.438 1 96.12 86 ASP B CA 1
ATOM 3203 C C . ASP B 1 86 ? 6.93 -10.383 -29.875 1 96.12 86 ASP B C 1
ATOM 3205 O O . ASP B 1 86 ? 7.461 -10.281 -30.984 1 96.12 86 ASP B O 1
ATOM 3209 N N . SER B 1 87 ? 6.793 -9.461 -28.984 1 89.88 87 SER B N 1
ATOM 3210 C CA . SER B 1 87 ? 7.402 -8.164 -29.297 1 89.88 87 SER B CA 1
ATOM 3211 C C . SER B 1 87 ? 8.922 -8.258 -29.281 1 89.88 87 SER B C 1
ATOM 3213 O O . SER B 1 87 ? 9.508 -8.719 -28.297 1 89.88 87 SER B O 1
ATOM 3215 N N . GLU B 1 88 ? 9.586 -7.715 -30.234 1 85.12 88 GLU B N 1
ATOM 3216 C CA . GLU B 1 88 ? 11.047 -7.703 -30.312 1 85.12 88 GLU B CA 1
ATOM 3217 C C . GLU B 1 88 ? 11.633 -6.688 -29.328 1 85.12 88 GLU B C 1
ATOM 3219 O O . GLU B 1 88 ? 12.828 -6.734 -29.031 1 85.12 88 GLU B O 1
ATOM 3224 N N . GLU B 1 89 ? 10.789 -5.887 -28.875 1 84.06 89 GLU B N 1
ATOM 3225 C CA . GLU B 1 89 ? 11.25 -4.84 -27.969 1 84.06 89 GLU B CA 1
ATOM 3226 C C . GLU B 1 89 ? 11.438 -5.379 -26.547 1 84.06 89 GLU B C 1
ATOM 3228 O O . GLU B 1 89 ? 12.086 -4.738 -25.719 1 84.06 89 GLU B O 1
ATOM 3233 N N . LEU B 1 90 ? 10.875 -6.555 -26.344 1 87.25 90 LEU B N 1
ATOM 3234 C CA . LEU B 1 90 ? 10.953 -7.125 -25 1 87.25 90 LEU B CA 1
ATOM 3235 C C . LEU B 1 90 ? 11.953 -8.273 -24.969 1 87.25 90 LEU B C 1
ATOM 3237 O O . LEU B 1 90 ? 11.867 -9.211 -25.75 1 87.25 90 LEU B O 1
ATOM 3241 N N . SER B 1 91 ? 12.875 -8.109 -24.078 1 85.81 91 SER B N 1
ATOM 3242 C CA . SER B 1 91 ? 13.883 -9.148 -23.922 1 85.81 91 SER B CA 1
ATOM 3243 C C . SER B 1 91 ? 13.312 -10.383 -23.219 1 85.81 91 SER B C 1
ATOM 3245 O O . SER B 1 91 ? 12.352 -10.273 -22.469 1 85.81 91 SER B O 1
ATOM 3247 N N . ARG B 1 92 ? 13.984 -11.461 -23.531 1 90.19 92 ARG B N 1
ATOM 3248 C CA . ARG B 1 92 ? 13.641 -12.695 -22.812 1 90.19 92 ARG B CA 1
ATOM 3249 C C . ARG B 1 92 ? 14.008 -12.594 -21.344 1 90.19 92 ARG B C 1
ATOM 3251 O O . ARG B 1 92 ? 15.07 -12.07 -21 1 90.19 92 ARG B O 1
ATOM 3258 N N . ARG B 1 93 ? 13.164 -13.094 -20.484 1 90.25 93 ARG B N 1
ATOM 3259 C CA . ARG B 1 93 ? 13.406 -13.07 -19.031 1 90.25 93 ARG B CA 1
ATOM 3260 C C . ARG B 1 93 ? 14.031 -14.383 -18.578 1 90.25 93 ARG B C 1
ATOM 3262 O O . ARG B 1 93 ? 13.398 -15.156 -17.859 1 90.25 93 ARG B O 1
ATOM 3269 N N . ARG B 1 94 ? 15.25 -14.539 -18.828 1 86.31 94 ARG B N 1
ATOM 3270 C CA . ARG B 1 94 ? 15.977 -15.766 -18.5 1 86.31 94 ARG B CA 1
ATOM 3271 C C . ARG B 1 94 ? 16.062 -15.961 -16.984 1 86.31 94 ARG B C 1
ATOM 3273 O O . ARG B 1 94 ? 16.266 -15 -16.234 1 86.31 94 ARG B O 1
ATOM 3280 N N . GLY B 1 95 ? 15.914 -17.172 -16.484 1 87.69 95 GLY B N 1
ATOM 3281 C CA . GLY B 1 95 ? 16.078 -17.5 -15.086 1 87.69 95 GLY B CA 1
ATOM 3282 C C . GLY B 1 95 ? 14.773 -17.453 -14.305 1 87.69 95 GLY B C 1
ATOM 3283 O O . GLY B 1 95 ? 14.727 -17.859 -13.141 1 87.69 95 GLY B O 1
ATOM 3284 N N . THR B 1 96 ? 13.688 -17 -14.984 1 92.44 96 THR B N 1
ATOM 3285 C CA . THR B 1 96 ? 12.398 -16.859 -14.32 1 92.44 96 THR B CA 1
ATOM 3286 C C . THR B 1 96 ? 11.852 -18.219 -13.898 1 92.44 96 THR B C 1
ATOM 3288 O O . THR B 1 96 ? 11.016 -18.312 -12.992 1 92.44 96 THR B O 1
ATOM 3291 N N . GLU B 1 97 ? 12.383 -19.25 -14.508 1 93.5 97 GLU B N 1
ATOM 3292 C CA . GLU B 1 97 ? 11.945 -20.609 -14.156 1 93.5 97 GLU B CA 1
ATOM 3293 C C . GLU B 1 97 ? 12.281 -20.938 -12.711 1 93.5 97 GLU B C 1
ATOM 3295 O O . GLU B 1 97 ? 11.547 -21.672 -12.047 1 93.5 97 GLU B O 1
ATOM 3300 N N . GLN B 1 98 ? 13.406 -20.406 -12.281 1 94.38 98 GLN B N 1
ATOM 3301 C CA . GLN B 1 98 ? 13.789 -20.625 -10.891 1 94.38 98 GLN B CA 1
ATOM 3302 C C . GLN B 1 98 ? 12.805 -19.953 -9.938 1 94.38 98 GLN B C 1
ATOM 3304 O O . GLN B 1 98 ? 12.5 -20.5 -8.875 1 94.38 98 GLN B O 1
ATOM 3309 N N . ASP B 1 99 ? 12.32 -18.812 -10.32 1 95.38 99 ASP B N 1
ATOM 3310 C CA . ASP B 1 99 ? 11.32 -18.109 -9.523 1 95.38 99 ASP B CA 1
ATOM 3311 C C . ASP B 1 99 ? 10.008 -18.891 -9.477 1 95.38 99 ASP B C 1
ATOM 3313 O O . ASP B 1 99 ? 9.398 -19.031 -8.414 1 95.38 99 ASP B O 1
ATOM 3317 N N . VAL B 1 100 ? 9.648 -19.422 -10.586 1 97.75 100 VAL B N 1
ATOM 3318 C CA . VAL B 1 100 ? 8.414 -20.203 -10.672 1 97.75 100 VAL B CA 1
ATOM 3319 C C . VAL B 1 100 ? 8.508 -21.422 -9.766 1 97.75 100 VAL B C 1
ATOM 3321 O O . VAL B 1 100 ? 7.578 -21.734 -9.016 1 97.75 100 VAL B O 1
ATOM 3324 N N . LYS B 1 101 ? 9.562 -22.078 -9.891 1 97.44 101 LYS B N 1
ATOM 3325 C CA . LYS B 1 101 ? 9.773 -23.281 -9.078 1 97.44 101 LYS B CA 1
ATOM 3326 C C . LYS B 1 101 ? 9.703 -22.953 -7.586 1 97.44 101 LYS B C 1
ATOM 3328 O O . LYS B 1 101 ? 9.023 -23.641 -6.824 1 97.44 101 LYS B O 1
ATOM 3333 N N . LYS B 1 102 ? 10.352 -21.938 -7.23 1 97.62 102 LYS B N 1
ATOM 3334 C CA . LYS B 1 102 ? 10.406 -21.562 -5.82 1 97.62 102 LYS B CA 1
ATOM 3335 C C . LYS B 1 102 ? 9.031 -21.125 -5.316 1 97.62 102 L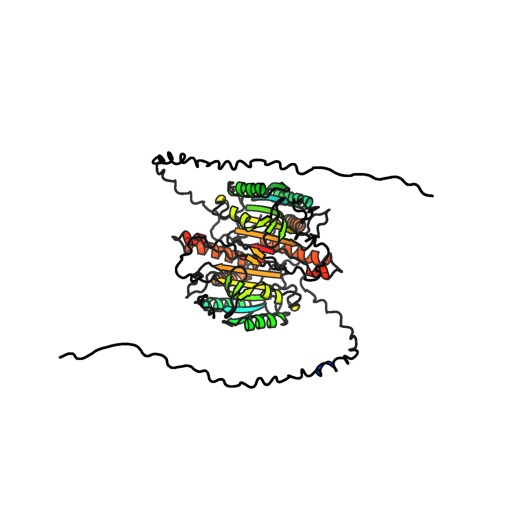YS B C 1
ATOM 3337 O O . LYS B 1 102 ? 8.609 -21.531 -4.23 1 97.62 102 LYS B O 1
ATOM 3342 N N . LEU B 1 103 ? 8.352 -20.328 -6.113 1 98.56 103 LEU B N 1
ATOM 3343 C CA . LEU B 1 103 ? 7.004 -19.906 -5.758 1 98.56 103 LEU B CA 1
ATOM 3344 C C . LEU B 1 103 ? 6.09 -21.109 -5.562 1 98.56 103 LEU B C 1
ATOM 3346 O O . LEU B 1 103 ? 5.355 -21.188 -4.574 1 98.56 103 LEU B O 1
ATOM 3350 N N . SER B 1 104 ? 6.168 -22.016 -6.508 1 98.69 104 SER B N 1
ATOM 3351 C CA . SER B 1 104 ? 5.336 -23.203 -6.453 1 98.69 104 SER B CA 1
ATOM 3352 C C . SER B 1 104 ? 5.602 -24.016 -5.184 1 98.69 104 SER B C 1
ATOM 3354 O O . SER B 1 104 ? 4.668 -24.422 -4.492 1 98.69 104 SER B O 1
ATOM 3356 N N . GLN B 1 105 ? 6.801 -24.156 -4.867 1 98.62 105 GLN B N 1
ATOM 3357 C CA . GLN B 1 105 ? 7.18 -24.906 -3.68 1 98.62 105 GLN B CA 1
ATOM 3358 C C . GLN B 1 105 ? 6.703 -24.219 -2.408 1 98.62 105 GLN B C 1
ATOM 3360 O O . GLN B 1 105 ? 6.109 -24.844 -1.534 1 98.62 105 GLN B O 1
ATOM 3365 N N . THR B 1 106 ? 6.953 -22.969 -2.314 1 98.75 106 THR B N 1
ATOM 3366 C CA . THR B 1 106 ? 6.613 -22.188 -1.128 1 98.75 106 THR B CA 1
ATOM 3367 C C . THR B 1 106 ? 5.109 -22.203 -0.876 1 98.75 106 THR B C 1
ATOM 3369 O O . THR B 1 106 ? 4.664 -22.5 0.235 1 98.75 106 THR B O 1
ATOM 3372 N N . PHE B 1 107 ? 4.27 -22 -1.891 1 98.69 107 PHE B N 1
ATOM 3373 C CA . PHE B 1 107 ? 2.828 -21.906 -1.692 1 98.69 107 PHE B CA 1
ATOM 3374 C C . PHE B 1 107 ? 2.227 -23.297 -1.469 1 98.69 107 PHE B C 1
ATOM 3376 O O . PHE B 1 107 ? 1.244 -23.438 -0.737 1 98.69 107 PHE B O 1
ATOM 3383 N N . ARG B 1 108 ? 2.822 -24.328 -2.049 1 98.62 108 ARG B N 1
ATOM 3384 C CA . ARG B 1 108 ? 2.371 -25.688 -1.734 1 98.62 108 ARG B CA 1
ATOM 3385 C C . ARG B 1 108 ? 2.656 -26.031 -0.277 1 98.62 108 ARG B C 1
ATOM 3387 O O . ARG B 1 108 ? 1.819 -26.625 0.4 1 98.62 108 ARG B O 1
ATOM 3394 N N . GLN B 1 109 ? 3.799 -25.609 0.166 1 98 109 GLN B N 1
ATOM 3395 C CA . GLN B 1 109 ? 4.152 -25.828 1.562 1 98 109 GLN B CA 1
ATOM 3396 C C . GLN B 1 109 ? 3.205 -25.094 2.5 1 98 109 GLN B C 1
ATOM 3398 O O . GLN B 1 109 ? 2.943 -25.547 3.615 1 98 109 GLN B O 1
ATOM 3403 N N . LEU B 1 110 ? 2.691 -24 2.059 1 97.94 110 LEU B N 1
ATOM 3404 C CA . LEU B 1 110 ? 1.73 -23.219 2.83 1 97.94 110 LEU B CA 1
ATOM 3405 C C . LEU B 1 110 ? 0.317 -23.766 2.643 1 97.94 110 LEU B C 1
ATOM 3407 O O . LEU B 1 110 ? -0.659 -23.109 3.008 1 97.94 110 LEU B O 1
ATOM 3411 N N . ASN B 1 111 ? 0.162 -24.875 1.979 1 97.94 111 ASN B N 1
ATOM 3412 C CA . ASN B 1 111 ? -1.092 -25.594 1.79 1 97.94 111 ASN B CA 1
ATOM 3413 C C . ASN B 1 111 ? -2.012 -24.875 0.808 1 97.94 111 ASN B C 1
ATOM 3415 O O . ASN B 1 111 ? -3.219 -24.781 1.036 1 97.94 111 ASN B O 1
ATOM 3419 N N . PHE B 1 112 ? -1.456 -24.328 -0.235 1 98.56 112 PHE B N 1
ATOM 3420 C CA . PHE B 1 112 ? -2.219 -23.781 -1.35 1 98.56 112 PHE B CA 1
ATOM 3421 C C . PHE B 1 112 ? -2.348 -24.797 -2.475 1 98.56 112 PHE B C 1
ATOM 3423 O O . PHE B 1 112 ? -1.451 -25.625 -2.68 1 98.56 112 PHE B O 1
ATOM 3430 N N . ASN B 1 113 ? -3.498 -24.781 -3.102 1 98.44 113 ASN B N 1
ATOM 3431 C CA . ASN B 1 113 ? -3.631 -25.438 -4.395 1 98.44 113 ASN B CA 1
ATOM 3432 C C . ASN B 1 113 ? -3.053 -24.594 -5.523 1 98.44 113 ASN B C 1
ATOM 3434 O O . ASN B 1 113 ? -3.637 -23.578 -5.902 1 98.44 113 ASN B O 1
ATOM 3438 N N . VAL B 1 114 ? -1.88 -25.078 -6.094 1 98.75 114 VAL B N 1
ATOM 3439 C CA . VAL B 1 114 ? -1.087 -24.234 -6.977 1 98.75 114 VAL B CA 1
ATOM 3440 C C . VAL B 1 114 ? -1.232 -24.719 -8.422 1 98.75 114 VAL B C 1
ATOM 3442 O O . VAL B 1 114 ? -1.133 -25.906 -8.695 1 98.75 114 VAL B O 1
ATOM 3445 N N . GLU B 1 115 ? -1.508 -23.812 -9.336 1 98.75 115 GLU B N 1
ATOM 3446 C CA . GLU B 1 115 ? -1.456 -24.047 -10.773 1 98.75 115 GLU B CA 1
ATOM 3447 C C . GLU B 1 115 ? -0.551 -23.031 -11.469 1 98.75 115 GLU B C 1
ATOM 3449 O O . GLU B 1 115 ? -0.581 -21.844 -11.141 1 98.75 115 GLU B O 1
ATOM 3454 N N . MET B 1 116 ? 0.273 -23.516 -12.375 1 98.5 116 MET B N 1
ATOM 3455 C CA . MET B 1 116 ? 1.241 -22.656 -13.047 1 98.5 116 MET B CA 1
ATOM 3456 C C . MET B 1 116 ? 0.989 -22.641 -14.555 1 98.5 116 MET B C 1
ATOM 3458 O O . MET B 1 116 ? 0.669 -23.672 -15.148 1 98.5 116 MET B O 1
ATOM 3462 N N . PHE B 1 117 ? 1.165 -21.469 -15.172 1 98.69 117 PHE B N 1
ATOM 3463 C CA . PHE B 1 117 ? 1.048 -21.281 -16.609 1 98.69 117 PHE B CA 1
ATOM 3464 C C . PHE B 1 117 ? 2.227 -20.484 -17.156 1 98.69 117 PHE B C 1
ATOM 3466 O O . PHE B 1 117 ? 2.68 -19.531 -16.516 1 98.69 117 PHE B O 1
ATOM 3473 N N . ASN B 1 118 ? 2.717 -20.891 -18.328 1 98.31 118 ASN B N 1
ATOM 3474 C CA . ASN B 1 118 ? 3.85 -20.203 -18.953 1 98.31 118 ASN B CA 1
ATOM 3475 C C . ASN B 1 118 ? 3.479 -19.625 -20.312 1 98.31 118 ASN B C 1
ATOM 3477 O O . ASN B 1 118 ? 2.855 -20.297 -21.125 1 98.31 118 ASN B O 1
ATOM 3481 N N . ASP B 1 119 ? 3.773 -18.375 -20.469 1 98.25 119 ASP B N 1
ATOM 3482 C CA . ASP B 1 119 ? 3.785 -17.688 -21.766 1 98.25 119 ASP B CA 1
ATOM 3483 C C . ASP B 1 119 ? 2.416 -17.766 -22.438 1 98.25 119 ASP B C 1
ATOM 3485 O O . ASP B 1 119 ? 2.314 -18.141 -23.609 1 98.25 119 ASP B O 1
ATOM 3489 N N . LEU B 1 120 ? 1.419 -17.484 -21.625 1 98.69 120 LEU B N 1
ATOM 3490 C CA . LEU B 1 120 ? 0.064 -17.422 -22.172 1 98.69 120 LEU B CA 1
ATOM 3491 C C . LEU B 1 120 ? -0.14 -16.156 -22.984 1 98.69 120 LEU B C 1
ATOM 3493 O O . LEU B 1 120 ? 0.442 -15.109 -22.688 1 98.69 120 LEU B O 1
ATOM 3497 N N . THR B 1 121 ? -0.947 -16.297 -24.047 1 98.62 121 THR B N 1
ATOM 3498 C CA . THR B 1 121 ? -1.399 -15.109 -24.766 1 98.62 121 THR B CA 1
ATOM 3499 C C . THR B 1 121 ? -2.346 -14.281 -23.891 1 98.62 121 THR B C 1
ATOM 3501 O O . THR B 1 121 ? -2.805 -14.75 -22.859 1 98.62 121 THR B O 1
ATOM 3504 N N . HIS B 1 122 ? -2.572 -13.086 -24.375 1 98.62 122 HIS B N 1
ATOM 3505 C CA . HIS B 1 122 ? -3.521 -12.203 -23.703 1 98.62 122 HIS B CA 1
ATOM 3506 C C . HIS B 1 122 ? -4.875 -12.875 -23.531 1 98.62 122 HIS B C 1
ATOM 3508 O O . HIS B 1 122 ? -5.426 -12.898 -22.438 1 98.62 122 HIS B O 1
ATOM 3514 N N . HIS B 1 123 ? -5.32 -13.461 -24.578 1 98.62 123 HIS B N 1
ATOM 3515 C CA . HIS B 1 123 ? -6.625 -14.109 -24.562 1 98.62 123 HIS B CA 1
ATOM 3516 C C . HIS B 1 123 ? -6.664 -15.25 -23.547 1 98.62 123 HIS B C 1
ATOM 3518 O O . HIS B 1 123 ? -7.586 -15.328 -22.734 1 98.62 123 HIS B O 1
ATOM 3524 N N . LYS B 1 124 ? -5.711 -16.062 -23.531 1 98.81 124 LYS B N 1
ATOM 3525 C CA . LYS B 1 124 ? -5.664 -17.219 -22.625 1 98.81 124 LYS B CA 1
ATOM 3526 C C . LYS B 1 124 ? -5.496 -16.766 -21.172 1 98.81 124 LYS B C 1
ATOM 3528 O O . LYS B 1 124 ? -6.043 -17.375 -20.25 1 98.81 124 LYS B O 1
ATOM 3533 N N . THR B 1 125 ? -4.727 -15.688 -20.984 1 98.81 125 THR B N 1
ATOM 3534 C CA . THR B 1 125 ? -4.559 -15.125 -19.656 1 98.81 125 THR B CA 1
ATOM 3535 C C . THR B 1 125 ? -5.902 -14.688 -19.078 1 98.81 125 THR B C 1
ATOM 3537 O O . THR B 1 125 ? -6.238 -15.023 -17.938 1 98.81 125 THR B O 1
ATOM 3540 N N . PHE B 1 126 ? -6.68 -14.023 -19.875 1 98.56 126 PHE B N 1
ATOM 3541 C CA . PHE B 1 126 ? -7.957 -13.5 -19.406 1 98.56 126 PHE B CA 1
ATOM 3542 C C . PHE B 1 126 ? -8.984 -14.617 -19.266 1 98.56 126 PHE B C 1
ATOM 3544 O O . PHE B 1 126 ? -9.898 -14.523 -18.438 1 98.56 126 PHE B O 1
ATOM 3551 N N . GLU B 1 127 ? -8.773 -15.711 -20 1 98.69 127 GLU B N 1
ATOM 3552 C CA . GLU B 1 127 ? -9.602 -16.891 -19.781 1 98.69 127 GLU B CA 1
ATOM 3553 C C . GLU B 1 127 ? -9.352 -17.5 -18.391 1 98.69 127 GLU B C 1
ATOM 3555 O O . GLU B 1 127 ? -10.289 -17.969 -17.75 1 98.69 127 GLU B O 1
ATOM 3560 N N . ILE B 1 128 ? -8.109 -17.484 -18 1 98.75 128 ILE B N 1
ATOM 3561 C CA . ILE B 1 128 ? -7.773 -17.984 -16.672 1 98.75 128 ILE B CA 1
ATOM 3562 C C . ILE B 1 128 ? -8.422 -17.109 -15.602 1 98.75 128 ILE B C 1
ATOM 3564 O O . ILE B 1 128 ? -9.008 -17.609 -14.641 1 98.75 128 ILE B O 1
ATOM 3568 N N . PHE B 1 129 ? -8.312 -15.734 -15.758 1 98.38 129 PHE B N 1
ATOM 3569 C CA . PHE B 1 129 ? -8.945 -14.828 -14.805 1 98.38 129 PHE B CA 1
ATOM 3570 C C . PHE B 1 129 ? -10.445 -15.086 -14.719 1 98.38 129 PHE B C 1
ATOM 3572 O O . PHE B 1 129 ? -11.008 -15.172 -13.625 1 98.38 129 PHE B O 1
ATOM 3579 N N . LYS B 1 130 ? -11.055 -15.266 -15.859 1 98.06 130 LYS B N 1
ATOM 3580 C CA . LYS B 1 130 ? -12.492 -15.516 -15.922 1 98.06 130 LYS B CA 1
ATOM 3581 C C . LYS B 1 130 ? -12.844 -16.844 -15.25 1 98.06 130 LYS B C 1
ATOM 3583 O O . LYS B 1 130 ? -13.781 -16.906 -14.445 1 98.06 130 LYS B O 1
ATOM 3588 N N . ARG B 1 131 ? -12.109 -17.828 -15.578 1 98.25 131 ARG B N 1
ATOM 3589 C CA . ARG B 1 131 ? -12.328 -19.141 -14.984 1 98.25 131 ARG B CA 1
ATOM 3590 C C . ARG B 1 131 ? -12.25 -19.078 -13.461 1 98.25 131 ARG B C 1
ATOM 3592 O O . ARG B 1 131 ? -13.141 -19.562 -12.766 1 98.25 131 ARG B O 1
ATOM 3599 N N . GLU B 1 132 ? -11.219 -18.438 -12.945 1 98.19 132 GLU B N 1
ATOM 3600 C CA . GLU B 1 132 ? -11.023 -18.344 -11.5 1 98.19 132 GLU B CA 1
ATOM 3601 C C . GLU B 1 132 ? -12.117 -17.484 -10.852 1 98.19 132 GLU B C 1
ATOM 3603 O O . GLU B 1 132 ? -12.516 -17.75 -9.711 1 98.19 132 GLU B O 1
ATOM 3608 N N . SER B 1 133 ? -12.539 -16.438 -11.539 1 97.38 133 SER B N 1
ATOM 3609 C CA . SER B 1 133 ? -13.586 -15.586 -10.992 1 97.38 133 SER B CA 1
ATOM 3610 C C . SER B 1 133 ? -14.914 -16.328 -10.883 1 97.38 133 SER B C 1
ATOM 3612 O O . SER B 1 133 ? -15.758 -15.992 -10.055 1 97.38 133 SER B O 1
ATOM 3614 N N . MET B 1 134 ? -15.125 -17.375 -11.664 1 97.12 134 MET B N 1
ATOM 3615 C CA . MET B 1 134 ? -16.375 -18.141 -11.695 1 97.12 134 MET B CA 1
ATOM 3616 C C . MET B 1 134 ? -16.281 -19.375 -10.805 1 97.12 134 MET B C 1
ATOM 3618 O O . MET B 1 134 ? -17.297 -20 -10.516 1 97.12 134 MET B O 1
ATOM 3622 N N . MET B 1 135 ? -15.117 -19.641 -10.406 1 96.62 135 MET B N 1
ATOM 3623 C CA . MET B 1 135 ? -14.891 -20.812 -9.562 1 96.62 135 MET B CA 1
ATOM 3624 C C . MET B 1 135 ? -15.461 -20.578 -8.164 1 96.62 135 MET B C 1
ATOM 3626 O O . MET B 1 135 ? -15.539 -19.438 -7.695 1 96.62 135 MET B O 1
ATOM 3630 N N . ASP B 1 136 ? -15.914 -21.656 -7.508 1 96.69 136 ASP B N 1
ATOM 3631 C CA . ASP B 1 136 ? -16.328 -21.609 -6.113 1 96.69 136 ASP B CA 1
ATOM 3632 C C . ASP B 1 136 ? -15.133 -21.656 -5.172 1 96.69 136 ASP B C 1
ATOM 3634 O O . ASP B 1 136 ? -14.5 -22.703 -5.027 1 96.69 136 ASP B O 1
ATOM 3638 N N . HIS B 1 137 ? -14.852 -20.562 -4.469 1 97 137 HIS B N 1
ATOM 3639 C CA . HIS B 1 137 ? -13.703 -20.469 -3.582 1 97 137 HIS B CA 1
ATOM 3640 C C . HIS B 1 137 ? -14.094 -20.734 -2.133 1 97 137 HIS B C 1
ATOM 3642 O O . HIS B 1 137 ? -13.344 -20.406 -1.212 1 97 137 HIS B O 1
ATOM 3648 N N . THR B 1 138 ? -15.195 -21.281 -1.877 1 94.81 138 THR B N 1
ATOM 3649 C CA . THR B 1 138 ? -15.727 -21.484 -0.534 1 94.81 138 THR B CA 1
ATOM 3650 C C . THR B 1 138 ? -14.734 -22.234 0.338 1 94.81 138 THR B C 1
ATOM 3652 O O . THR B 1 138 ? -14.562 -21.922 1.518 1 94.81 138 THR B O 1
ATOM 3655 N N . ASN B 1 139 ? -14.07 -23.188 -0.232 1 95.75 139 ASN B N 1
ATOM 3656 C CA . ASN B 1 139 ? -13.188 -24.047 0.544 1 95.75 139 ASN B CA 1
ATOM 3657 C C . ASN B 1 139 ? -11.773 -23.469 0.629 1 95.75 139 ASN B C 1
ATOM 3659 O O . ASN B 1 139 ? -10.875 -24.078 1.202 1 95.75 139 ASN B O 1
ATOM 3663 N N . TYR B 1 140 ? -11.555 -22.328 0.079 1 97.38 140 TYR B N 1
ATOM 3664 C CA . TYR B 1 140 ? -10.281 -21.625 0.147 1 97.38 140 TYR B CA 1
ATOM 3665 C C . TYR B 1 140 ? -10.375 -20.406 1.059 1 97.38 140 TYR B C 1
ATOM 3667 O O . TYR B 1 140 ? -11.367 -19.688 1.023 1 97.38 140 TYR B O 1
ATOM 3675 N N . ASN B 1 141 ? -9.312 -20.25 1.865 1 97 141 ASN B N 1
ATOM 3676 C CA . ASN B 1 141 ? -9.289 -19.094 2.746 1 97 141 ASN B CA 1
ATOM 3677 C C . ASN B 1 141 ? -8.852 -17.828 2 1 97 141 ASN B C 1
ATOM 3679 O O . ASN B 1 141 ? -9.242 -16.719 2.367 1 97 141 ASN B O 1
ATOM 3683 N N . CYS B 1 142 ? -7.98 -17.984 0.981 1 96.94 142 CYS B N 1
ATOM 3684 C CA . CYS B 1 142 ? -7.371 -16.875 0.249 1 96.94 142 CYS B CA 1
ATOM 3685 C C . CYS B 1 142 ? -7.234 -17.219 -1.23 1 96.94 142 CYS B C 1
ATOM 3687 O O . CYS B 1 142 ? -7.316 -18.375 -1.617 1 96.94 142 CYS B O 1
ATOM 3689 N N . PHE B 1 143 ? -7.164 -16.188 -1.981 1 98.25 143 PHE B N 1
ATOM 3690 C CA . PHE B 1 143 ? -6.852 -16.312 -3.4 1 98.25 143 PHE B CA 1
ATOM 3691 C C . PHE B 1 143 ? -5.574 -15.547 -3.74 1 98.25 143 PHE B C 1
ATOM 3693 O O . PHE B 1 143 ? -5.402 -14.398 -3.332 1 98.25 143 PHE B O 1
ATOM 3700 N N . VAL B 1 144 ? -4.613 -16.219 -4.508 1 98.69 144 VAL B N 1
ATOM 3701 C CA . VAL B 1 144 ? -3.309 -15.641 -4.805 1 98.69 144 VAL B CA 1
ATOM 3702 C C . VAL B 1 144 ? -3.045 -15.703 -6.309 1 98.69 144 VAL B C 1
ATOM 3704 O O . VAL B 1 144 ? -3.268 -16.734 -6.938 1 98.69 144 VAL B O 1
ATOM 3707 N N . VAL B 1 145 ? -2.631 -14.594 -6.863 1 98.69 145 VAL B N 1
ATOM 3708 C CA . VAL B 1 145 ? -2.094 -14.578 -8.219 1 98.69 145 VAL B CA 1
ATOM 3709 C C . VAL B 1 145 ? -0.659 -14.047 -8.195 1 98.69 145 VAL B C 1
ATOM 3711 O O . VAL B 1 145 ? -0.397 -12.969 -7.672 1 98.69 145 VAL B O 1
ATOM 3714 N N . CYS B 1 146 ? 0.294 -14.836 -8.703 1 98.56 146 CYS B N 1
ATOM 3715 C CA . CYS B 1 146 ? 1.66 -14.398 -8.961 1 98.56 146 CYS B CA 1
ATOM 3716 C C . CYS B 1 146 ? 1.895 -14.164 -10.445 1 98.56 146 CYS B C 1
ATOM 3718 O O . CYS B 1 146 ? 1.592 -15.031 -11.266 1 98.56 146 CYS B O 1
ATOM 3720 N N . ILE B 1 147 ? 2.408 -12.984 -10.742 1 97.81 147 ILE B N 1
ATOM 3721 C CA . ILE B 1 147 ? 2.689 -12.688 -12.148 1 97.81 147 ILE B CA 1
ATOM 3722 C C . ILE B 1 147 ? 4.148 -12.266 -12.297 1 97.81 147 ILE B C 1
ATOM 3724 O O . ILE B 1 147 ? 4.594 -11.312 -11.656 1 97.81 147 ILE B O 1
ATOM 3728 N N . LEU B 1 148 ? 4.887 -12.977 -13.094 1 96.44 148 LEU B N 1
ATOM 3729 C CA . LEU B 1 148 ? 6.27 -12.672 -13.453 1 96.44 148 LEU B CA 1
ATOM 3730 C C . LEU B 1 148 ? 6.371 -12.281 -14.922 1 96.44 148 LEU B C 1
ATOM 3732 O O . LEU B 1 148 ? 6.191 -13.125 -15.805 1 96.44 148 LEU B O 1
ATOM 3736 N N . THR B 1 149 ? 6.617 -10.984 -15.234 1 95.31 149 THR B N 1
ATOM 3737 C CA . THR B 1 149 ? 6.586 -10.516 -16.609 1 95.31 149 THR B CA 1
ATOM 3738 C C . THR B 1 149 ? 7.348 -9.195 -16.75 1 95.31 149 THR B C 1
ATOM 3740 O O . THR B 1 149 ? 8.172 -8.859 -15.906 1 95.31 149 THR B O 1
ATOM 3743 N N . HIS B 1 150 ? 7.258 -8.586 -17.922 1 90.81 150 HIS B N 1
ATOM 3744 C CA . HIS B 1 150 ? 7.641 -7.191 -18.141 1 90.81 150 HIS B CA 1
ATOM 3745 C C . HIS B 1 150 ? 6.465 -6.254 -17.891 1 90.81 150 HIS B C 1
ATOM 3747 O O . HIS B 1 150 ? 5.305 -6.656 -18.016 1 90.81 150 HIS B O 1
ATOM 3753 N N . GLY B 1 151 ? 6.832 -5.109 -17.469 1 86.94 151 GLY B N 1
ATOM 3754 C CA . GLY B 1 151 ? 5.77 -4.148 -17.234 1 86.94 151 GLY B CA 1
ATOM 3755 C C . GLY B 1 151 ? 6.238 -2.93 -16.453 1 86.94 151 GLY B C 1
ATOM 3756 O O . GLY B 1 151 ? 7.359 -2.904 -15.945 1 86.94 151 GLY B O 1
ATOM 3757 N N . SER B 1 152 ? 5.383 -1.896 -16.5 1 78.19 152 SER B N 1
ATOM 3758 C CA . SER B 1 152 ? 5.602 -0.673 -15.727 1 78.19 152 SER B CA 1
ATOM 3759 C C . SER B 1 152 ? 4.305 0.116 -15.562 1 78.19 152 SER B C 1
ATOM 3761 O O . SER B 1 152 ? 3.387 -0.018 -16.375 1 78.19 152 SER B O 1
ATOM 3763 N N . ASN B 1 153 ? 4.223 0.794 -14.469 1 76.75 153 ASN B N 1
ATOM 3764 C CA . ASN B 1 153 ? 3.146 1.758 -14.266 1 76.75 153 ASN B CA 1
ATOM 3765 C C . ASN B 1 153 ? 1.775 1.099 -14.375 1 76.75 153 ASN B C 1
ATOM 3767 O O . ASN B 1 153 ? 0.904 1.593 -15.094 1 76.75 153 ASN B O 1
ATOM 3771 N N . GLY B 1 154 ? 1.649 -0.118 -13.859 1 81.56 154 GLY B N 1
ATOM 3772 C CA . GLY B 1 154 ? 0.353 -0.773 -13.797 1 81.56 154 GLY B CA 1
ATOM 3773 C C . GLY B 1 154 ? 0.008 -1.525 -15.07 1 81.56 154 GLY B C 1
ATOM 3774 O O . GLY B 1 154 ? -1.09 -2.072 -15.195 1 81.56 154 GLY B O 1
ATOM 3775 N N . ILE B 1 155 ? 0.922 -1.462 -15.992 1 89.12 155 ILE B N 1
ATOM 3776 C CA . ILE B 1 155 ? 0.743 -2.193 -17.234 1 89.12 155 ILE B CA 1
ATOM 3777 C C . ILE B 1 155 ? 1.671 -3.406 -17.266 1 89.12 155 ILE B C 1
ATOM 3779 O O . ILE B 1 155 ? 2.873 -3.281 -17.016 1 89.12 155 ILE B O 1
ATOM 3783 N N . LEU B 1 156 ? 1.091 -4.562 -17.578 1 93.12 156 LEU B N 1
ATOM 3784 C CA . LEU B 1 156 ? 1.854 -5.805 -17.641 1 93.12 156 LEU B CA 1
ATOM 3785 C C . LEU B 1 156 ? 1.781 -6.422 -19.031 1 93.12 156 LEU B C 1
ATOM 3787 O O . LEU B 1 156 ? 0.824 -6.184 -19.766 1 93.12 156 LEU B O 1
ATOM 3791 N N . HIS B 1 157 ? 2.783 -7.152 -19.328 1 94.88 157 HIS B N 1
ATOM 3792 C CA . HIS B 1 157 ? 2.84 -7.785 -20.641 1 94.88 157 HIS B CA 1
ATOM 3793 C C . HIS B 1 157 ? 2.467 -9.266 -20.562 1 94.88 157 HIS B C 1
ATOM 3795 O O . HIS B 1 157 ? 2.895 -9.961 -19.641 1 94.88 157 HIS B O 1
ATOM 3801 N N . THR B 1 158 ? 1.632 -9.633 -21.484 1 98 158 THR B N 1
ATOM 3802 C CA . THR B 1 158 ? 1.513 -11.055 -21.812 1 98 158 THR B CA 1
ATOM 3803 C C . THR B 1 158 ? 2.41 -11.414 -22.984 1 98 158 THR B C 1
ATOM 3805 O O . THR B 1 158 ? 3.221 -10.594 -23.438 1 98 158 THR B O 1
ATOM 3808 N N . LYS B 1 159 ? 2.281 -12.602 -23.438 1 97.88 159 LYS B N 1
ATOM 3809 C CA . LYS B 1 159 ? 3.145 -13.055 -24.531 1 97.88 159 LYS B CA 1
ATOM 3810 C C . LYS B 1 159 ? 3.021 -12.133 -25.734 1 97.88 159 LYS B C 1
ATOM 3812 O O . LYS B 1 159 ? 4.023 -11.797 -26.375 1 97.88 159 LYS B O 1
ATOM 3817 N N . ASP B 1 160 ? 1.785 -11.656 -26 1 97.75 160 ASP B N 1
ATOM 3818 C CA . ASP B 1 160 ? 1.528 -11.016 -27.281 1 97.75 160 ASP B CA 1
ATOM 3819 C C . ASP B 1 160 ? 1.029 -9.586 -27.094 1 97.75 160 ASP B C 1
ATOM 3821 O O . ASP B 1 160 ? 1.062 -8.781 -28.031 1 97.75 160 ASP B O 1
ATOM 3825 N N . LYS B 1 161 ? 0.444 -9.242 -25.969 1 97.38 161 LYS B N 1
ATOM 3826 C CA . LYS B 1 161 ? -0.128 -7.918 -25.734 1 97.38 161 LYS B CA 1
ATOM 3827 C C . LYS B 1 161 ? 0.143 -7.445 -24.312 1 97.38 161 LYS B C 1
ATOM 3829 O O . LYS B 1 161 ? 0.763 -8.156 -23.516 1 97.38 161 LYS B O 1
ATOM 3834 N N . LYS B 1 162 ? -0.177 -6.238 -24.125 1 95.31 162 LYS B N 1
ATOM 3835 C CA . LYS B 1 162 ? -0.139 -5.672 -22.781 1 95.31 162 LYS B CA 1
ATOM 3836 C C . LYS B 1 162 ? -1.546 -5.488 -22.219 1 95.31 162 LYS B C 1
ATOM 3838 O O . LYS B 1 162 ? -2.527 -5.535 -22.953 1 95.31 162 LYS B O 1
ATOM 3843 N N . PHE B 1 163 ? -1.67 -5.391 -20.906 1 93.5 163 PHE B N 1
ATOM 3844 C CA . PHE B 1 163 ? -2.959 -5.117 -20.281 1 93.5 163 PHE B CA 1
ATOM 3845 C C . PHE B 1 163 ? -2.779 -4.301 -19 1 93.5 163 PHE B C 1
ATOM 3847 O O . PHE B 1 163 ? -1.71 -4.324 -18.391 1 93.5 163 PHE B O 1
ATOM 3854 N N . ASP B 1 164 ? -3.834 -3.605 -18.641 1 90.25 164 ASP B N 1
ATOM 3855 C CA . ASP B 1 164 ? -3.91 -2.871 -17.375 1 90.25 164 ASP B CA 1
ATOM 3856 C C . ASP B 1 164 ? -4.207 -3.812 -16.219 1 90.25 164 ASP B C 1
ATOM 3858 O O . ASP B 1 164 ? -5.16 -4.594 -16.266 1 90.25 164 ASP B O 1
ATOM 3862 N N . THR B 1 165 ? -3.461 -3.668 -15.148 1 90.75 165 THR B N 1
ATOM 3863 C CA . THR B 1 165 ? -3.613 -4.559 -14 1 90.75 165 THR B CA 1
ATOM 3864 C C . THR B 1 165 ? -5.008 -4.43 -13.398 1 90.75 165 THR B C 1
ATOM 3866 O O . THR B 1 165 ? -5.523 -5.383 -12.805 1 90.75 165 THR B O 1
ATOM 3869 N N . ASN B 1 166 ? -5.602 -3.291 -13.516 1 87.25 166 ASN B N 1
ATOM 3870 C CA . ASN B 1 166 ? -6.945 -3.098 -12.992 1 87.25 166 ASN B CA 1
ATOM 3871 C C . ASN B 1 166 ? -7.941 -4.074 -13.617 1 87.25 166 ASN B C 1
ATOM 3873 O O . ASN B 1 166 ? -8.891 -4.504 -12.961 1 87.25 166 ASN B O 1
ATOM 3877 N N . LYS B 1 167 ? -7.699 -4.367 -14.859 1 91.44 167 LYS B N 1
ATOM 3878 C CA . LYS B 1 167 ? -8.586 -5.312 -15.531 1 91.44 167 LYS B CA 1
ATOM 3879 C C . LYS B 1 167 ? -8.523 -6.688 -14.875 1 91.44 167 LYS B C 1
ATOM 3881 O O . LYS B 1 167 ? -9.531 -7.395 -14.805 1 91.44 167 LYS B O 1
ATOM 3886 N N . MET B 1 168 ? -7.371 -7.016 -14.398 1 94.56 168 MET B N 1
ATOM 3887 C CA . MET B 1 168 ? -7.211 -8.273 -13.672 1 94.56 168 MET B CA 1
ATOM 3888 C C . MET B 1 168 ? -7.934 -8.211 -12.328 1 94.56 168 MET B C 1
ATOM 3890 O O . MET B 1 168 ? -8.688 -9.125 -11.984 1 94.56 168 MET B O 1
ATOM 3894 N N . PHE B 1 169 ? -7.793 -7.141 -11.594 1 92.06 169 PHE B N 1
ATOM 3895 C CA . PHE B 1 169 ? -8.359 -7.023 -10.25 1 92.06 169 PHE B CA 1
ATOM 3896 C C . PHE B 1 169 ? -9.883 -7.07 -10.305 1 92.06 169 PHE B C 1
ATOM 3898 O O . PHE B 1 169 ? -10.523 -7.625 -9.406 1 92.06 169 PHE B O 1
ATOM 3905 N N . GLU B 1 170 ? -10.422 -6.559 -11.32 1 90.25 170 GLU B N 1
ATOM 3906 C CA . GLU B 1 170 ? -11.867 -6.453 -11.461 1 90.25 170 GLU B CA 1
ATOM 3907 C C . GLU B 1 170 ? -12.523 -7.832 -11.461 1 90.25 170 GLU B C 1
ATOM 3909 O O . GLU B 1 170 ? -13.664 -7.98 -11 1 90.25 170 GLU B O 1
ATOM 3914 N N . PHE B 1 171 ? -11.844 -8.812 -11.875 1 94.94 171 PHE B N 1
ATOM 3915 C CA . PHE B 1 171 ? -12.398 -10.156 -11.938 1 94.94 171 PHE B CA 1
ATOM 3916 C C . PHE B 1 171 ? -12.656 -10.703 -10.539 1 94.94 171 PHE B C 1
ATOM 3918 O O . PHE B 1 171 ? -13.453 -11.625 -10.359 1 94.94 171 PHE B O 1
ATOM 3925 N N . PHE B 1 172 ? -12.047 -10.07 -9.539 1 94.94 172 PHE B N 1
ATOM 3926 C CA . PHE B 1 172 ? -12.062 -10.734 -8.242 1 94.94 172 PHE B CA 1
ATOM 3927 C C . PHE B 1 172 ? -12.703 -9.844 -7.184 1 94.94 172 PHE B C 1
ATOM 3929 O O . PHE B 1 172 ? -12.445 -10.008 -5.988 1 94.94 172 PHE B O 1
ATOM 3936 N N . THR B 1 173 ? -13.422 -8.883 -7.66 1 89 173 THR B N 1
ATOM 3937 C CA . THR B 1 173 ? -14.266 -8.102 -6.766 1 89 173 THR B CA 1
ATOM 3938 C C . THR B 1 173 ? -15.453 -8.922 -6.281 1 89 173 THR B C 1
ATOM 3940 O O . THR B 1 173 ? -15.75 -9.984 -6.832 1 89 173 THR B O 1
ATOM 3943 N N . GLY B 1 174 ? -16.141 -8.461 -5.242 1 85.25 174 GLY B N 1
ATOM 3944 C CA . GLY B 1 174 ? -17.297 -9.156 -4.703 1 85.25 174 GLY B CA 1
ATOM 3945 C C . GLY B 1 174 ? -18.406 -9.359 -5.719 1 85.25 174 GLY B C 1
ATOM 3946 O O . GLY B 1 174 ? -19.125 -10.359 -5.664 1 85.25 174 GLY B O 1
ATOM 3947 N N . THR B 1 175 ? -18.453 -8.484 -6.656 1 83.88 175 THR B N 1
ATOM 3948 C CA . THR B 1 175 ? -19.484 -8.555 -7.688 1 83.88 175 THR B CA 1
ATOM 3949 C C . THR B 1 175 ? -19.188 -9.688 -8.664 1 83.88 175 THR B C 1
ATOM 3951 O O . THR B 1 175 ? -20.078 -10.461 -9.016 1 83.88 175 THR B O 1
ATOM 3954 N N . HIS B 1 176 ? -17.953 -9.844 -9.023 1 90.88 176 HIS B N 1
ATOM 3955 C CA . HIS B 1 176 ? -17.594 -10.805 -10.055 1 90.88 176 HIS B CA 1
ATOM 3956 C C . HIS B 1 176 ? -17.219 -12.148 -9.445 1 90.88 176 HIS B C 1
ATOM 3958 O O . HIS B 1 176 ? -17.234 -13.172 -10.133 1 90.88 176 HIS B O 1
ATOM 3964 N N . CYS B 1 177 ? -16.828 -12.156 -8.203 1 93.31 177 CYS B N 1
ATOM 3965 C CA . CYS B 1 177 ? -16.453 -13.383 -7.508 1 93.31 177 CYS B CA 1
ATOM 3966 C C . CYS B 1 177 ? -17.016 -13.406 -6.094 1 93.31 177 CYS B C 1
ATOM 3968 O O . CYS B 1 177 ? -16.281 -13.234 -5.121 1 93.31 177 CYS B O 1
ATOM 3970 N N . PRO B 1 178 ? -18.266 -13.75 -5.918 1 91.56 178 PRO B N 1
ATOM 3971 C CA . PRO B 1 178 ? -18.969 -13.625 -4.637 1 91.56 178 PRO B CA 1
ATOM 3972 C C . PRO B 1 178 ? -18.375 -14.523 -3.551 1 91.56 178 PRO B C 1
ATOM 3974 O O . PRO B 1 178 ? -18.375 -14.156 -2.373 1 91.56 178 PRO B O 1
ATOM 3977 N N . THR B 1 179 ? -17.859 -15.641 -3.961 1 95.12 179 THR B N 1
ATOM 3978 C CA . THR B 1 179 ? -17.375 -16.594 -2.959 1 95.12 179 THR B CA 1
ATOM 3979 C C . THR B 1 179 ? -16.047 -16.125 -2.373 1 95.12 179 THR B C 1
ATOM 3981 O O . THR B 1 179 ? -15.547 -16.703 -1.412 1 95.12 179 THR B O 1
ATOM 3984 N N . LEU B 1 180 ? -15.508 -14.953 -2.861 1 94.62 180 LEU B N 1
ATOM 3985 C CA . LEU B 1 180 ? -14.281 -14.383 -2.314 1 94.62 180 LEU B CA 1
ATOM 3986 C C . LEU B 1 180 ? -14.594 -13.188 -1.421 1 94.62 180 LEU B C 1
ATOM 3988 O O . LEU B 1 180 ? -13.688 -12.594 -0.836 1 94.62 180 LEU B O 1
ATOM 3992 N N . VAL B 1 181 ? -15.867 -12.883 -1.304 1 90.38 181 VAL B N 1
ATOM 3993 C CA . VAL B 1 181 ? -16.234 -11.789 -0.417 1 90.38 181 VAL B CA 1
ATOM 3994 C C . VAL B 1 181 ? -15.766 -12.086 1.003 1 90.38 181 VAL B C 1
ATOM 3996 O O . VAL B 1 181 ? -15.984 -13.188 1.518 1 90.38 181 VAL B O 1
ATOM 3999 N N . GLY B 1 182 ? -15.07 -11.125 1.575 1 90.62 182 GLY B N 1
ATOM 4000 C CA . GLY B 1 182 ? -14.594 -11.266 2.941 1 90.62 182 GLY B CA 1
ATOM 4001 C C . GLY B 1 182 ? -13.305 -12.055 3.045 1 90.62 182 GLY B C 1
ATOM 4002 O O . GLY B 1 182 ? -12.797 -12.281 4.145 1 90.62 182 GLY B O 1
ATOM 4003 N N . LYS B 1 183 ? -12.805 -12.484 1.89 1 94.94 183 LYS B N 1
ATOM 4004 C CA . LYS B 1 183 ? -11.555 -13.242 1.848 1 94.94 183 LYS B CA 1
ATOM 4005 C C . LYS B 1 183 ? -10.445 -12.422 1.199 1 94.94 183 LYS B C 1
ATOM 4007 O O . LYS B 1 183 ? -10.688 -11.656 0.266 1 94.94 183 LYS B O 1
ATOM 4012 N N . PRO B 1 184 ? -9.172 -12.594 1.699 1 97.06 184 PRO B N 1
ATOM 4013 C CA . PRO B 1 184 ? -8.078 -11.805 1.121 1 97.06 184 PRO B CA 1
ATOM 4014 C C . PRO B 1 184 ? -7.691 -12.273 -0.279 1 97.06 184 PRO B C 1
ATOM 4016 O O . PRO B 1 184 ? -7.625 -13.477 -0.534 1 97.06 184 PRO B O 1
ATOM 4019 N N . LYS B 1 185 ? -7.586 -11.328 -1.161 1 97.44 185 LYS B N 1
ATOM 4020 C CA . LYS B 1 185 ? -7.047 -11.516 -2.504 1 97.44 185 LYS B CA 1
ATOM 4021 C C . LYS B 1 185 ? -5.641 -10.922 -2.615 1 97.44 185 LYS B C 1
ATOM 4023 O O . LYS B 1 185 ? -5.457 -9.719 -2.467 1 97.44 185 LYS B O 1
ATOM 4028 N N . LEU B 1 186 ? -4.66 -11.781 -2.893 1 98 186 LEU B N 1
ATOM 4029 C CA . LEU B 1 186 ? -3.254 -11.398 -2.855 1 98 186 LEU B CA 1
ATOM 4030 C C . LEU B 1 186 ? -2.637 -11.461 -4.246 1 98 186 LEU B C 1
ATOM 4032 O O . LEU B 1 186 ? -2.77 -12.469 -4.949 1 98 186 LEU B O 1
ATOM 4036 N N . PHE B 1 187 ? -1.979 -10.367 -4.578 1 96.94 187 PHE B N 1
ATOM 4037 C CA . PHE B 1 187 ? -1.309 -10.297 -5.871 1 96.94 187 PHE B CA 1
ATOM 4038 C C . PHE B 1 187 ? 0.176 -10 -5.695 1 96.94 187 PHE B C 1
ATOM 4040 O O . PHE B 1 187 ? 0.546 -8.969 -5.129 1 96.94 187 PHE B O 1
ATOM 4047 N N . PHE B 1 188 ? 1.02 -10.898 -6.109 1 97.06 188 PHE B N 1
ATOM 4048 C CA . PHE B 1 188 ? 2.467 -10.719 -6.133 1 97.06 188 PHE B CA 1
ATOM 4049 C C . PHE B 1 188 ? 2.959 -10.508 -7.559 1 97.06 188 PHE B C 1
ATOM 4051 O O . PHE B 1 188 ? 2.924 -11.43 -8.383 1 97.06 188 PHE B O 1
ATOM 4058 N N . ILE B 1 189 ? 3.4 -9.297 -7.816 1 94.44 189 ILE B N 1
ATOM 4059 C CA . ILE B 1 189 ? 3.703 -8.922 -9.195 1 94.44 189 ILE B CA 1
ATOM 4060 C C . ILE B 1 189 ? 5.168 -8.5 -9.305 1 94.44 189 ILE B C 1
ATOM 4062 O O . ILE B 1 189 ? 5.609 -7.582 -8.609 1 94.44 189 ILE B O 1
ATOM 4066 N N . GLN B 1 190 ? 5.875 -9.203 -10.078 1 91.38 190 GLN B N 1
ATOM 4067 C CA . GLN B 1 190 ? 7.219 -8.805 -10.477 1 91.38 190 GLN B CA 1
ATOM 4068 C C . GLN B 1 190 ? 7.262 -8.414 -11.953 1 91.38 190 GLN B C 1
ATOM 4070 O O . GLN B 1 190 ? 7.059 -9.258 -12.828 1 91.38 190 GLN B O 1
ATOM 4075 N N . ALA B 1 191 ? 7.457 -7.121 -12.195 1 87.69 191 ALA B N 1
ATOM 4076 C CA . ALA B 1 191 ? 7.516 -6.633 -13.57 1 87.69 191 ALA B CA 1
ATOM 4077 C C . ALA B 1 191 ? 8.852 -5.961 -13.859 1 87.69 191 ALA B C 1
ATOM 4079 O O . ALA B 1 191 ? 9.227 -4.988 -13.195 1 87.69 191 ALA B O 1
ATOM 4080 N N . CYS B 1 192 ? 9.633 -6.426 -14.75 1 74.31 192 CYS B N 1
ATOM 4081 C CA . CYS B 1 192 ? 10.891 -5.824 -15.172 1 74.31 192 CYS B CA 1
ATOM 4082 C C . CYS B 1 192 ? 10.664 -4.777 -16.25 1 74.31 192 CYS B C 1
ATOM 4084 O O . CYS B 1 192 ? 9.883 -4.996 -17.172 1 74.31 192 CYS B O 1
ATOM 4086 N N . GLN B 1 193 ? 11.148 -3.566 -16.078 1 67.06 193 GLN B N 1
ATOM 4087 C CA . GLN B 1 193 ? 10.961 -2.502 -17.047 1 67.06 193 GLN B CA 1
ATOM 4088 C C . GLN B 1 193 ? 11.789 -2.762 -18.312 1 67.06 193 GLN B C 1
ATOM 4090 O O . GLN B 1 193 ? 12.906 -3.277 -18.234 1 67.06 193 GLN B O 1
ATOM 4095 N N . GLY B 1 194 ? 11.312 -3.492 -19.312 1 53.81 194 GLY B N 1
ATOM 4096 C CA . GLY B 1 194 ? 12.008 -3.799 -20.547 1 53.81 194 GLY B CA 1
ATOM 4097 C C . GLY B 1 194 ? 13.117 -2.816 -20.859 1 53.81 194 GLY B C 1
ATOM 4098 O O . GLY B 1 194 ? 13.164 -1.719 -20.312 1 53.81 194 GLY B O 1
ATOM 4099 N N . GLU B 1 195 ? 14.211 -3.312 -21.516 1 46.31 195 GLU B N 1
ATOM 4100 C CA . GLU B 1 195 ? 15.227 -2.475 -22.156 1 46.31 195 GLU B CA 1
ATOM 4101 C C . GLU B 1 195 ? 14.617 -1.619 -23.266 1 46.31 195 GLU B C 1
ATOM 4103 O O . GLU B 1 195 ? 13.938 -2.135 -24.141 1 46.31 195 GLU B O 1
ATOM 4108 N N . MET B 1 196 ? 14.055 -0.521 -23.156 1 40.28 196 MET B N 1
ATOM 4109 C CA . MET B 1 196 ? 14.062 0.144 -24.453 1 40.28 196 MET B CA 1
ATOM 4110 C C . MET B 1 196 ? 15.391 -0.074 -25.172 1 40.28 196 MET B C 1
ATOM 4112 O O . MET B 1 196 ? 16.453 0.277 -24.641 1 40.28 196 MET B O 1
ATOM 4116 N N . PHE B 1 197 ? 15.531 -1.143 -25.922 1 34.62 197 PHE B N 1
ATOM 4117 C CA . PHE B 1 197 ? 16.578 -1.071 -26.938 1 34.62 197 PHE B CA 1
ATOM 4118 C C . PHE B 1 197 ? 16.562 0.279 -27.641 1 34.62 197 PHE B C 1
ATOM 4120 O O . PHE B 1 197 ? 15.68 0.54 -28.469 1 34.62 197 PHE B O 1
ATOM 4127 N N . ASP B 1 198 ? 16.594 1.455 -27.266 1 32.38 198 ASP B N 1
ATOM 4128 C CA . ASP B 1 198 ? 17 2.525 -28.172 1 32.38 198 ASP B CA 1
ATOM 4129 C C . ASP B 1 198 ? 18.203 2.098 -29.031 1 32.38 198 ASP B C 1
ATOM 4131 O O . ASP B 1 198 ? 19.156 1.514 -28.516 1 32.38 198 ASP B O 1
ATOM 4135 N N . SER B 1 199 ? 18.25 1.904 -30.438 1 31.31 199 SER B N 1
ATOM 4136 C CA . SER B 1 199 ? 19.359 2.346 -31.281 1 31.31 199 SER B CA 1
ATOM 4137 C C . SER B 1 199 ? 20.219 3.393 -30.562 1 31.31 199 SER B C 1
ATOM 4139 O O . SER B 1 199 ? 19.844 3.863 -29.484 1 31.31 199 SER B O 1
ATOM 4141 N N . GLY B 1 200 ? 20.891 4.484 -31.516 1 28.58 200 GLY B N 1
ATOM 4142 C CA . GLY B 1 200 ? 21.891 5.504 -31.281 1 28.58 200 GLY B CA 1
ATOM 4143 C C . GLY B 1 200 ? 21.688 6.285 -30 1 28.58 200 GLY B C 1
ATOM 4144 O O . GLY B 1 200 ? 22.609 6.941 -29.516 1 28.58 200 GLY B O 1
ATOM 4145 N N . VAL B 1 201 ? 20.672 7.18 -30.016 1 28.72 201 VAL B N 1
ATOM 4146 C CA . VAL B 1 201 ? 20.812 8.219 -29 1 28.72 201 VAL B CA 1
ATOM 4147 C C . VAL B 1 201 ? 20.672 7.602 -27.609 1 28.72 201 VAL B C 1
ATOM 4149 O O . VAL B 1 201 ? 19.703 6.906 -27.328 1 28.72 201 VAL B O 1
ATOM 4152 N N . LEU B 1 202 ? 21.781 7.129 -26.953 1 28.2 202 LEU B N 1
ATOM 4153 C CA . LEU B 1 202 ? 22.031 7.109 -25.516 1 28.2 202 LEU B CA 1
ATOM 4154 C C . LEU B 1 202 ? 21.031 7.969 -24.766 1 28.2 202 LEU B C 1
ATOM 4156 O O . LEU B 1 202 ? 21.172 9.195 -24.703 1 28.2 202 LEU B O 1
ATOM 4160 N N . VAL B 1 203 ? 19.859 8.031 -25.234 1 29.89 203 VAL B N 1
ATOM 4161 C CA . VAL B 1 203 ? 19.172 8.953 -24.328 1 29.89 203 VAL B CA 1
ATOM 4162 C C . VAL B 1 203 ? 19.562 8.648 -22.891 1 29.89 203 VAL B C 1
ATOM 4164 O O . VAL B 1 203 ? 19.328 7.539 -22.391 1 29.89 203 VAL B O 1
ATOM 4167 N N . HIS B 1 204 ? 20.688 9.281 -22.438 1 28.27 204 HIS B N 1
ATOM 4168 C CA . HIS B 1 204 ? 21.359 9.508 -21.156 1 28.27 204 HIS B CA 1
ATOM 4169 C C . HIS B 1 204 ? 20.422 9.211 -19.984 1 28.27 204 HIS B C 1
ATOM 4171 O O . HIS B 1 204 ? 19.219 9.008 -20.188 1 28.27 204 HIS B O 1
ATOM 4177 N N . ASP B 1 205 ? 20.594 10.172 -19.094 1 29.86 205 ASP B N 1
ATOM 4178 C CA . ASP B 1 205 ? 20.766 10.562 -17.688 1 29.86 205 ASP B CA 1
ATOM 4179 C C . ASP B 1 205 ? 19.438 10.484 -16.938 1 29.86 205 ASP B C 1
ATOM 4181 O O . ASP B 1 205 ? 19.312 10.977 -15.812 1 29.86 205 ASP B O 1
ATOM 4185 N N . SER B 1 206 ? 18.312 10.758 -17.688 1 31.84 206 SER B N 1
ATOM 4186 C CA . SER B 1 206 ? 17.375 11.125 -16.625 1 31.84 206 SER B CA 1
ATOM 4187 C C . SER B 1 206 ? 17.078 9.938 -15.719 1 31.84 206 SER B C 1
ATOM 4189 O O . SER B 1 206 ? 16.797 8.836 -16.203 1 31.84 206 SER B O 1
ATOM 4191 N N . PRO B 1 207 ? 17.781 9.758 -14.609 1 35.91 207 PRO B N 1
ATOM 4192 C CA . PRO B 1 207 ? 17.375 8.766 -13.617 1 35.91 207 PRO B CA 1
ATOM 4193 C C . PRO B 1 207 ? 15.938 8.297 -13.805 1 35.91 207 PRO B C 1
ATOM 4195 O O . PRO B 1 207 ? 15.047 9.109 -14.062 1 35.91 207 PRO B O 1
ATOM 4198 N N . LEU B 1 208 ? 15.609 7.293 -14.578 1 39.75 208 LEU B N 1
ATOM 4199 C CA . LEU B 1 208 ? 14.32 6.629 -14.734 1 39.75 208 LEU B CA 1
ATOM 4200 C C . LEU B 1 208 ? 13.445 6.852 -13.516 1 39.75 208 LEU B C 1
ATOM 4202 O O . LEU B 1 208 ? 13.359 5.984 -12.641 1 39.75 208 LEU B O 1
ATOM 4206 N N . SER B 1 209 ? 13.703 7.871 -12.781 1 42.91 209 SER B N 1
ATOM 4207 C CA . SER B 1 209 ? 12.945 8.375 -11.648 1 42.91 209 SER B CA 1
ATOM 4208 C C . SER B 1 209 ? 11.453 8.461 -11.977 1 42.91 209 SER B C 1
ATOM 4210 O O . SER B 1 209 ? 10.742 9.305 -11.43 1 42.91 209 SER B O 1
ATOM 4212 N N . SER B 1 210 ? 11.125 7.945 -13.195 1 46.06 210 SER B N 1
ATOM 4213 C CA . SER B 1 210 ? 9.695 8.188 -13.359 1 46.06 210 SER B CA 1
ATOM 4214 C C . SER B 1 210 ? 8.883 7.484 -12.281 1 46.06 210 SER B C 1
ATOM 4216 O O . SER B 1 210 ? 9.156 6.328 -11.953 1 46.06 210 SER B O 1
ATOM 4218 N N . PRO B 1 211 ? 8.172 8.312 -11.656 1 50.69 211 PRO B N 1
ATOM 4219 C CA . PRO B 1 211 ? 7.254 7.766 -10.656 1 50.69 211 PRO B CA 1
ATOM 4220 C C . PRO B 1 211 ? 6.41 6.613 -11.203 1 50.69 211 PRO B C 1
ATOM 4222 O O . PRO B 1 211 ? 6.055 6.605 -12.383 1 50.69 211 PRO B O 1
ATOM 4225 N N . ASN B 1 212 ? 6.574 5.453 -10.656 1 60.66 212 ASN B N 1
ATOM 4226 C CA . ASN B 1 212 ? 5.723 4.309 -10.961 1 60.66 212 ASN B CA 1
ATOM 4227 C C . ASN B 1 212 ? 4.301 4.508 -10.445 1 60.66 212 ASN B C 1
ATOM 4229 O O . ASN B 1 212 ? 4.109 4.887 -9.289 1 60.66 212 ASN B O 1
ATOM 4233 N N . TYR B 1 213 ? 3.404 4.695 -11.438 1 61.19 213 TYR B N 1
ATOM 4234 C CA . TYR B 1 213 ? 1.996 4.812 -11.078 1 61.19 213 TYR B CA 1
ATOM 4235 C C . TYR B 1 213 ? 1.326 3.445 -11.039 1 61.19 213 TYR B C 1
ATOM 4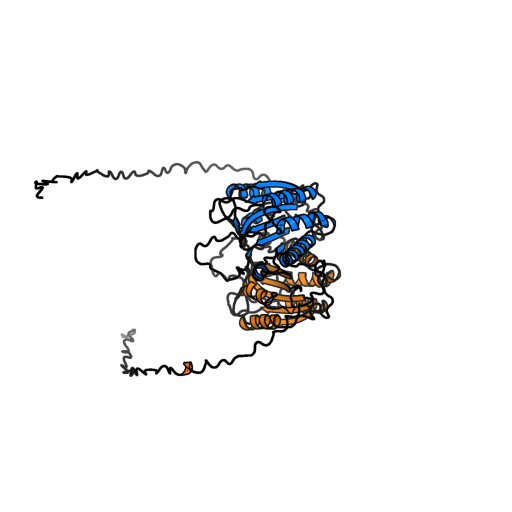237 O O . TYR B 1 213 ? 1.619 2.576 -11.859 1 61.19 213 TYR B O 1
ATOM 4245 N N . PHE B 1 214 ? 0.829 3.223 -9.914 1 63.72 214 PHE B N 1
ATOM 4246 C CA . PHE B 1 214 ? 0.038 2.002 -9.805 1 63.72 214 PHE B CA 1
ATOM 4247 C C . PHE B 1 214 ? -1.395 2.318 -9.398 1 63.72 214 PHE B C 1
ATOM 4249 O O . PHE B 1 214 ? -1.634 3.244 -8.617 1 63.72 214 PHE B O 1
ATOM 4256 N N . MET B 1 215 ? -2.266 1.733 -10.062 1 61.81 215 MET B N 1
ATOM 4257 C CA . MET B 1 215 ? -3.666 1.872 -9.672 1 61.81 215 MET B CA 1
ATOM 4258 C C . MET B 1 215 ? -3.914 1.251 -8.305 1 61.81 215 MET B C 1
ATOM 4260 O O . MET B 1 215 ? -3.467 0.135 -8.031 1 61.81 215 MET B O 1
ATOM 4264 N N . VAL B 1 216 ? -4.504 2.02 -7.457 1 64.44 216 VAL B N 1
ATOM 4265 C CA . VAL B 1 216 ? -4.875 1.565 -6.121 1 64.44 216 VAL B CA 1
ATOM 4266 C C . VAL B 1 216 ? -6.23 0.865 -6.168 1 64.44 216 VAL B C 1
ATOM 4268 O O . VAL B 1 216 ? -7.176 1.369 -6.777 1 64.44 216 VAL B O 1
ATOM 4271 N N . PRO B 1 217 ? -6.211 -0.309 -5.676 1 64.69 217 PRO B N 1
ATOM 4272 C CA . PRO B 1 217 ? -7.52 -0.959 -5.582 1 64.69 217 PRO B CA 1
ATOM 4273 C C . PRO B 1 217 ? -8.5 -0.189 -4.699 1 64.69 217 PRO B C 1
ATOM 4275 O O . PRO B 1 217 ? -8.086 0.436 -3.717 1 64.69 217 PRO B O 1
ATOM 4278 N N . ASN B 1 218 ? -9.703 -0.124 -5.098 1 72.12 218 ASN B N 1
ATOM 4279 C CA . ASN B 1 218 ? -10.75 0.516 -4.312 1 72.12 218 ASN B CA 1
ATOM 4280 C C . ASN B 1 218 ? -11.664 -0.514 -3.645 1 72.12 218 ASN B C 1
ATOM 4282 O O . ASN B 1 218 ? -12.695 -0.16 -3.074 1 72.12 218 ASN B O 1
ATOM 4286 N N . TYR B 1 219 ? -11.156 -1.78 -3.66 1 81.5 219 TYR B N 1
ATOM 4287 C CA . TYR B 1 219 ? -11.953 -2.879 -3.123 1 81.5 219 TYR B CA 1
ATOM 4288 C C . TYR B 1 219 ? -11.375 -3.385 -1.81 1 81.5 219 TYR B C 1
ATOM 4290 O O . TYR B 1 219 ? -10.164 -3.293 -1.585 1 81.5 219 TYR B O 1
ATOM 4298 N N . ALA B 1 220 ? -12.297 -3.83 -1.024 1 87.69 220 ALA B N 1
ATOM 4299 C CA . ALA B 1 220 ? -11.836 -4.371 0.25 1 87.69 220 ALA B CA 1
ATOM 4300 C C . ALA B 1 220 ? -11.078 -5.684 0.046 1 87.69 220 ALA B C 1
ATOM 4302 O O . ALA B 1 220 ? -11.344 -6.418 -0.91 1 87.69 220 ALA B O 1
ATOM 4303 N N . ASP B 1 221 ? -10.109 -6.004 0.923 1 94.56 221 ASP B N 1
ATOM 4304 C CA . ASP B 1 221 ? -9.461 -7.301 1.113 1 94.56 221 ASP B CA 1
ATOM 4305 C C . ASP B 1 221 ? -8.508 -7.609 -0.035 1 94.56 221 ASP B C 1
ATOM 4307 O O . ASP B 1 221 ? -8.367 -8.766 -0.442 1 94.56 221 ASP B O 1
ATOM 4311 N N . PHE B 1 222 ? -7.941 -6.516 -0.628 1 94.38 222 PHE B N 1
ATOM 4312 C CA . PHE B 1 222 ? -6.906 -6.68 -1.642 1 94.38 222 PHE B CA 1
ATOM 4313 C C . PHE B 1 222 ? -5.535 -6.352 -1.069 1 94.38 222 PHE B C 1
ATOM 4315 O O . PHE B 1 222 ? -5.387 -5.402 -0.298 1 94.38 222 PHE B O 1
ATOM 4322 N N . LEU B 1 223 ? -4.539 -7.145 -1.454 1 96.69 223 LEU B N 1
ATOM 4323 C CA . LEU B 1 223 ? -3.135 -6.859 -1.185 1 96.69 223 LEU B CA 1
ATOM 4324 C C . LEU B 1 223 ? -2.287 -7.066 -2.436 1 96.69 223 LEU B C 1
ATOM 4326 O O . LEU B 1 223 ? -2.299 -8.148 -3.025 1 96.69 223 LEU B O 1
ATOM 4330 N N . ILE B 1 224 ? -1.679 -6.016 -2.844 1 94.19 224 ILE B N 1
ATOM 4331 C CA . ILE B 1 224 ? -0.772 -6.059 -3.984 1 94.19 224 ILE B CA 1
ATOM 4332 C C . ILE B 1 224 ? 0.659 -5.805 -3.518 1 94.19 224 ILE B C 1
ATOM 4334 O O . ILE B 1 224 ? 0.931 -4.809 -2.844 1 94.19 224 ILE B O 1
ATOM 4338 N N . PHE B 1 225 ? 1.525 -6.766 -3.744 1 95.38 225 PHE B N 1
ATOM 4339 C CA . PHE B 1 225 ? 2.957 -6.609 -3.52 1 95.38 225 PHE B CA 1
ATOM 4340 C C . PHE B 1 225 ? 3.711 -6.559 -4.844 1 95.38 225 PHE B C 1
ATOM 4342 O O . PHE B 1 225 ? 3.875 -7.582 -5.512 1 95.38 225 PHE B O 1
ATOM 4349 N N . TYR B 1 226 ? 4.098 -5.281 -5.133 1 88.75 226 TYR B N 1
ATOM 4350 C CA . TYR B 1 226 ? 4.57 -4.992 -6.484 1 88.75 226 TYR B CA 1
ATOM 4351 C C . TYR B 1 226 ? 6.031 -4.559 -6.469 1 88.75 226 TYR B C 1
ATOM 4353 O O . TYR B 1 226 ? 6.438 -3.756 -5.625 1 88.75 226 TYR B O 1
ATOM 4361 N N . SER B 1 227 ? 6.789 -5.16 -7.387 1 85.5 227 SER B N 1
ATOM 4362 C CA . SER B 1 227 ? 8.18 -4.746 -7.551 1 85.5 227 SER B CA 1
ATOM 4363 C C . SER B 1 227 ? 8.531 -4.562 -9.023 1 85.5 227 SER B C 1
ATOM 4365 O O . SER B 1 227 ? 8.203 -5.414 -9.859 1 85.5 227 SER B O 1
ATOM 4367 N N . THR B 1 228 ? 9.008 -3.297 -9.25 1 73.94 228 THR B N 1
ATOM 4368 C CA . THR B 1 228 ? 9.531 -3.049 -10.586 1 73.94 228 THR B CA 1
ATOM 4369 C C . THR B 1 228 ? 11.031 -2.793 -10.547 1 73.94 228 THR B C 1
ATOM 4371 O O . THR B 1 228 ? 11.547 -2.229 -9.578 1 73.94 228 THR B O 1
ATOM 4374 N N . PHE B 1 229 ? 11.844 -3.299 -11.445 1 61.28 229 PHE B N 1
ATOM 4375 C CA . PHE B 1 229 ? 13.281 -3.057 -11.508 1 61.28 229 PHE B CA 1
ATOM 4376 C C . PHE B 1 229 ? 13.672 -2.467 -12.852 1 61.28 229 PHE B C 1
ATOM 4378 O O . PHE B 1 229 ? 13.172 -2.896 -13.891 1 61.28 229 PHE B O 1
ATOM 4385 N N . PRO B 1 230 ? 14.375 -1.186 -12.625 1 54 230 PRO B N 1
ATOM 4386 C CA . PRO B 1 230 ? 14.828 -0.626 -13.898 1 54 230 PRO B CA 1
ATOM 4387 C C . PRO B 1 230 ? 15.781 -1.56 -14.648 1 54 230 PRO B C 1
ATOM 4389 O O . PRO B 1 230 ? 16.609 -2.232 -14.031 1 54 230 PRO B O 1
ATOM 4392 N N . GLY B 1 231 ? 15.742 -1.296 -15.93 1 50.84 231 GLY B N 1
ATOM 4393 C CA . GLY B 1 231 ? 16.703 -1.888 -16.844 1 50.84 231 GLY B CA 1
ATOM 4394 C C . GLY B 1 231 ? 16.641 -3.402 -16.875 1 50.84 231 GLY B C 1
ATOM 4395 O O . GLY B 1 231 ? 15.734 -4.004 -16.312 1 50.84 231 GLY B O 1
ATOM 4396 N N . HIS B 1 232 ? 17.516 -3.893 -17.719 1 43.47 232 HIS B N 1
ATOM 4397 C CA . HIS B 1 232 ? 17.641 -5.305 -18.062 1 43.47 232 HIS B CA 1
ATOM 4398 C C . HIS B 1 232 ? 17.891 -6.156 -16.828 1 43.47 232 HIS B C 1
ATOM 4400 O O . HIS B 1 232 ? 17.688 -7.371 -16.844 1 43.47 232 HIS B O 1
ATOM 4406 N N . TYR B 1 233 ? 18.469 -5.422 -15.836 1 38.12 233 TYR B N 1
ATOM 4407 C CA . TYR B 1 233 ? 19.062 -6.371 -14.906 1 38.12 233 TYR B CA 1
ATOM 4408 C C . TYR B 1 233 ? 18.109 -6.703 -13.773 1 38.12 233 TYR B C 1
ATOM 4410 O O . TYR B 1 233 ? 17.922 -5.895 -12.859 1 38.12 233 TYR B O 1
ATOM 4418 N N . SER B 1 234 ? 16.766 -6.949 -14.055 1 47.31 234 SER B N 1
ATOM 4419 C CA . SER B 1 234 ? 16.281 -7.641 -12.867 1 47.31 234 SER B CA 1
ATOM 4420 C C . SER B 1 234 ? 17.406 -8.375 -12.148 1 47.31 234 SER B C 1
ATOM 4422 O O . SER B 1 234 ? 18.109 -9.195 -12.758 1 47.31 234 SER B O 1
ATOM 4424 N N . TRP B 1 235 ? 18.172 -7.699 -11.352 1 45.06 235 TRP B N 1
ATOM 4425 C CA . TRP B 1 235 ? 19.344 -8.414 -10.867 1 45.06 235 TRP B CA 1
ATOM 4426 C C . TRP B 1 235 ? 19.047 -9.898 -10.68 1 45.06 235 TRP B C 1
ATOM 4428 O O . TRP B 1 235 ? 18.469 -10.297 -9.664 1 45.06 235 TRP B O 1
ATOM 4438 N N . ARG B 1 236 ? 18.547 -10.438 -11.812 1 48.59 236 ARG B N 1
ATOM 4439 C CA . ARG B 1 236 ? 18.422 -11.891 -11.875 1 48.59 236 ARG B CA 1
ATOM 4440 C C . ARG B 1 236 ? 19.797 -12.539 -12.094 1 48.59 236 ARG B C 1
ATOM 4442 O O . ARG B 1 236 ? 20.625 -12.016 -12.844 1 48.59 236 ARG B O 1
ATOM 4449 N N . ASN B 1 237 ? 20.031 -13.297 -11.148 1 53.97 237 ASN B N 1
ATOM 4450 C CA . ASN B 1 237 ? 21.078 -14.266 -11.461 1 53.97 237 ASN B CA 1
ATOM 4451 C C . ASN B 1 237 ? 20.516 -15.484 -12.18 1 53.97 237 ASN B C 1
ATOM 4453 O O . ASN B 1 237 ? 19.688 -16.203 -11.625 1 53.97 237 ASN B O 1
ATOM 4457 N N . VAL B 1 238 ? 20.641 -15.516 -13.5 1 57.41 238 VAL B N 1
ATOM 4458 C CA . VAL B 1 238 ? 20.125 -16.594 -14.336 1 57.41 238 VAL B CA 1
ATOM 4459 C C . VAL B 1 238 ? 20.141 -17.906 -13.555 1 57.41 238 VAL B C 1
ATOM 4461 O O . VAL B 1 238 ? 19.203 -18.719 -13.664 1 57.41 238 VAL B O 1
ATOM 4464 N N . GLU B 1 239 ? 20.984 -17.922 -12.672 1 64.75 239 GLU B N 1
ATOM 4465 C CA . GLU B 1 239 ? 21.094 -19.188 -11.945 1 64.75 239 GLU B CA 1
ATOM 4466 C C . GLU B 1 239 ? 20.203 -19.203 -10.719 1 64.75 239 GLU B C 1
ATOM 4468 O O . GLU B 1 239 ? 19.734 -20.266 -10.297 1 64.75 239 GLU B O 1
ATOM 4473 N N . HIS B 1 240 ? 19.828 -18.047 -10.297 1 76.56 240 HIS B N 1
ATOM 4474 C CA . HIS B 1 240 ? 19.188 -18.109 -8.984 1 76.56 240 HIS B CA 1
ATOM 4475 C C . HIS B 1 240 ? 17.828 -17.406 -9 1 76.56 240 HIS B C 1
ATOM 4477 O O . HIS B 1 240 ? 17.078 -17.484 -8.023 1 76.56 240 HIS B O 1
ATOM 4483 N N . GLY B 1 241 ? 17.453 -16.859 -10.156 1 80 241 GLY B N 1
ATOM 4484 C CA . GLY B 1 241 ? 16.172 -16.172 -10.195 1 80 241 GLY B CA 1
ATOM 4485 C C . GLY B 1 241 ? 16.266 -14.719 -9.758 1 80 241 GLY B C 1
ATOM 4486 O O . GLY B 1 241 ? 17.359 -14.156 -9.68 1 80 241 GLY B O 1
ATOM 4487 N N . SER B 1 242 ? 15.141 -14.094 -9.609 1 84.25 242 SER B N 1
ATOM 4488 C CA . SER B 1 242 ? 15.094 -12.688 -9.211 1 84.25 242 SER B CA 1
ATOM 4489 C C . SER B 1 242 ? 15.211 -12.547 -7.695 1 84.25 242 SER B C 1
ATOM 4491 O O . SER B 1 242 ? 14.688 -13.367 -6.941 1 84.25 242 SER B O 1
ATOM 4493 N N . TRP B 1 243 ? 15.844 -11.547 -7.297 1 83.38 243 TRP B N 1
ATOM 4494 C CA . TRP B 1 243 ? 16.062 -11.297 -5.879 1 83.38 243 TRP B CA 1
ATOM 4495 C C . TRP B 1 243 ? 14.734 -11.078 -5.152 1 83.38 243 TRP B C 1
ATOM 4497 O O . TRP B 1 243 ? 14.562 -11.531 -4.02 1 83.38 243 TRP B O 1
ATOM 4507 N N . PHE B 1 244 ? 13.867 -10.453 -5.758 1 88.44 244 PHE B N 1
ATOM 4508 C CA . PHE B 1 244 ? 12.586 -10.133 -5.137 1 88.44 244 PHE B CA 1
ATOM 4509 C C . PHE B 1 244 ? 11.812 -11.406 -4.809 1 88.44 244 PHE B C 1
ATOM 4511 O O . PHE B 1 244 ? 11.453 -11.641 -3.654 1 88.44 244 PHE B O 1
ATOM 4518 N N . ILE B 1 245 ? 11.609 -12.258 -5.781 1 93.75 245 ILE B N 1
ATOM 4519 C CA . ILE B 1 245 ? 10.812 -13.469 -5.609 1 93.75 245 ILE B CA 1
ATOM 4520 C C . ILE B 1 245 ? 11.531 -14.43 -4.664 1 93.75 245 ILE B C 1
ATOM 4522 O O . ILE B 1 245 ? 10.906 -15.039 -3.801 1 93.75 245 ILE B O 1
ATOM 4526 N N . GLN B 1 246 ? 12.828 -14.539 -4.836 1 93.44 246 GLN B N 1
ATOM 4527 C CA . GLN B 1 246 ? 13.586 -15.445 -3.973 1 93.44 246 GLN B CA 1
ATOM 4528 C C . GLN B 1 246 ? 13.523 -14.992 -2.516 1 93.44 246 GLN B C 1
ATOM 4530 O O . GLN B 1 246 ? 13.328 -15.812 -1.615 1 93.44 246 GLN B O 1
ATOM 4535 N N . THR B 1 247 ? 13.641 -13.695 -2.318 1 93.81 247 THR B N 1
ATOM 4536 C CA . THR B 1 247 ? 13.555 -13.156 -0.967 1 93.81 247 THR B CA 1
ATOM 4537 C C . THR B 1 247 ? 12.148 -13.359 -0.394 1 93.81 247 THR B C 1
ATOM 4539 O O . THR B 1 247 ? 12 -13.742 0.767 1 93.81 247 THR B O 1
ATOM 4542 N N . LEU B 1 248 ? 11.148 -13.102 -1.177 1 97.06 248 LEU B N 1
ATOM 4543 C CA . LEU B 1 248 ? 9.773 -13.312 -0.756 1 97.06 248 LEU B CA 1
ATOM 4544 C C . LEU B 1 248 ? 9.562 -14.742 -0.273 1 97.06 248 LEU B C 1
ATOM 4546 O O . LEU B 1 248 ? 9.07 -14.961 0.836 1 97.06 248 LEU B O 1
ATOM 4550 N N . CYS B 1 249 ? 9.977 -15.68 -1.067 1 97.94 249 CYS B N 1
ATOM 4551 C CA . CYS B 1 249 ? 9.773 -17.078 -0.744 1 97.94 249 CYS B CA 1
ATOM 4552 C C . CYS B 1 249 ? 10.586 -17.484 0.487 1 97.94 249 CYS B C 1
ATOM 4554 O O . CYS B 1 249 ? 10.086 -18.203 1.35 1 97.94 249 CYS B O 1
ATOM 4556 N N . ASP B 1 250 ? 11.82 -16.969 0.596 1 97.19 250 ASP B N 1
ATOM 4557 C CA . ASP B 1 250 ? 12.641 -17.266 1.766 1 97.19 250 ASP B CA 1
ATOM 4558 C C . A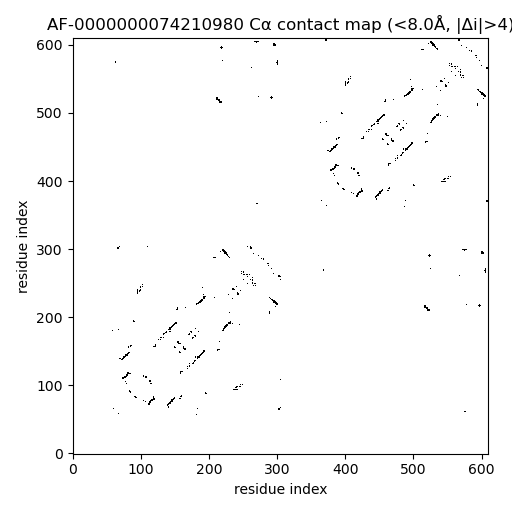SP B 1 250 ? 11.969 -16.781 3.047 1 97.19 250 ASP B C 1
ATOM 4560 O O . ASP B 1 250 ? 11.945 -17.5 4.051 1 97.19 250 ASP B O 1
ATOM 4564 N N . VAL B 1 251 ? 11.461 -15.609 2.984 1 98.06 251 VAL B N 1
ATOM 4565 C CA . VAL B 1 251 ? 10.828 -15.008 4.156 1 98.06 251 VAL B CA 1
ATOM 4566 C C . VAL B 1 251 ? 9.57 -15.789 4.516 1 98.06 251 VAL B C 1
ATOM 4568 O O . VAL B 1 251 ? 9.32 -16.078 5.691 1 98.06 251 VAL B O 1
ATOM 4571 N N . LEU B 1 252 ? 8.742 -16.156 3.557 1 98.44 252 LEU B N 1
ATOM 4572 C CA . LEU B 1 252 ? 7.543 -16.953 3.809 1 98.44 252 LEU B CA 1
ATOM 4573 C C . LEU B 1 252 ? 7.906 -18.312 4.398 1 98.44 252 LEU B C 1
ATOM 4575 O O . LEU B 1 252 ? 7.305 -18.75 5.383 1 98.44 252 LEU B O 1
ATOM 4579 N N . ASP B 1 253 ? 8.914 -18.922 3.873 1 98.31 253 ASP B N 1
ATOM 4580 C CA . ASP B 1 253 ? 9.336 -20.234 4.324 1 98.31 253 ASP B CA 1
ATOM 4581 C C . ASP B 1 253 ? 9.836 -20.203 5.77 1 98.31 253 ASP B C 1
ATOM 4583 O O . ASP B 1 253 ? 9.555 -21.109 6.555 1 98.31 253 ASP B O 1
ATOM 4587 N N . GLU B 1 254 ? 10.469 -19.141 6.066 1 97.56 254 GLU B N 1
ATOM 4588 C CA . GLU B 1 254 ? 11.148 -19.062 7.355 1 97.56 254 GLU B CA 1
ATOM 4589 C C . GLU B 1 254 ? 10.211 -18.531 8.445 1 97.56 254 GLU B C 1
ATOM 4591 O O . GLU B 1 254 ? 10.273 -18.984 9.586 1 97.56 254 GLU B O 1
ATOM 4596 N N . PHE B 1 255 ? 9.312 -17.594 8.094 1 97.31 255 PHE B N 1
ATOM 4597 C CA . PHE B 1 255 ? 8.711 -16.812 9.172 1 97.31 255 PHE B CA 1
ATOM 4598 C C . PHE B 1 255 ? 7.188 -16.875 9.086 1 97.31 255 PHE B C 1
ATOM 4600 O O . PHE B 1 255 ? 6.492 -16.25 9.891 1 97.31 255 PHE B O 1
ATOM 4607 N N . SER B 1 256 ? 6.551 -17.656 8.18 1 96.56 256 SER B N 1
ATOM 4608 C CA . SER B 1 256 ? 5.109 -17.609 7.949 1 96.56 256 SER B CA 1
ATOM 4609 C C . SER B 1 256 ? 4.344 -18.094 9.18 1 96.56 256 SER B C 1
ATOM 4611 O O . SER B 1 256 ? 3.184 -17.719 9.375 1 96.56 256 SER B O 1
ATOM 4613 N N . GLN B 1 257 ? 4.961 -18.828 10.055 1 95.56 257 GLN B N 1
ATOM 4614 C CA . GLN B 1 257 ? 4.297 -19.344 11.25 1 95.56 257 GLN B CA 1
ATOM 4615 C C . GLN B 1 257 ? 4.48 -18.391 12.43 1 95.56 257 GLN B C 1
ATOM 4617 O O . GLN B 1 257 ? 3.857 -18.578 13.477 1 95.56 257 GLN B O 1
ATOM 4622 N N . LYS B 1 258 ? 5.25 -17.406 12.219 1 96 258 LYS B N 1
ATOM 4623 C CA . LYS B 1 258 ? 5.598 -16.531 13.336 1 96 258 LYS B CA 1
ATOM 4624 C C . LYS B 1 258 ? 4.898 -15.172 13.203 1 96 258 LYS B C 1
ATOM 4626 O O . LYS B 1 258 ? 4.535 -14.562 14.211 1 96 258 LYS B O 1
ATOM 4631 N N . PHE B 1 259 ? 4.785 -14.688 11.992 1 97.19 259 PHE B N 1
ATOM 4632 C CA . PHE B 1 259 ? 4.305 -13.32 11.789 1 97.19 259 PHE B CA 1
ATOM 4633 C C . PHE B 1 259 ? 3.133 -13.305 10.812 1 97.19 259 PHE B C 1
ATOM 4635 O O . PHE B 1 259 ? 2.955 -14.234 10.023 1 97.19 259 PHE B O 1
ATOM 4642 N N . ASP B 1 260 ? 2.275 -12.25 10.914 1 97.56 260 ASP B N 1
ATOM 4643 C CA . ASP B 1 260 ? 1.247 -12.023 9.906 1 97.56 260 ASP B CA 1
ATOM 4644 C C . ASP B 1 260 ? 1.869 -11.594 8.578 1 97.56 260 ASP B C 1
ATOM 4646 O O . ASP B 1 260 ? 3.02 -11.148 8.539 1 97.56 260 ASP B O 1
ATOM 4650 N N . LEU B 1 261 ? 1.139 -11.656 7.504 1 98.25 261 LEU B N 1
ATOM 4651 C CA . LEU B 1 261 ? 1.648 -11.469 6.152 1 98.25 261 LEU B CA 1
ATOM 4652 C C . LEU B 1 261 ? 2.203 -10.055 5.973 1 98.25 261 LEU B C 1
ATOM 4654 O O . LEU B 1 261 ? 3.236 -9.867 5.328 1 98.25 261 LEU B O 1
ATOM 4658 N N . MET B 1 262 ? 1.518 -9.023 6.504 1 97.81 262 MET B N 1
ATOM 4659 C CA . MET B 1 262 ? 1.992 -7.652 6.34 1 97.81 262 MET B CA 1
ATOM 4660 C C . MET B 1 262 ? 3.375 -7.477 6.961 1 97.81 262 MET B C 1
ATOM 4662 O O . MET B 1 262 ? 4.23 -6.793 6.395 1 97.81 262 MET B O 1
ATOM 4666 N N . THR B 1 263 ? 3.578 -8.062 8.086 1 98 263 THR B N 1
ATOM 4667 C CA . THR B 1 263 ? 4.895 -8.062 8.711 1 98 263 THR B CA 1
ATOM 4668 C C . THR B 1 263 ? 5.914 -8.781 7.84 1 98 263 THR B C 1
ATOM 4670 O O . THR B 1 263 ? 7.027 -8.297 7.633 1 98 263 THR B O 1
ATOM 4673 N N . LEU B 1 264 ? 5.531 -9.914 7.348 1 98.44 264 LEU B N 1
ATOM 4674 C CA . LEU B 1 264 ? 6.418 -10.68 6.477 1 98.44 264 LEU B CA 1
ATOM 4675 C C . LEU B 1 264 ? 6.848 -9.852 5.273 1 98.44 264 LEU B C 1
ATOM 4677 O O . LEU B 1 264 ? 8.031 -9.836 4.914 1 98.44 264 LEU B O 1
ATOM 4681 N N . LEU B 1 265 ? 5.902 -9.18 4.621 1 98.25 265 LEU B N 1
ATOM 4682 C CA . LEU B 1 265 ? 6.215 -8.383 3.438 1 98.25 265 LEU B CA 1
ATOM 4683 C C . LEU B 1 265 ? 7.094 -7.191 3.799 1 98.25 265 LEU B C 1
ATOM 4685 O O . LEU B 1 265 ? 7.945 -6.777 3.004 1 98.25 265 LEU B O 1
ATOM 4689 N N . THR B 1 266 ? 6.941 -6.625 4.992 1 97.81 266 THR B N 1
ATOM 4690 C CA . THR B 1 266 ? 7.836 -5.574 5.469 1 97.81 266 THR B CA 1
ATOM 4691 C C . THR B 1 266 ? 9.266 -6.098 5.605 1 97.81 266 THR B C 1
ATOM 4693 O O . THR B 1 266 ? 10.219 -5.406 5.25 1 97.81 266 THR B O 1
ATOM 4696 N N . ILE B 1 267 ? 9.398 -7.348 6.102 1 97.38 267 ILE B N 1
ATOM 4697 C CA . ILE B 1 267 ? 10.711 -7.984 6.203 1 97.38 267 ILE B CA 1
ATOM 4698 C C . ILE B 1 267 ? 11.305 -8.172 4.812 1 97.38 267 ILE B C 1
ATOM 4700 O O . ILE B 1 267 ? 12.508 -7.984 4.613 1 97.38 267 ILE B O 1
ATOM 4704 N N . VAL B 1 268 ? 10.5 -8.562 3.84 1 96.38 268 VAL B N 1
ATOM 4705 C CA . VAL B 1 268 ? 10.977 -8.688 2.467 1 96.38 268 VAL B CA 1
ATOM 4706 C C . VAL B 1 268 ? 11.523 -7.344 1.987 1 96.38 268 VAL B C 1
ATOM 4708 O O . VAL B 1 268 ? 12.609 -7.277 1.412 1 96.38 268 VAL B O 1
ATOM 4711 N N . CYS B 1 269 ? 10.773 -6.23 2.227 1 93.56 269 CYS B N 1
ATOM 4712 C CA . CYS B 1 269 ? 11.227 -4.895 1.859 1 93.56 269 CYS B CA 1
ATOM 4713 C C . CYS B 1 269 ? 12.57 -4.578 2.504 1 93.56 269 CYS B C 1
ATOM 4715 O O . CYS B 1 269 ? 13.453 -4.016 1.856 1 93.56 269 CYS B O 1
ATOM 4717 N N . GLN B 1 270 ? 12.727 -4.965 3.727 1 94.12 270 GLN B N 1
ATOM 4718 C CA . GLN B 1 270 ? 13.969 -4.742 4.453 1 94.12 270 GLN B CA 1
ATOM 4719 C C . GLN B 1 270 ? 15.133 -5.477 3.793 1 94.12 270 GLN B C 1
ATOM 4721 O O . GLN B 1 270 ? 16.188 -4.883 3.533 1 94.12 270 GLN B O 1
ATOM 4726 N N . LYS B 1 271 ? 14.945 -6.734 3.531 1 92.12 271 LYS B N 1
ATOM 4727 C CA . LYS B 1 271 ? 16 -7.559 2.957 1 92.12 271 LYS B CA 1
ATOM 4728 C C . LYS B 1 271 ? 16.375 -7.086 1.554 1 92.12 271 LYS B C 1
ATOM 4730 O O . LYS B 1 271 ? 17.547 -7.082 1.182 1 92.12 271 LYS B O 1
ATOM 4735 N N . VAL B 1 272 ? 15.367 -6.707 0.805 1 86.62 272 VAL B N 1
ATOM 4736 C CA . VAL B 1 272 ? 15.625 -6.184 -0.533 1 86.62 272 VAL B CA 1
ATOM 4737 C C . VAL B 1 272 ? 16.406 -4.875 -0.434 1 86.62 272 VAL B C 1
ATOM 4739 O O . VAL B 1 272 ? 17.344 -4.648 -1.198 1 86.62 272 VAL B O 1
ATOM 4742 N N . ALA B 1 273 ? 16.078 -4.039 0.477 1 84.19 273 ALA B N 1
ATOM 4743 C CA . ALA B 1 273 ? 16.766 -2.762 0.668 1 84.19 273 ALA B CA 1
ATOM 4744 C C . ALA B 1 273 ? 18.219 -2.977 1.06 1 84.19 273 ALA B C 1
ATOM 4746 O O . ALA B 1 273 ? 19.109 -2.258 0.591 1 84.19 273 ALA B O 1
ATOM 4747 N N . ILE B 1 274 ? 18.5 -3.949 1.946 1 82.06 274 ILE B N 1
ATOM 4748 C CA . ILE B 1 274 ? 19.844 -4.246 2.434 1 82.06 274 ILE B CA 1
ATOM 4749 C C . ILE B 1 274 ? 20.688 -4.848 1.309 1 82.06 274 ILE B C 1
ATOM 4751 O O . ILE B 1 274 ? 21.859 -4.484 1.129 1 82.06 274 ILE B O 1
ATOM 4755 N N . ASN B 1 275 ? 20.172 -5.828 0.682 1 72.31 275 ASN B N 1
ATOM 4756 C CA . ASN B 1 275 ? 20.906 -6.512 -0.382 1 72.31 275 ASN B CA 1
ATOM 4757 C C . ASN B 1 275 ? 21.234 -5.562 -1.532 1 72.31 275 ASN B C 1
ATOM 4759 O O . ASN B 1 275 ? 22.266 -5.707 -2.182 1 72.31 275 ASN B O 1
ATOM 4763 N N . TYR B 1 276 ? 20.406 -4.691 -1.736 1 58.66 276 TYR B N 1
ATOM 4764 C CA . TYR B 1 276 ? 20.672 -3.703 -2.775 1 58.66 276 TYR B CA 1
ATOM 4765 C C . TYR B 1 276 ? 21.891 -2.863 -2.434 1 58.66 276 TYR B C 1
ATOM 4767 O O . TYR B 1 276 ? 22.688 -2.51 -3.316 1 58.66 276 TYR B O 1
ATOM 4775 N N . GLN B 1 277 ? 22.078 -2.588 -1.237 1 54.09 277 GLN B N 1
ATOM 4776 C CA . GLN B 1 277 ? 23.219 -1.775 -0.803 1 54.09 277 GLN B CA 1
ATOM 4777 C C . GLN B 1 277 ? 24.531 -2.549 -0.921 1 54.09 277 GLN B C 1
ATOM 4779 O O . GLN B 1 277 ? 25.578 -1.969 -1.229 1 54.09 277 GLN B O 1
ATOM 4784 N N . SER B 1 278 ? 24.578 -3.854 -0.627 1 45.66 278 SER B N 1
ATOM 4785 C CA . SER B 1 278 ? 25.797 -4.656 -0.587 1 45.66 278 SER B CA 1
ATOM 4786 C C . SER B 1 278 ? 26.312 -4.941 -1.992 1 45.66 278 SER B C 1
ATOM 4788 O O . SER B 1 278 ? 27.516 -5.109 -2.191 1 45.66 278 SER B O 1
ATOM 4790 N N . LYS B 1 279 ? 25.516 -5.18 -2.93 1 46.75 279 LYS B N 1
ATOM 4791 C CA . LYS B 1 279 ? 26 -5.746 -4.18 1 46.75 279 LYS B CA 1
ATOM 4792 C C . LYS B 1 279 ? 26.391 -4.648 -5.164 1 46.75 279 LYS B C 1
ATOM 4794 O O . LYS B 1 279 ? 27 -4.926 -6.207 1 46.75 279 LYS B O 1
ATOM 4799 N N . VAL B 1 280 ? 26 -3.379 -4.934 1 44.69 280 VAL B N 1
ATOM 4800 C CA . VAL B 1 280 ? 26.578 -2.41 -5.848 1 44.69 280 VAL B CA 1
ATOM 4801 C C . VAL B 1 280 ? 27.609 -1.548 -5.105 1 44.69 280 VAL B C 1
ATOM 4803 O O . VAL B 1 280 ? 27.328 -0.385 -4.793 1 44.69 280 VAL B O 1
ATOM 4806 N N . PRO B 1 281 ? 28.594 -2.133 -4.539 1 41.88 281 PRO B N 1
ATOM 4807 C CA . PRO B 1 281 ? 29.5 -1.317 -3.734 1 41.88 281 PRO B CA 1
ATOM 4808 C C . PRO B 1 281 ? 29.922 -0.025 -4.438 1 41.88 281 PRO B C 1
ATOM 4810 O O . PRO B 1 281 ? 30.078 1.011 -3.785 1 41.88 281 PRO B O 1
ATOM 4813 N N . ASN B 1 282 ? 30.469 -0.191 -5.59 1 40.03 282 ASN B N 1
ATOM 4814 C CA . ASN B 1 282 ? 31.188 0.866 -6.281 1 40.03 282 ASN B CA 1
ATOM 4815 C C . ASN B 1 282 ? 30.328 1.564 -7.32 1 40.03 282 ASN B C 1
ATOM 4817 O O . ASN B 1 282 ? 30.828 2.285 -8.18 1 40.03 282 ASN B O 1
ATOM 4821 N N . ASN B 1 283 ? 29.156 1.163 -7.594 1 38.25 283 ASN B N 1
ATOM 4822 C CA . ASN B 1 283 ? 28.453 1.917 -8.633 1 38.25 283 ASN B CA 1
ATOM 4823 C C . ASN B 1 283 ? 27.344 2.779 -8.055 1 38.25 283 ASN B C 1
ATOM 4825 O O . ASN B 1 283 ? 26.234 2.295 -7.824 1 38.25 283 ASN B O 1
ATOM 4829 N N . TYR B 1 284 ? 27.703 3.785 -7.484 1 39.84 284 TYR B N 1
ATOM 4830 C CA . TYR B 1 284 ? 26.844 4.844 -6.957 1 39.84 284 TYR B CA 1
ATOM 4831 C C . TYR B 1 284 ? 25.656 5.094 -7.871 1 39.84 284 TYR B C 1
ATOM 4833 O O . TYR B 1 284 ? 24.578 5.492 -7.41 1 39.84 284 TYR B O 1
ATOM 4841 N N . SER B 1 285 ? 25.953 4.961 -9.148 1 40.97 285 SER B N 1
ATOM 4842 C CA . SER B 1 285 ? 24.922 5.254 -10.133 1 40.97 285 SER B CA 1
ATOM 4843 C C . SER B 1 285 ? 23.75 4.285 -10.008 1 40.97 285 SER B C 1
ATOM 4845 O O . SER B 1 285 ? 22.609 4.645 -10.273 1 40.97 285 SER B O 1
ATOM 4847 N N . MET B 1 286 ? 24.109 3.119 -9.719 1 42.66 286 MET B N 1
ATOM 4848 C CA . MET B 1 286 ? 23.078 2.092 -9.609 1 42.66 286 MET B CA 1
ATOM 4849 C C . MET B 1 286 ? 22.312 2.215 -8.297 1 42.66 286 MET B C 1
ATOM 4851 O O . MET B 1 286 ? 21.219 1.657 -8.148 1 42.66 286 MET B O 1
ATOM 4855 N N . ASP B 1 287 ? 23.016 2.717 -7.297 1 41.94 287 ASP B N 1
ATOM 4856 C CA . ASP B 1 287 ? 22.328 2.967 -6.031 1 41.94 287 ASP B CA 1
ATOM 4857 C C . ASP B 1 287 ? 21.031 3.746 -6.25 1 41.94 287 ASP B C 1
ATOM 4859 O O . ASP B 1 287 ? 20.062 3.561 -5.516 1 41.94 287 ASP B O 1
ATOM 4863 N N . ARG B 1 288 ? 21.125 4.656 -7.285 1 42.62 288 ARG B N 1
ATOM 4864 C CA . ARG B 1 288 ? 20.047 5.617 -7.5 1 42.62 288 ARG B CA 1
ATOM 4865 C C . ARG B 1 288 ? 18.859 4.957 -8.188 1 42.62 288 ARG B C 1
ATOM 4867 O O . ARG B 1 288 ? 17.797 5.566 -8.328 1 42.62 288 ARG B O 1
ATOM 4874 N N . LYS B 1 289 ? 19.125 3.736 -8.688 1 47.69 289 LYS B N 1
ATOM 4875 C CA . LYS B 1 289 ? 18.047 3.158 -9.492 1 47.69 289 LYS B CA 1
ATOM 4876 C C . LYS B 1 289 ? 17.281 2.107 -8.695 1 47.69 289 LYS B C 1
ATOM 4878 O O . LYS B 1 289 ? 16.625 1.235 -9.281 1 47.69 289 LYS B O 1
ATOM 4883 N N . LYS B 1 290 ? 17.375 2.314 -7.312 1 51.91 290 LYS B N 1
ATOM 4884 C CA . LYS B 1 290 ? 16.859 1.257 -6.449 1 51.91 290 LYS B CA 1
ATOM 4885 C C . LYS B 1 290 ? 15.336 1.348 -6.32 1 51.91 290 LYS B C 1
ATOM 4887 O O . LYS B 1 290 ? 14.805 2.389 -5.93 1 51.91 290 LYS B O 1
ATOM 4892 N N . GLN B 1 291 ? 14.641 0.454 -7.055 1 67.88 291 GLN B N 1
ATOM 4893 C CA . GLN B 1 291 ? 13.195 0.445 -6.891 1 67.88 291 GLN B CA 1
ATOM 4894 C C . GLN B 1 291 ? 12.773 -0.499 -5.766 1 67.88 291 GLN B C 1
ATOM 4896 O O . GLN B 1 291 ? 13.102 -1.687 -5.789 1 67.88 291 GLN B O 1
ATOM 4901 N N . MET B 1 292 ? 12.32 0.025 -4.648 1 82.5 292 MET B N 1
ATOM 4902 C CA . MET B 1 292 ? 11.758 -0.723 -3.531 1 82.5 292 MET B CA 1
ATOM 4903 C C . MET B 1 292 ? 10.445 -1.396 -3.932 1 82.5 292 MET B C 1
ATOM 4905 O O . MET B 1 292 ? 9.648 -0.821 -4.676 1 82.5 292 MET B O 1
ATOM 4909 N N . PRO B 1 293 ? 10.359 -2.719 -3.502 1 89.81 293 PRO B N 1
ATOM 4910 C CA . PRO B 1 293 ? 8.992 -3.23 -3.607 1 89.81 293 PRO B CA 1
ATOM 4911 C C . PRO B 1 293 ? 7.988 -2.406 -2.799 1 89.81 293 PRO B C 1
ATOM 4913 O O . PRO B 1 293 ? 8.359 -1.798 -1.791 1 89.81 293 PRO B O 1
ATOM 4916 N N . CYS B 1 294 ? 6.797 -2.391 -3.254 1 91.31 294 CYS B N 1
ATOM 4917 C CA . CYS B 1 294 ? 5.77 -1.59 -2.598 1 91.31 294 CYS B CA 1
ATOM 4918 C C . CYS B 1 294 ? 4.562 -2.445 -2.232 1 91.31 294 CYS B C 1
ATOM 4920 O O . CYS B 1 294 ? 4.055 -3.195 -3.066 1 91.31 294 CYS B O 1
ATOM 4922 N N . ILE B 1 295 ? 4.109 -2.314 -0.972 1 94.75 295 ILE B N 1
ATOM 4923 C CA . ILE B 1 295 ? 2.887 -2.961 -0.508 1 94.75 295 ILE B CA 1
ATOM 4924 C C . ILE B 1 295 ? 1.698 -2.025 -0.716 1 94.75 295 ILE B C 1
ATOM 4926 O O . ILE B 1 295 ? 1.724 -0.872 -0.279 1 94.75 295 ILE B O 1
ATOM 4930 N N . MET B 1 296 ? 0.736 -2.49 -1.395 1 92.88 296 MET B N 1
ATOM 4931 C CA . MET B 1 296 ? -0.56 -1.822 -1.475 1 92.88 296 MET B CA 1
ATOM 4932 C C . MET B 1 296 ? -1.655 -2.686 -0.859 1 92.88 296 MET B C 1
ATOM 4934 O O . MET B 1 296 ? -1.875 -3.818 -1.293 1 92.88 296 MET B O 1
ATOM 4938 N N . SER B 1 297 ? -2.396 -2.094 0.15 1 95 297 SER B N 1
ATOM 4939 C CA . SER B 1 297 ? -3.297 -2.98 0.881 1 95 297 SER B CA 1
ATOM 4940 C C . SER B 1 297 ? -4.602 -2.275 1.232 1 95 297 SER B C 1
ATOM 4942 O O . SER B 1 297 ? -4.594 -1.121 1.663 1 95 297 SER B O 1
ATOM 4944 N N . THR B 1 298 ? -5.652 -2.961 0.985 1 93.81 298 THR B N 1
ATOM 4945 C CA . THR B 1 298 ? -6.973 -2.613 1.501 1 93.81 298 THR B CA 1
ATOM 4946 C C . THR B 1 298 ? -7.516 -3.729 2.391 1 93.81 298 THR B C 1
ATOM 4948 O O . THR B 1 298 ? -8.727 -3.889 2.523 1 93.81 298 THR B O 1
ATOM 4951 N N . LEU B 1 299 ? -6.582 -4.516 2.943 1 96.25 299 LEU B N 1
ATOM 4952 C CA . LEU B 1 299 ? -6.973 -5.582 3.861 1 96.25 299 LEU B CA 1
ATOM 4953 C C . LEU B 1 299 ? -7.73 -5.02 5.059 1 96.25 299 LEU B C 1
ATOM 4955 O O . LEU B 1 299 ? -7.379 -3.957 5.578 1 96.25 299 LEU B O 1
ATOM 4959 N N . THR B 1 300 ? -8.688 -5.801 5.48 1 95.5 300 THR B N 1
ATOM 4960 C CA . THR B 1 300 ? -9.477 -5.375 6.633 1 95.5 300 THR B CA 1
ATOM 4961 C C . THR B 1 300 ? -9.133 -6.211 7.863 1 95.5 300 THR B C 1
ATOM 4963 O O . THR B 1 300 ? -9.648 -5.957 8.953 1 95.5 300 THR B O 1
ATOM 4966 N N . ARG B 1 301 ? -8.32 -7.16 7.688 1 97.12 301 ARG B N 1
ATOM 4967 C CA . ARG B 1 301 ? -7.832 -8.023 8.758 1 97.12 301 ARG B CA 1
ATOM 4968 C C . ARG B 1 301 ? -6.414 -8.5 8.477 1 97.12 301 ARG B C 1
ATOM 4970 O O . ARG B 1 301 ? -5.898 -8.312 7.375 1 97.12 301 ARG B O 1
ATOM 4977 N N . LEU B 1 302 ? -5.789 -9.039 9.508 1 97.81 302 LEU B N 1
ATOM 4978 C CA . LEU B 1 302 ? -4.457 -9.609 9.352 1 97.81 302 LEU B CA 1
ATOM 4979 C C . LEU B 1 302 ? -4.535 -11.047 8.844 1 97.81 302 LEU B C 1
ATOM 4981 O O . LEU B 1 302 ? -5.477 -11.773 9.164 1 97.81 302 LEU B O 1
ATOM 4985 N N . ILE B 1 303 ? -3.596 -11.43 8.031 1 97.94 303 ILE B N 1
ATOM 4986 C CA . ILE B 1 303 ? -3.504 -12.789 7.527 1 97.94 303 ILE B CA 1
ATOM 4987 C C . ILE B 1 303 ? -2.402 -13.547 8.273 1 97.94 303 ILE B C 1
ATOM 4989 O O . ILE B 1 303 ? -1.244 -13.117 8.273 1 97.94 303 ILE B O 1
ATOM 4993 N N . ALA B 1 304 ? -2.771 -14.57 8.883 1 96.25 304 ALA B N 1
ATOM 4994 C CA . ALA B 1 304 ? -1.835 -15.508 9.492 1 96.25 304 ALA B CA 1
ATOM 4995 C C . ALA B 1 304 ? -2.01 -16.906 8.914 1 96.25 304 ALA B C 1
ATOM 4997 O O . ALA B 1 304 ? -3.084 -17.5 9.016 1 96.25 304 ALA B O 1
ATOM 4998 N N . PHE B 1 305 ? -0.911 -17.453 8.367 1 94.88 305 PHE B N 1
ATOM 4999 C CA . PHE B 1 305 ? -1.009 -18.75 7.727 1 94.88 305 PHE B CA 1
ATOM 5000 C C . PHE B 1 305 ? -0.898 -19.875 8.758 1 94.88 305 PHE B C 1
ATOM 5002 O O . PHE B 1 305 ? -0.208 -19.719 9.766 1 94.88 305 PHE B O 1
#

Solvent-accessible surface area (backbone atoms only — not comparable to full-atom values): 34452 Å² total; per-residue (Å²): 137,82,87,72,86,86,87,78,84,86,79,85,91,76,83,76,74,78,72,76,77,78,75,75,76,73,74,73,74,75,75,80,77,69,85,70,65,83,74,70,77,70,69,86,74,75,82,70,80,73,68,77,77,76,74,77,79,72,86,59,62,94,78,44,63,53,57,72,63,78,44,88,26,48,15,43,32,42,37,41,39,40,39,54,51,71,50,85,65,44,69,68,44,70,25,49,65,48,36,52,52,46,48,53,51,44,42,43,72,61,41,28,55,74,47,77,46,69,47,43,41,49,68,56,46,52,48,49,48,50,51,59,20,69,46,84,37,72,58,32,27,29,42,35,41,36,39,40,29,41,26,58,59,43,32,37,42,41,18,71,40,70,45,54,50,64,66,60,53,55,34,63,34,53,86,52,15,58,56,44,55,98,29,47,38,37,35,42,36,40,20,30,30,52,40,77,72,64,75,83,72,71,82,73,70,72,70,83,68,65,72,38,34,31,64,45,69,44,47,76,23,31,36,39,42,39,35,49,31,63,43,76,53,43,68,42,41,59,84,65,9,39,56,66,57,48,43,44,39,52,46,48,71,72,38,36,81,76,42,39,50,71,58,49,52,26,48,35,31,28,51,53,57,52,52,57,55,66,74,45,74,82,38,70,72,58,63,72,55,54,47,41,43,29,38,37,33,22,30,39,42,43,48,62,108,136,88,84,84,80,84,91,81,83,80,73,80,81,80,79,76,76,72,70,74,76,73,74,76,74,68,76,73,74,74,74,79,76,68,85,70,64,79,74,69,74,70,68,86,72,75,82,70,79,72,69,77,76,76,74,78,78,71,87,59,62,93,78,45,64,53,56,68,62,78,45,90,26,47,17,44,32,40,38,41,39,39,41,54,50,71,50,86,62,43,69,68,44,72,25,48,64,49,35,51,53,46,50,52,50,45,42,44,74,62,41,26,55,73,48,77,47,70,47,44,40,49,69,56,47,52,47,50,49,51,50,59,20,71,47,84,38,73,57,32,28,29,40,36,43,35,39,40,29,39,25,56,58,42,31,36,42,41,19,70,40,72,45,54,51,64,67,61,54,55,35,64,33,53,86,52,14,59,56,46,56,96,30,48,37,38,35,42,35,41,20,30,30,52,40,77,73,64,75,84,71,70,75,71,74,69,70,82,66,66,72,38,35,31,62,45,70,47,47,75,24,30,35,38,42,38,34,48,30,62,42,76,54,43,68,43,42,60,83,64,9,38,56,65,57,49,42,44,41,50,46,48,72,71,37,38,82,76,42,38,51,70,57,48,54,25,49,35,33,28,53,53,56,52,54,55,58,65,75,44,73,84,40,67,72,57,63,73,53,54,46,40,45,31,38,36,34,24,30,40,43,42,49,62,110